Protein AF-A0A3M6TNF4-F1 (afdb_monomer)

Foldseek 3Di:
DDDDDPPDDDPLLVQLLVQLVVLLVQWFDDPVLLVVLVVVQVVLQVLLCVPQVQKDKAWFDCSQLLQDTSPDATEIEMERDDVVVVDDDPDPVSVVVSVVSQVVVVVFWDWDWDGPDPFTWIWIAGPPPGHTYTYTYPCLLRLLLSLVSNLQSLLDVLLNSLLNVQLVLCVLLVQDDLVVLHAHSSQSSLLLLLCQLALDVVRQTHLCCPPPVVSRPPDDSVVSRCSSVDDHDPVSNPHGGPDDDRSSRSNLSSLVDLLPDPQQWERESNVSDTHHQPPPDPQSPQASGFYASNRPRGGSSSSNNDPVSSVSSSVSSNVSNVCCVVDSDPDDPPSNPPPPDPPPPVQLVVLLVQLVVVLVQWFDDPVLLVVLVVVLVVLQVLLCVVAVPKHKFFFDCSLLRQDTSPDATEIEIEGPPPPDDQQRSLVVSVVSQVVCVVFWDWDWDDPDPFTWIWIAGPVSRHIYTYTYPPVLRLLLSLVSSLVSLQDVLLNSLLNLQLVLCVVLVQDDLVVLHAHSSRSSLLLLLCLLEVDPPRNDHLCCVVPVVVSPDDPVRSRVSSVDHHDPVRNVHDGPDPDRNSRSNLSSLVCLLPDDQCWAGASNVSHTHHCVVDDPLQVQASHHYASNRPRDGSSSSNNDPVSVVSVSVLSVQSNVQCVVHSHSVSSD

Structure (mmCIF, N/CA/C/O backbone):
data_AF-A0A3M6TNF4-F1
#
_entry.id   AF-A0A3M6TNF4-F1
#
loop_
_atom_site.group_PDB
_atom_site.id
_atom_site.type_symbol
_atom_site.label_atom_id
_atom_site.label_alt_id
_atom_site.label_comp_id
_atom_site.label_asym_id
_atom_site.label_entity_id
_atom_site.label_seq_id
_atom_site.pdbx_PDB_ins_code
_atom_site.Cartn_x
_atom_site.Cartn_y
_atom_site.Cartn_z
_atom_site.occupancy
_atom_site.B_iso_or_equiv
_atom_site.auth_seq_id
_atom_site.auth_comp_id
_atom_site.auth_asym_id
_atom_site.auth_atom_id
_atom_site.pdbx_PDB_model_num
ATOM 1 N N . MET A 1 1 ? -1.131 10.254 71.690 1.00 36.72 1 MET A N 1
ATOM 2 C CA . MET A 1 1 ? -0.046 10.020 70.708 1.00 36.72 1 MET A CA 1
ATOM 3 C C . MET A 1 1 ? 0.086 8.517 70.561 1.00 36.72 1 MET A C 1
ATOM 5 O O . MET A 1 1 ? 0.190 7.876 71.589 1.00 36.72 1 MET A O 1
ATOM 9 N N . ALA A 1 2 ? 0.004 7.852 69.419 1.00 33.81 2 ALA A N 1
ATOM 10 C CA . ALA A 1 2 ? -0.033 8.173 67.994 1.00 33.81 2 ALA A CA 1
ATOM 11 C C . ALA A 1 2 ? -0.902 7.060 67.349 1.00 33.81 2 ALA A C 1
ATOM 13 O O . ALA A 1 2 ? -1.102 6.024 67.968 1.00 33.81 2 ALA A O 1
ATOM 14 N N . GLY A 1 3 ? -1.496 7.138 66.169 1.00 30.84 3 GLY A N 1
ATOM 15 C CA . GLY A 1 3 ? -1.295 7.959 64.988 1.00 30.84 3 GLY A CA 1
ATOM 16 C C . GLY A 1 3 ? -1.834 7.103 63.837 1.00 30.84 3 GLY A C 1
ATOM 17 O O . GLY A 1 3 ? -1.454 5.943 63.696 1.00 30.84 3 GLY A O 1
ATOM 18 N N . ALA A 1 4 ? -2.793 7.641 63.093 1.00 40.44 4 ALA A N 1
ATOM 19 C CA . ALA A 1 4 ? -3.490 6.971 62.006 1.00 40.44 4 ALA A CA 1
ATOM 20 C C . ALA A 1 4 ? -2.536 6.455 60.909 1.00 40.44 4 ALA A C 1
ATOM 22 O O . ALA A 1 4 ? -1.593 7.142 60.525 1.00 40.44 4 ALA A O 1
ATOM 23 N N . SER A 1 5 ? -2.836 5.284 60.339 1.00 32.88 5 SER A N 1
ATOM 24 C CA . SER A 1 5 ? -2.295 4.859 59.038 1.00 32.88 5 SER A CA 1
ATOM 25 C C . SER A 1 5 ? -3.335 4.096 58.206 1.00 32.88 5 SER A C 1
ATOM 27 O O . SER A 1 5 ? -3.110 2.998 57.714 1.00 32.88 5 SER A O 1
ATOM 29 N N . GLY A 1 6 ? -4.498 4.717 57.998 1.00 33.09 6 GLY A N 1
ATOM 30 C CA . GLY A 1 6 ? -5.361 4.373 56.871 1.00 33.09 6 GLY A CA 1
ATOM 31 C C . GLY A 1 6 ? -4.805 5.004 55.594 1.00 33.09 6 GLY A C 1
ATOM 32 O O . GLY A 1 6 ? -5.131 6.146 55.290 1.00 33.09 6 GLY A O 1
ATOM 33 N N . LYS A 1 7 ? -3.946 4.294 54.853 1.00 35.81 7 LYS A N 1
ATOM 34 C CA . LYS A 1 7 ? -3.642 4.643 53.455 1.00 35.81 7 LYS A CA 1
ATOM 35 C C . LYS A 1 7 ? -4.682 3.970 52.559 1.00 35.81 7 LYS A C 1
ATOM 37 O O . LYS A 1 7 ? -4.576 2.789 52.248 1.00 35.81 7 LYS A O 1
ATOM 42 N N . THR A 1 8 ? -5.704 4.726 52.179 1.00 38.09 8 THR A N 1
ATOM 43 C CA . THR A 1 8 ? -6.726 4.359 51.196 1.00 38.09 8 THR A CA 1
ATOM 44 C C . THR A 1 8 ? -6.113 4.331 49.790 1.00 38.09 8 THR A C 1
ATOM 46 O O . THR A 1 8 ? -5.806 5.369 49.209 1.00 38.09 8 THR A O 1
ATOM 49 N N . GLY A 1 9 ? -5.899 3.139 49.228 1.00 40.69 9 GLY A N 1
ATOM 50 C CA . GLY A 1 9 ? -5.579 2.992 47.806 1.00 40.69 9 GLY A CA 1
ATOM 51 C C . GLY A 1 9 ? -6.810 3.314 46.952 1.00 40.69 9 GLY A C 1
ATOM 52 O O . GLY A 1 9 ? -7.886 2.780 47.212 1.00 40.69 9 GLY A O 1
ATOM 53 N N . LEU A 1 10 ? -6.670 4.195 45.957 1.00 51.81 10 LEU A N 1
ATOM 54 C CA . LEU A 1 10 ? -7.716 4.478 44.964 1.00 51.81 10 LEU A CA 1
ATOM 55 C C . LEU A 1 10 ? -8.183 3.175 44.292 1.00 51.81 10 LEU A C 1
ATOM 57 O O . LEU A 1 10 ? -7.362 2.321 43.953 1.00 51.81 10 LEU A O 1
ATOM 61 N N . SER A 1 11 ? -9.495 3.019 44.084 1.00 64.31 11 SER A N 1
ATOM 62 C CA . SER A 1 11 ? -10.032 1.849 43.380 1.00 64.31 11 SER A CA 1
ATOM 63 C C . SER A 1 11 ? -9.461 1.772 41.956 1.00 64.31 11 SER A C 1
ATOM 65 O O . SER A 1 11 ? -9.207 2.793 41.313 1.00 64.31 11 SER A O 1
ATOM 67 N N . HIS A 1 12 ? -9.266 0.556 41.439 1.00 71.44 12 HIS A N 1
ATOM 68 C CA . HIS A 1 12 ? -8.706 0.297 40.105 1.00 71.44 12 HIS A CA 1
ATOM 69 C C . HIS A 1 12 ? -9.358 1.160 39.001 1.00 71.44 12 HIS A C 1
ATOM 71 O O . HIS A 1 12 ? -8.664 1.697 38.132 1.00 71.44 12 HIS A O 1
ATOM 77 N N . HIS A 1 13 ? -10.682 1.307 39.029 1.00 78.50 13 HIS A N 1
ATOM 78 C CA . HIS A 1 13 ? -11.421 2.087 38.039 1.00 78.50 13 HIS A CA 1
ATOM 79 C C . HIS A 1 13 ? -11.211 3.600 38.184 1.00 78.50 13 HIS A C 1
ATOM 81 O O . HIS A 1 13 ? -11.240 4.315 37.181 1.00 78.50 13 HIS A O 1
ATOM 87 N N . ALA A 1 14 ? -10.940 4.089 39.398 1.00 76.75 14 ALA A N 1
ATOM 88 C CA . ALA A 1 14 ? -10.635 5.494 39.648 1.00 76.75 14 ALA A CA 1
ATOM 89 C C . ALA A 1 14 ? -9.278 5.896 39.047 1.00 76.75 14 ALA A C 1
ATOM 91 O O . ALA A 1 14 ? -9.188 6.940 38.404 1.00 76.75 14 ALA A O 1
ATOM 92 N N . LEU A 1 15 ? -8.254 5.038 39.162 1.00 78.75 15 LEU A N 1
ATOM 93 C CA . LEU A 1 15 ? -6.955 5.272 38.514 1.00 78.75 15 LEU A CA 1
ATOM 94 C C . LEU A 1 15 ? -7.102 5.366 36.990 1.00 78.75 15 LEU A C 1
ATOM 96 O O . LEU A 1 15 ? -6.618 6.311 36.373 1.00 78.75 15 LEU A O 1
ATOM 100 N N . LEU A 1 16 ? -7.814 4.407 36.391 1.00 82.44 16 LEU A N 1
ATOM 101 C CA . LEU A 1 16 ? -8.034 4.392 34.947 1.00 82.44 16 LEU A CA 1
ATOM 102 C C . LEU A 1 16 ? -8.828 5.624 34.485 1.00 82.44 16 LEU A C 1
ATOM 104 O O . LEU A 1 16 ? -8.517 6.191 33.444 1.00 82.44 16 LEU A O 1
ATOM 108 N N . SER A 1 17 ? -9.812 6.068 35.274 1.00 86.69 17 SER A N 1
ATOM 109 C CA . SER A 1 17 ? -10.577 7.290 34.992 1.00 86.69 17 SER A CA 1
ATOM 110 C C . SER A 1 17 ? -9.683 8.532 34.987 1.00 86.69 17 SER A C 1
ATOM 112 O O . SER A 1 17 ? -9.708 9.286 34.018 1.00 86.69 17 SER A O 1
ATOM 114 N N . SER A 1 18 ? -8.822 8.690 35.997 1.00 83.94 18 SER A N 1
ATOM 115 C CA . SER A 1 18 ? -7.876 9.812 36.077 1.00 83.94 18 SER A CA 1
ATOM 116 C C . SER A 1 18 ? -6.912 9.847 34.885 1.00 83.94 18 SER A C 1
ATOM 118 O O . SER A 1 18 ? -6.681 10.899 34.294 1.00 83.94 18 SER A O 1
ATOM 120 N N . GLN A 1 19 ? -6.409 8.689 34.455 1.00 84.69 19 GLN A N 1
ATOM 121 C CA . GLN A 1 19 ? -5.525 8.610 33.291 1.00 84.69 19 GLN A CA 1
ATOM 122 C C . GLN A 1 19 ? -6.245 8.909 31.964 1.00 84.69 19 GLN A C 1
ATOM 124 O O . GLN A 1 19 ? -5.638 9.451 31.037 1.00 84.69 19 GLN A O 1
ATOM 129 N N . ILE A 1 20 ? -7.531 8.551 31.847 1.00 88.19 20 ILE A N 1
ATOM 130 C CA . ILE A 1 20 ? -8.354 8.919 30.685 1.00 88.19 20 ILE A CA 1
ATOM 131 C C . ILE A 1 20 ? -8.492 10.441 30.616 1.00 88.19 20 ILE A C 1
ATOM 133 O O . ILE A 1 20 ? -8.299 11.019 29.548 1.00 88.19 20 ILE A O 1
ATOM 137 N N . GLU A 1 21 ? -8.777 11.089 31.745 1.00 89.50 21 GLU A N 1
ATOM 138 C CA . GLU A 1 21 ? -8.907 12.547 31.841 1.00 89.50 21 GLU A CA 1
ATOM 139 C C . GLU A 1 21 ? -7.594 13.272 31.524 1.00 89.50 21 GLU A C 1
ATOM 141 O O . GLU A 1 21 ? -7.601 14.258 30.785 1.00 89.50 21 GLU A O 1
ATOM 146 N N . GLU A 1 22 ? -6.455 12.760 31.996 1.00 85.00 22 GLU A N 1
ATOM 147 C CA . GLU A 1 22 ? -5.130 13.301 31.671 1.00 85.00 22 GLU A CA 1
ATOM 148 C C . GLU A 1 22 ? -4.842 13.212 30.161 1.00 85.00 22 GLU A C 1
ATOM 150 O O . GLU A 1 22 ? -4.436 14.188 29.516 1.00 85.00 22 GLU A O 1
ATOM 155 N N . LYS A 1 23 ? -5.096 12.043 29.555 1.00 86.44 23 LYS A N 1
ATOM 156 C CA . LYS A 1 23 ? -4.903 11.841 28.112 1.00 86.44 23 LYS A CA 1
ATOM 157 C C . LYS A 1 23 ? -5.847 12.691 27.279 1.00 86.44 23 LYS A C 1
ATOM 159 O O . LYS A 1 23 ? -5.416 13.246 26.270 1.00 86.44 23 LYS A O 1
ATOM 164 N N . PHE A 1 24 ? -7.098 12.822 27.698 1.00 89.06 24 PHE A N 1
ATOM 165 C CA . PHE A 1 24 ? -8.055 13.720 27.069 1.00 89.06 24 PHE A CA 1
ATOM 166 C C . PHE A 1 24 ? -7.574 15.172 27.138 1.00 89.06 24 PHE A C 1
ATOM 168 O O . PHE A 1 24 ? -7.453 15.815 26.099 1.00 89.06 24 PHE A O 1
ATOM 175 N N . SER A 1 25 ? -7.191 15.650 28.322 1.00 87.81 25 SER A N 1
ATOM 176 C CA . SER A 1 25 ? -6.764 17.038 28.539 1.00 87.81 25 SER A CA 1
ATOM 177 C C . SER A 1 25 ? -5.558 17.433 27.687 1.00 87.81 25 SER A C 1
ATOM 179 O O . SER A 1 25 ? -5.494 18.553 27.191 1.00 87.81 25 SER A O 1
ATOM 181 N N . THR A 1 26 ? -4.623 16.502 27.480 1.00 87.19 26 THR A N 1
ATOM 182 C CA . THR A 1 26 ? -3.397 16.728 26.696 1.00 87.19 26 THR A CA 1
ATOM 183 C C . THR A 1 26 ? -3.576 16.580 25.184 1.00 87.19 26 THR A C 1
ATOM 185 O O . THR A 1 26 ? -2.730 17.063 24.436 1.00 87.19 26 THR A O 1
ATOM 188 N N . ASN A 1 27 ? -4.636 15.911 24.713 1.00 87.94 27 ASN A N 1
ATOM 189 C CA . ASN A 1 27 ? -4.811 15.586 23.289 1.00 87.94 27 ASN A CA 1
ATOM 190 C C . ASN A 1 27 ? -6.055 16.206 22.651 1.00 87.94 27 ASN A C 1
ATOM 192 O O . ASN A 1 27 ? -6.140 16.202 21.423 1.00 87.94 27 ASN A O 1
ATOM 196 N N . GLN A 1 28 ? -7.016 16.706 23.429 1.00 89.25 28 GLN A N 1
ATOM 197 C CA . GLN A 1 28 ? -8.205 17.364 22.890 1.00 89.25 28 GLN A CA 1
ATOM 198 C C . GLN A 1 28 ? -7.841 18.618 22.091 1.00 89.25 28 GLN A C 1
ATOM 200 O O . GLN A 1 28 ? -6.881 19.325 22.404 1.00 89.25 28 GLN A O 1
ATOM 205 N N . GLN A 1 29 ? -8.636 18.915 21.067 1.00 88.88 29 GLN A N 1
ATOM 206 C CA . GLN A 1 29 ? -8.562 20.193 20.375 1.00 88.88 29 GLN A CA 1
ATOM 207 C C . GLN A 1 29 ? -8.859 21.329 21.362 1.00 88.88 29 GLN A C 1
ATOM 209 O O . GLN A 1 29 ? -9.900 21.345 22.015 1.00 88.88 29 GLN A O 1
ATOM 214 N N . THR A 1 30 ? -7.935 22.281 21.466 1.00 88.94 30 THR A N 1
ATOM 215 C CA . THR A 1 30 ? -8.117 23.486 22.284 1.00 88.94 30 THR A CA 1
ATOM 216 C C . THR A 1 30 ? -8.794 24.585 21.471 1.00 88.94 30 THR A C 1
ATOM 218 O O . THR A 1 30 ? -8.724 24.570 20.240 1.00 88.94 30 THR A O 1
ATOM 221 N N . GLN A 1 31 ? -9.384 25.576 22.148 1.00 89.00 31 GLN A N 1
ATOM 222 C CA . GLN A 1 31 ? -9.976 26.738 21.476 1.00 89.00 31 GLN A CA 1
ATOM 223 C C . GLN A 1 31 ? -8.965 27.433 20.556 1.00 89.00 31 GLN A C 1
ATOM 225 O O . GLN A 1 31 ? -9.258 27.678 19.397 1.00 89.00 31 GLN A O 1
ATOM 230 N N . LYS A 1 32 ? -7.720 27.607 21.017 1.00 88.19 32 LYS A N 1
ATOM 231 C CA . LYS A 1 32 ? -6.638 28.185 20.209 1.00 88.19 32 LYS A CA 1
ATOM 232 C C . LYS A 1 32 ? -6.403 27.428 18.895 1.00 88.19 32 LYS A C 1
ATOM 234 O O . LYS A 1 32 ? -6.177 28.054 17.866 1.00 88.19 32 LYS A O 1
ATOM 239 N N . ILE A 1 33 ? -6.420 26.093 18.927 1.00 87.75 33 ILE A N 1
ATOM 240 C CA . ILE A 1 33 ? -6.243 25.274 17.716 1.00 87.75 33 ILE A CA 1
ATOM 241 C C . ILE A 1 33 ? -7.464 25.413 16.806 1.00 87.75 33 ILE A C 1
ATOM 243 O O . ILE A 1 33 ? -7.306 25.513 15.594 1.00 87.75 33 ILE A O 1
ATOM 247 N N . TYR A 1 34 ? -8.671 25.443 17.372 1.00 89.25 34 TYR A N 1
ATOM 248 C CA . TYR A 1 34 ? -9.884 25.691 16.598 1.00 89.25 34 TYR A CA 1
ATOM 249 C C . TYR A 1 34 ? -9.844 27.061 15.905 1.00 89.25 34 TYR A C 1
ATOM 251 O O . TYR A 1 34 ? -10.067 27.126 14.702 1.00 89.25 34 TYR A O 1
ATOM 259 N N . ASP A 1 35 ? -9.462 28.125 16.613 1.00 89.88 35 ASP A N 1
ATOM 260 C CA . ASP A 1 35 ? -9.370 29.483 16.057 1.00 89.88 35 ASP A CA 1
ATOM 261 C C . ASP A 1 35 ? -8.336 29.564 14.920 1.00 89.88 35 ASP A C 1
ATOM 263 O O . ASP A 1 35 ? -8.551 30.239 13.912 1.00 89.88 35 ASP A O 1
ATOM 267 N N . GLN A 1 36 ? -7.223 28.830 15.038 1.00 89.25 36 GLN A N 1
ATOM 268 C CA . GLN A 1 36 ? -6.234 28.696 13.963 1.00 89.25 36 GLN A CA 1
ATOM 269 C C . GLN A 1 36 ? -6.822 28.003 12.727 1.00 89.25 36 GLN A C 1
ATOM 271 O O . GLN A 1 36 ? -6.620 28.472 11.606 1.00 89.25 36 GLN A O 1
ATOM 276 N N . LYS A 1 37 ? -7.573 26.911 12.923 1.00 89.56 37 LYS A N 1
ATOM 277 C CA . LYS A 1 37 ? -8.264 26.200 11.838 1.00 89.56 37 LYS A CA 1
ATOM 278 C C . LYS A 1 37 ? -9.342 27.065 11.187 1.00 89.56 37 LYS A C 1
ATOM 280 O O . LYS A 1 37 ? -9.473 27.036 9.967 1.00 89.56 37 LYS A O 1
ATOM 285 N N . ASP A 1 38 ? -10.078 27.852 11.970 1.00 89.94 38 ASP A N 1
ATOM 286 C CA . ASP A 1 38 ? -11.094 28.762 11.440 1.00 89.94 38 ASP A CA 1
ATOM 287 C C . ASP A 1 38 ? -10.468 29.925 10.663 1.00 89.94 38 ASP A C 1
ATOM 289 O O . ASP A 1 38 ? -10.937 30.258 9.580 1.00 89.94 38 ASP A O 1
ATOM 293 N N . THR A 1 39 ? -9.350 30.481 11.138 1.00 91.12 39 THR A N 1
ATOM 294 C CA . THR A 1 39 ? -8.588 31.499 10.391 1.00 91.12 39 THR A CA 1
ATOM 295 C C . THR A 1 39 ? -8.134 30.954 9.035 1.00 91.12 39 THR A C 1
ATOM 297 O O . THR A 1 39 ? -8.291 31.608 8.005 1.00 91.12 39 THR A O 1
ATOM 300 N N . TRP A 1 40 ? -7.622 29.721 9.020 1.00 89.94 40 TRP A N 1
ATOM 301 C CA . TRP A 1 40 ? -7.254 29.027 7.788 1.00 89.94 40 TRP A CA 1
ATOM 302 C C . TRP A 1 40 ? -8.462 28.805 6.863 1.00 89.94 40 TRP A C 1
ATOM 304 O O . TRP A 1 40 ? -8.392 29.110 5.673 1.00 89.94 40 TRP A O 1
ATOM 314 N N . ARG A 1 41 ? -9.600 28.348 7.402 1.00 92.69 41 ARG A N 1
ATOM 315 C CA . ARG A 1 41 ? -10.865 28.211 6.659 1.00 92.69 41 ARG A CA 1
ATOM 316 C C . ARG A 1 41 ? -11.283 29.536 6.015 1.00 92.69 41 ARG A C 1
ATOM 318 O O . ARG A 1 41 ? -11.607 29.537 4.831 1.00 92.69 41 ARG A O 1
ATOM 325 N N . GLN A 1 42 ? -11.262 30.638 6.765 1.00 92.62 42 GLN A N 1
ATOM 326 C CA . GLN A 1 42 ? -11.610 31.977 6.273 1.00 92.62 42 GLN A CA 1
ATOM 327 C C . GLN A 1 42 ? -10.697 32.410 5.120 1.00 92.62 42 GLN A C 1
ATOM 329 O O . GLN A 1 42 ? -11.174 32.919 4.109 1.00 92.62 42 GLN A O 1
ATOM 334 N N . GLU A 1 43 ? -9.390 32.162 5.226 1.00 92.12 43 GLU A N 1
ATOM 335 C CA . GLU A 1 43 ? -8.453 32.472 4.145 1.00 92.12 43 GLU A CA 1
ATOM 336 C C . GLU A 1 43 ? -8.764 31.668 2.871 1.00 92.12 43 GLU A C 1
ATOM 338 O O . GLU A 1 43 ? -8.779 32.221 1.769 1.00 92.12 43 GLU A O 1
ATOM 343 N N . MET A 1 44 ? -9.045 30.368 3.008 1.00 92.75 44 MET A N 1
ATOM 344 C CA . MET A 1 44 ? -9.390 29.518 1.864 1.00 92.75 44 MET A CA 1
ATOM 345 C C . MET A 1 44 ? -10.719 29.929 1.230 1.00 92.75 44 MET A C 1
ATOM 347 O O . MET A 1 44 ? -10.835 29.941 0.006 1.00 92.75 44 MET A O 1
ATOM 351 N N . GLU A 1 45 ? -11.701 30.306 2.048 1.00 93.44 45 GLU A N 1
ATOM 352 C CA . GLU A 1 45 ? -12.983 30.848 1.600 1.00 93.44 45 GLU A CA 1
ATOM 353 C C . GLU A 1 45 ? -12.789 32.110 0.749 1.00 93.44 45 GLU A C 1
ATOM 355 O O . GLU A 1 45 ? -13.299 32.160 -0.369 1.00 93.44 45 GLU A O 1
ATOM 360 N N . LEU A 1 46 ? -11.974 33.068 1.208 1.00 93.56 46 LEU A N 1
ATOM 361 C CA . LEU A 1 46 ? -11.672 34.300 0.465 1.00 93.56 46 LEU A CA 1
ATOM 362 C C . LEU A 1 46 ? -11.037 34.026 -0.904 1.00 93.56 46 LEU A C 1
ATOM 364 O O . LEU A 1 46 ? -11.384 34.677 -1.888 1.00 93.56 46 LEU A O 1
ATOM 368 N N . ILE A 1 47 ? -10.131 33.046 -0.994 1.00 92.38 47 ILE A N 1
ATOM 369 C CA . ILE A 1 47 ? -9.526 32.657 -2.276 1.00 92.38 47 ILE A CA 1
ATOM 370 C C . ILE A 1 47 ? -10.594 32.078 -3.212 1.00 92.38 47 ILE A C 1
ATOM 372 O O . ILE A 1 47 ? -10.646 32.434 -4.386 1.00 92.38 47 ILE A O 1
ATOM 376 N N . ILE A 1 48 ? -11.462 31.195 -2.713 1.00 91.81 48 ILE A N 1
ATOM 377 C CA . ILE A 1 48 ? -12.498 30.544 -3.530 1.00 91.81 48 ILE A CA 1
ATOM 378 C C . ILE A 1 48 ? -13.567 31.549 -3.989 1.00 91.81 48 ILE A C 1
ATOM 380 O O . ILE A 1 48 ? -14.090 31.423 -5.103 1.00 91.81 48 ILE A O 1
ATOM 384 N N . GLN A 1 49 ? -13.836 32.581 -3.185 1.00 92.06 49 GLN A N 1
ATOM 385 C CA . GLN A 1 49 ? -14.754 33.671 -3.520 1.00 92.06 49 GLN A CA 1
ATOM 386 C C . GLN A 1 49 ? -14.316 34.492 -4.746 1.00 92.06 49 GLN A C 1
ATOM 388 O O . GLN A 1 49 ? -15.172 35.114 -5.373 1.00 92.06 49 GLN A O 1
ATOM 393 N N . GLU A 1 50 ? -13.046 34.417 -5.177 1.00 90.19 50 GLU A N 1
ATOM 394 C CA . GLU A 1 50 ? -12.606 34.973 -6.471 1.00 90.19 50 GLU A CA 1
ATOM 395 C C . GLU A 1 50 ? -13.364 34.356 -7.665 1.00 90.19 50 GLU A C 1
ATOM 397 O O . GLU A 1 50 ? -13.569 35.018 -8.683 1.00 90.19 50 GLU A O 1
ATOM 402 N N . LEU A 1 51 ? -13.772 33.082 -7.562 1.00 87.94 51 LEU A N 1
ATOM 403 C CA . LEU A 1 51 ? -14.567 32.393 -8.588 1.00 87.94 51 LEU A CA 1
ATOM 404 C C . LEU A 1 51 ? -16.047 32.290 -8.235 1.00 87.94 51 LEU A C 1
ATOM 406 O O . LEU A 1 51 ? -16.879 32.297 -9.142 1.00 87.94 51 LEU A O 1
ATOM 410 N N . TYR A 1 52 ? -16.368 32.145 -6.950 1.00 88.38 52 TYR A N 1
ATOM 411 C CA . TYR A 1 52 ? -17.731 31.925 -6.471 1.00 88.38 52 TYR A CA 1
ATOM 412 C C . TYR A 1 52 ? -18.052 32.892 -5.322 1.00 88.38 52 TYR A C 1
ATOM 414 O O . TYR A 1 52 ? -17.974 32.497 -4.161 1.00 88.38 52 TYR A O 1
ATOM 422 N N . PRO A 1 53 ? -18.441 34.146 -5.613 1.00 87.00 53 PRO A N 1
ATOM 423 C CA . PRO A 1 53 ? -18.619 35.182 -4.590 1.00 87.00 53 PRO A CA 1
ATOM 424 C C . PRO A 1 53 ? -19.640 34.827 -3.501 1.00 87.00 53 PRO A C 1
ATOM 426 O O . PRO A 1 53 ? -19.498 35.242 -2.357 1.00 87.00 53 PRO A O 1
ATOM 429 N N . SER A 1 54 ? -20.660 34.031 -3.841 1.00 86.00 54 SER A N 1
ATOM 430 C CA . SER A 1 54 ? -21.694 33.576 -2.905 1.00 86.00 54 SER A CA 1
ATOM 431 C C . SER A 1 54 ? -21.344 32.288 -2.152 1.00 86.00 54 SER A C 1
ATOM 433 O O . SER A 1 54 ? -22.238 31.682 -1.555 1.00 86.00 54 SER A O 1
ATOM 435 N N . CYS A 1 55 ? -20.105 31.791 -2.245 1.00 88.12 55 CYS A N 1
ATOM 436 C CA . CYS A 1 55 ? -19.748 30.528 -1.614 1.00 88.12 55 CYS A CA 1
ATOM 437 C C . CYS A 1 55 ? -19.507 30.664 -0.107 1.00 88.12 55 CYS A C 1
ATOM 439 O O . CYS A 1 55 ? -19.050 31.703 0.370 1.00 88.12 55 CYS A O 1
ATOM 441 N N . CYS A 1 56 ? -19.754 29.571 0.611 1.00 88.50 56 CYS A N 1
ATOM 442 C CA . CYS A 1 56 ? -19.436 29.409 2.020 1.00 88.50 56 CYS A CA 1
ATOM 443 C C . CYS A 1 56 ? -18.663 28.104 2.237 1.00 88.50 56 CYS A C 1
ATOM 445 O O . CYS A 1 56 ? -19.058 27.045 1.747 1.00 88.50 56 CYS A O 1
ATOM 447 N N . LEU A 1 57 ? -17.556 28.170 2.963 1.00 90.56 57 LEU A N 1
ATOM 448 C CA . LEU A 1 57 ? -16.712 27.047 3.329 1.00 90.56 57 LEU A CA 1
ATOM 449 C C . LEU A 1 57 ? -16.939 26.726 4.804 1.00 90.56 57 LEU A C 1
ATOM 451 O O . LEU A 1 57 ? -16.656 27.545 5.674 1.00 90.56 57 LEU A O 1
ATOM 455 N N . VAL A 1 58 ? -17.441 25.527 5.088 1.00 89.75 58 VAL A N 1
ATOM 456 C CA . VAL A 1 58 ? -17.894 25.130 6.427 1.00 89.75 58 VAL A CA 1
ATOM 457 C C . VAL A 1 58 ? -16.990 24.033 6.979 1.00 89.75 58 VAL A C 1
ATOM 459 O O . VAL A 1 58 ? -16.715 23.055 6.281 1.00 89.75 58 VAL A O 1
ATOM 462 N N . MET A 1 59 ? -16.542 24.176 8.230 1.00 89.81 59 MET A N 1
ATOM 463 C CA . MET A 1 59 ? -15.819 23.110 8.933 1.00 89.81 59 MET A CA 1
ATOM 464 C C . MET A 1 59 ? -16.744 21.937 9.250 1.00 89.81 59 MET A C 1
ATOM 466 O O . MET A 1 59 ? -17.847 22.115 9.763 1.00 89.81 59 MET A O 1
ATOM 470 N N . CYS A 1 60 ? -16.268 20.725 8.991 1.00 88.75 60 CYS A N 1
ATOM 471 C CA . CYS A 1 60 ? -16.949 19.490 9.342 1.00 88.75 60 CYS A CA 1
ATOM 472 C C . CYS A 1 60 ? -15.977 18.496 10.001 1.00 88.75 60 CYS A C 1
ATOM 474 O O . CYS A 1 60 ? -14.916 18.870 10.513 1.00 88.75 60 CYS A O 1
ATOM 476 N N . GLY A 1 61 ? -16.388 17.229 10.088 1.00 87.38 61 GLY A N 1
ATOM 477 C CA . GLY A 1 61 ? -15.555 16.165 10.641 1.00 87.38 61 GLY A CA 1
ATOM 478 C C . GLY A 1 61 ? -15.119 16.411 12.088 1.00 87.38 61 GLY A C 1
ATOM 479 O O . GLY A 1 61 ? -15.861 16.977 12.894 1.00 87.38 61 GLY A O 1
ATOM 480 N N . SER A 1 62 ? -13.910 15.953 12.435 1.00 87.56 62 SER A N 1
ATOM 481 C CA . SER A 1 62 ? -13.423 15.994 13.829 1.00 87.56 62 SER A CA 1
ATOM 482 C C . SER A 1 62 ? -13.227 17.422 14.352 1.00 87.56 62 SER A C 1
ATOM 484 O O . SER A 1 62 ? -13.286 17.638 15.559 1.00 87.56 62 SER A O 1
ATOM 486 N N . SER A 1 63 ? -13.020 18.395 13.462 1.00 87.81 63 SER A N 1
ATOM 487 C CA . SER A 1 63 ? -12.794 19.792 13.847 1.00 87.81 63 SER A CA 1
ATOM 488 C C . SER A 1 63 ? -14.068 20.482 14.354 1.00 87.81 63 SER A C 1
ATOM 490 O O . SER A 1 63 ? -13.962 21.348 15.219 1.00 87.81 63 SER A O 1
ATOM 492 N N . ALA A 1 64 ? -15.250 20.060 13.882 1.00 86.69 64 ALA A N 1
ATOM 493 C CA . ALA A 1 64 ? -16.545 20.668 14.221 1.00 86.69 64 ALA A CA 1
ATOM 494 C C . ALA A 1 64 ? -17.433 19.819 15.155 1.00 86.69 64 ALA A C 1
ATOM 496 O O . ALA A 1 64 ? -18.389 20.328 15.734 1.00 86.69 64 ALA A O 1
ATOM 497 N N . ASN A 1 65 ? -17.145 18.523 15.314 1.00 88.25 65 ASN A N 1
ATOM 498 C CA . ASN A 1 65 ? -18.053 17.584 15.984 1.00 88.25 65 ASN A CA 1
ATOM 499 C C . ASN A 1 65 ? -17.762 17.310 17.473 1.00 88.25 65 ASN A C 1
ATOM 501 O O . ASN A 1 65 ? -18.348 16.396 18.050 1.00 88.25 65 ASN A O 1
ATOM 505 N N . GLY A 1 66 ? -16.821 18.038 18.080 1.00 85.81 66 GLY A N 1
ATOM 506 C CA . GLY A 1 66 ? -16.444 17.870 19.491 1.00 85.81 66 GLY A CA 1
ATOM 507 C C . GLY A 1 66 ? -15.484 16.707 19.792 1.00 85.81 66 GLY A C 1
ATOM 508 O O . GLY A 1 66 ? -15.072 16.546 20.940 1.00 85.81 66 GLY A O 1
ATOM 509 N N . PHE A 1 67 ? -15.071 15.921 18.788 1.00 91.25 67 PHE A N 1
ATOM 510 C CA . PHE A 1 67 ? -14.129 14.795 18.930 1.00 91.25 67 PHE A CA 1
ATOM 511 C C . PHE A 1 67 ? -12.763 15.045 18.268 1.00 91.25 67 PHE A C 1
ATOM 513 O O . PHE A 1 67 ? -12.042 14.096 17.917 1.00 91.25 67 PHE A O 1
ATOM 520 N N . GLY A 1 68 ? -12.419 16.317 18.072 1.00 85.75 68 GLY A N 1
ATOM 521 C CA . GLY A 1 68 ? -11.141 16.777 17.543 1.00 85.75 68 GLY A CA 1
ATOM 522 C C . GLY A 1 68 ? -9.996 16.569 18.525 1.00 85.75 68 GLY A C 1
ATOM 523 O O . GLY A 1 68 ? -10.123 16.828 19.721 1.00 85.75 68 GLY A O 1
ATOM 524 N N . SER A 1 69 ? -8.865 16.115 18.000 1.00 84.88 69 SER A N 1
ATOM 525 C CA . SER A 1 69 ? -7.572 16.123 18.682 1.00 84.88 69 SER A CA 1
ATOM 526 C C . SER A 1 69 ? -6.677 17.239 18.141 1.00 84.88 69 SER A C 1
ATOM 528 O O . SER A 1 69 ? -6.946 17.798 17.076 1.00 84.88 69 SER A O 1
ATOM 530 N N . ILE A 1 70 ? -5.592 17.540 18.855 1.00 82.44 70 ILE A N 1
ATOM 531 C CA . ILE A 1 70 ? -4.593 18.546 18.450 1.00 82.44 70 ILE A CA 1
ATOM 532 C C . ILE A 1 70 ? -3.983 18.297 17.060 1.00 82.44 70 ILE A C 1
ATOM 534 O O . ILE A 1 70 ? -3.547 19.234 16.405 1.00 82.44 70 ILE A O 1
ATOM 538 N N . ASP A 1 71 ? -3.969 17.042 16.616 1.00 78.88 71 ASP A N 1
ATOM 539 C CA . ASP A 1 71 ? -3.409 16.562 15.351 1.00 78.88 71 ASP A CA 1
ATOM 540 C C . ASP A 1 71 ? -4.491 16.129 14.347 1.00 78.88 71 ASP A C 1
ATOM 542 O O . ASP A 1 71 ? -4.192 15.418 13.392 1.00 78.88 71 ASP A O 1
ATOM 546 N N . SER A 1 72 ? -5.761 16.471 14.596 1.00 81.56 72 SER A N 1
ATOM 547 C CA . SER A 1 72 ? -6.850 16.136 13.675 1.00 81.56 72 SER A CA 1
ATOM 548 C C . SER A 1 72 ? -6.801 17.004 12.423 1.00 81.56 72 SER A C 1
ATOM 550 O O . SER A 1 72 ? -6.715 18.231 12.536 1.00 81.56 72 SER A O 1
ATOM 552 N N . ASP A 1 73 ? -6.975 16.354 11.274 1.00 82.56 73 ASP A N 1
ATOM 553 C CA . ASP A 1 73 ? -7.113 16.981 9.961 1.00 82.56 73 ASP A CA 1
ATOM 554 C C . ASP A 1 73 ? -8.284 17.985 9.924 1.00 82.56 73 ASP A C 1
ATOM 556 O O . ASP A 1 73 ? -9.194 17.975 10.772 1.00 82.56 73 ASP A O 1
ATOM 560 N N . ILE A 1 74 ? -8.240 18.890 8.946 1.00 87.19 74 ILE A N 1
ATOM 561 C CA . ILE A 1 74 ? -9.293 19.879 8.715 1.00 87.19 74 ILE A CA 1
ATOM 562 C C . ILE A 1 74 ? -10.173 19.375 7.571 1.00 87.19 74 ILE A C 1
ATOM 564 O O . ILE A 1 74 ? -9.776 19.398 6.409 1.00 87.19 74 ILE A O 1
ATOM 568 N N . ASP A 1 75 ? -11.381 18.933 7.905 1.00 89.75 75 ASP A N 1
ATOM 569 C CA . ASP A 1 75 ? -12.397 18.566 6.923 1.00 89.75 75 ASP A CA 1
ATOM 570 C C . ASP A 1 75 ? -13.257 19.798 6.615 1.00 89.75 75 ASP A C 1
ATOM 572 O O . ASP A 1 75 ? -13.848 20.384 7.528 1.00 89.75 75 ASP A O 1
ATOM 576 N N . LEU A 1 76 ? -13.345 20.195 5.343 1.00 91.38 76 LEU A N 1
ATOM 577 C CA . LEU A 1 76 ? -14.164 21.322 4.896 1.00 91.38 76 LEU A CA 1
ATOM 578 C C . LEU A 1 76 ? -15.195 20.887 3.851 1.00 91.38 76 LEU A C 1
ATOM 580 O O . LEU A 1 76 ? -14.972 20.016 3.006 1.00 91.38 76 LEU A O 1
ATOM 584 N N . THR A 1 77 ? -16.355 21.531 3.882 1.00 89.88 77 THR A N 1
ATOM 585 C CA . THR A 1 77 ? -17.395 21.391 2.859 1.00 89.88 77 THR A CA 1
ATOM 586 C C . THR A 1 77 ? -17.687 22.751 2.248 1.00 89.88 77 THR A C 1
ATOM 588 O O . THR A 1 77 ? -18.080 23.679 2.951 1.00 89.88 77 THR A O 1
ATOM 591 N N . LEU A 1 78 ? -17.492 22.871 0.936 1.00 89.44 78 LEU A N 1
ATOM 592 C CA . LEU A 1 78 ? -17.778 24.082 0.177 1.00 89.44 78 LEU A CA 1
ATOM 593 C C . LEU A 1 78 ? -19.219 24.065 -0.345 1.00 89.44 78 LEU A C 1
ATOM 595 O O . LEU A 1 78 ? -19.653 23.134 -1.029 1.00 89.44 78 LEU A O 1
ATOM 599 N N . MET A 1 79 ? -19.933 25.144 -0.058 1.00 86.19 79 MET A N 1
ATOM 600 C CA . MET A 1 79 ? -21.309 25.428 -0.442 1.00 86.19 79 MET A CA 1
ATOM 601 C C . MET A 1 79 ? -21.305 26.573 -1.455 1.00 86.19 79 MET A C 1
ATOM 603 O O . MET A 1 79 ? -20.845 27.657 -1.130 1.00 86.19 79 MET A O 1
ATOM 607 N N . LEU A 1 80 ? -21.796 26.371 -2.681 1.00 79.19 80 LEU A N 1
ATOM 608 C CA . LEU A 1 80 ? -21.580 27.332 -3.781 1.00 79.19 80 LEU A CA 1
ATOM 609 C C . LEU A 1 80 ? -22.620 28.475 -3.874 1.00 79.19 80 LEU A C 1
ATOM 611 O O . LEU A 1 80 ? -22.430 29.410 -4.649 1.00 79.19 80 LEU A O 1
ATOM 615 N N . GLY A 1 81 ? -23.701 28.446 -3.086 1.00 70.50 81 GLY A N 1
ATOM 616 C CA . GLY A 1 81 ? -24.760 29.474 -3.113 1.00 70.50 81 GLY A CA 1
ATOM 617 C C . GLY A 1 81 ? -25.740 29.349 -4.297 1.00 70.50 81 GLY A C 1
ATOM 618 O O . GLY A 1 81 ? -25.726 28.356 -5.019 1.00 70.50 81 GLY A O 1
ATOM 619 N N . ILE A 1 82 ? -26.655 30.319 -4.463 1.00 59.03 82 ILE A N 1
ATOM 620 C CA . ILE A 1 82 ? -27.773 30.267 -5.439 1.00 59.03 82 ILE A CA 1
ATOM 621 C C . ILE A 1 82 ? -27.293 30.477 -6.886 1.00 59.03 82 ILE A C 1
ATOM 623 O O . ILE A 1 82 ? -27.744 29.758 -7.777 1.00 59.03 82 ILE A O 1
ATOM 627 N N . GLU A 1 83 ? -26.349 31.390 -7.129 1.00 51.62 83 GLU A N 1
ATOM 628 C CA . GLU A 1 83 ? -25.809 31.654 -8.476 1.00 51.62 83 GLU A CA 1
ATOM 629 C C . GLU A 1 83 ? -25.046 30.443 -9.034 1.00 51.62 83 GLU A C 1
ATOM 631 O O . GLU A 1 83 ? -25.186 30.100 -10.210 1.00 51.62 83 GLU A O 1
ATOM 636 N N . GLY A 1 84 ? -24.345 29.710 -8.161 1.00 51.41 84 GLY A N 1
ATOM 637 C CA . GLY A 1 84 ? -23.663 28.462 -8.501 1.00 51.41 84 GLY A CA 1
ATOM 638 C C . GLY A 1 84 ? -24.602 27.317 -8.895 1.00 51.41 84 GLY A C 1
ATOM 639 O O . GLY A 1 84 ? -24.171 26.400 -9.579 1.00 51.41 84 GLY A O 1
ATOM 640 N N . ARG A 1 85 ? -25.897 27.345 -8.542 1.00 51.78 85 ARG A N 1
ATOM 641 C CA . ARG A 1 85 ? -26.830 26.237 -8.852 1.00 51.78 85 ARG A CA 1
ATOM 642 C C . ARG A 1 85 ? -27.260 26.175 -10.314 1.00 51.78 85 ARG A C 1
ATOM 644 O O . ARG A 1 85 ? -27.729 25.129 -10.754 1.00 51.78 85 ARG A O 1
ATOM 651 N N . THR A 1 86 ? -27.105 27.264 -11.066 1.00 46.88 86 THR A N 1
ATOM 652 C CA . THR A 1 86 ? -27.527 27.325 -12.477 1.00 46.88 86 THR A CA 1
ATOM 653 C C . THR A 1 86 ? -26.608 26.535 -13.417 1.00 46.88 86 THR A C 1
ATOM 655 O O . THR A 1 86 ? -26.995 26.250 -14.548 1.00 46.88 86 THR A O 1
ATOM 658 N N . ALA A 1 87 ? -25.430 26.111 -12.943 1.00 48.91 87 ALA A N 1
ATOM 659 C CA . ALA A 1 87 ? -24.426 25.417 -13.743 1.00 48.91 87 ALA A CA 1
ATOM 660 C C . ALA A 1 87 ? -23.671 24.333 -12.948 1.00 48.91 87 ALA A C 1
ATOM 662 O O . ALA A 1 87 ? -22.446 24.359 -12.895 1.00 48.91 87 ALA A O 1
ATOM 663 N N . VAL A 1 88 ? -24.354 23.389 -12.287 1.00 45.84 88 VAL A N 1
ATOM 664 C CA . VAL A 1 88 ? -23.656 22.309 -11.553 1.00 45.84 88 VAL A CA 1
ATOM 665 C C . VAL A 1 88 ? -24.314 20.952 -11.798 1.00 45.84 88 VAL A C 1
ATOM 667 O O . VAL A 1 88 ? -25.165 20.480 -11.046 1.00 45.84 88 VAL A O 1
ATOM 670 N N . THR A 1 89 ? -23.846 20.267 -12.839 1.00 47.78 89 THR A N 1
ATOM 671 C CA . THR A 1 89 ? -23.564 18.833 -12.725 1.00 47.78 89 THR A CA 1
ATOM 672 C C . THR A 1 89 ? -22.462 18.662 -11.671 1.00 47.78 89 THR A C 1
ATOM 674 O O . THR A 1 89 ? -21.595 19.525 -11.534 1.00 47.78 89 THR A O 1
ATOM 677 N N . ARG A 1 90 ? -22.531 17.603 -10.855 1.00 53.84 90 ARG A N 1
ATOM 678 C CA . ARG A 1 90 ? -21.616 17.284 -9.734 1.00 53.84 90 ARG A CA 1
ATOM 679 C C . ARG A 1 90 ? -20.195 16.946 -10.219 1.00 53.84 90 ARG A C 1
ATOM 681 O O . ARG A 1 90 ? -19.677 15.863 -9.952 1.00 53.84 90 ARG A O 1
ATOM 688 N N . ASP A 1 91 ? -19.578 17.844 -10.969 1.00 66.12 91 ASP A N 1
ATOM 689 C CA . ASP A 1 91 ? -18.471 17.497 -11.837 1.00 66.12 91 ASP A CA 1
ATOM 690 C C . ASP A 1 91 ? -17.132 17.866 -11.223 1.00 66.12 91 ASP A C 1
ATOM 692 O O . ASP A 1 91 ? -16.903 18.947 -10.675 1.00 66.12 91 ASP A O 1
ATOM 696 N N . THR A 1 92 ? -16.186 16.965 -11.462 1.00 69.25 92 THR A N 1
ATOM 697 C CA . THR A 1 92 ? -14.744 17.176 -11.347 1.00 69.25 92 THR A CA 1
ATOM 698 C C . THR A 1 92 ? -14.283 18.499 -11.976 1.00 69.25 92 THR A C 1
ATOM 700 O O . THR A 1 92 ? -13.249 19.027 -11.584 1.00 69.25 92 THR A O 1
ATOM 703 N N . TYR A 1 93 ? -15.042 19.056 -12.926 1.00 80.06 93 TYR A N 1
ATOM 704 C CA . TYR A 1 93 ? -14.796 20.371 -13.512 1.00 80.06 93 TYR A CA 1
ATOM 705 C C . TYR A 1 93 ? -14.786 21.497 -12.469 1.00 80.06 93 TYR A C 1
ATOM 707 O O . TYR A 1 93 ? -13.824 22.261 -12.417 1.00 80.06 93 TYR A O 1
ATOM 715 N N . THR A 1 94 ? -15.799 21.572 -11.600 1.00 82.50 94 THR A N 1
ATOM 716 C CA . THR A 1 94 ? -15.878 22.594 -10.544 1.00 82.50 94 THR A CA 1
ATOM 717 C C . THR A 1 94 ? -14.706 22.461 -9.579 1.00 82.50 94 THR A C 1
ATOM 719 O O . THR A 1 94 ? -14.055 23.459 -9.272 1.00 82.50 94 THR A O 1
ATOM 722 N N . LEU A 1 95 ? -14.366 21.224 -9.188 1.00 85.19 95 LEU A N 1
ATOM 723 C CA . LEU A 1 95 ? -13.197 20.954 -8.349 1.00 85.19 95 LEU A CA 1
ATOM 724 C C . LEU A 1 95 ? -11.892 21.399 -9.013 1.00 85.19 95 LEU A C 1
ATOM 726 O O . LEU A 1 95 ? -11.098 22.078 -8.381 1.00 85.19 95 LEU A O 1
ATOM 730 N N . ARG A 1 96 ? -11.678 21.071 -10.293 1.00 86.44 96 ARG A N 1
ATOM 731 C CA . ARG A 1 96 ? -10.479 21.495 -11.039 1.00 86.44 96 ARG A CA 1
ATOM 732 C C . ARG A 1 96 ? -10.402 23.011 -11.202 1.00 86.44 96 ARG A C 1
ATOM 734 O O . ARG A 1 96 ? -9.318 23.585 -11.209 1.00 86.44 96 ARG A O 1
ATOM 741 N N . ARG A 1 97 ? -11.546 23.684 -11.325 1.00 87.81 97 ARG A N 1
ATOM 742 C CA . ARG A 1 97 ? -11.594 25.146 -11.412 1.00 87.81 97 ARG A CA 1
ATOM 743 C C . ARG A 1 97 ? -11.176 25.786 -10.088 1.00 87.81 97 ARG A C 1
ATOM 745 O O . ARG A 1 97 ? -10.370 26.710 -10.105 1.00 87.81 97 ARG A O 1
ATOM 752 N N . ILE A 1 98 ? -11.652 25.245 -8.966 1.00 88.75 98 ILE A N 1
ATOM 753 C CA . ILE A 1 98 ? -11.230 25.650 -7.618 1.00 88.75 98 ILE A CA 1
ATOM 754 C C . ILE A 1 98 ? -9.747 25.332 -7.398 1.00 88.75 98 ILE A C 1
ATOM 756 O O . ILE A 1 98 ? -8.990 26.215 -7.013 1.00 88.75 98 ILE A O 1
ATOM 760 N N . GLU A 1 99 ? -9.306 24.113 -7.718 1.00 91.31 99 GLU A N 1
ATOM 761 C CA . GLU A 1 99 ? -7.900 23.693 -7.661 1.00 91.31 99 GLU A CA 1
ATOM 762 C C . GLU A 1 99 ? -6.993 24.688 -8.402 1.00 91.31 99 GLU A C 1
ATOM 764 O O . GLU A 1 99 ? -5.969 25.108 -7.866 1.00 91.31 99 GLU A O 1
ATOM 769 N N . SER A 1 100 ? -7.411 25.152 -9.586 1.00 90.19 100 SER A N 1
ATOM 770 C CA . SER A 1 100 ? -6.627 26.090 -10.392 1.00 90.19 100 SER A CA 1
ATOM 771 C C . SER A 1 100 ? -6.319 27.420 -9.690 1.00 90.19 100 SER A C 1
ATOM 773 O O . SER A 1 100 ? -5.304 28.037 -10.013 1.00 90.19 100 SER A O 1
ATOM 775 N N . LEU A 1 101 ? -7.135 27.864 -8.723 1.00 90.81 101 LEU A N 1
ATOM 776 C CA . LEU A 1 101 ? -6.838 29.053 -7.913 1.00 90.81 101 LEU A CA 1
ATOM 777 C C . LEU A 1 101 ? -5.606 28.842 -7.034 1.00 90.81 101 LEU A C 1
ATOM 779 O O . LEU A 1 101 ? -4.755 29.725 -6.920 1.00 90.81 101 LEU A O 1
ATOM 783 N N . PHE A 1 102 ? -5.482 27.649 -6.461 1.00 91.50 102 PHE A N 1
ATOM 784 C CA . PHE A 1 102 ? -4.375 27.274 -5.590 1.00 91.50 102 PHE A CA 1
ATOM 785 C C . PHE A 1 102 ? -3.135 26.878 -6.397 1.00 91.50 102 PHE A C 1
ATOM 787 O O . PHE A 1 102 ? -2.026 27.286 -6.052 1.00 91.50 102 PHE A O 1
ATOM 794 N N . SER A 1 103 ? -3.301 26.187 -7.533 1.00 87.50 103 SER A N 1
ATOM 795 C CA . SER A 1 103 ? -2.184 25.800 -8.410 1.00 87.50 103 SER A CA 1
ATOM 796 C C . SER A 1 103 ? -1.443 26.999 -9.021 1.00 87.50 103 SER A C 1
ATOM 798 O O . SER A 1 103 ? -0.278 26.871 -9.391 1.00 87.50 103 SER A O 1
ATOM 800 N N . ARG A 1 104 ? -2.072 28.184 -9.088 1.00 87.31 104 ARG A N 1
ATOM 801 C CA . ARG A 1 104 ? -1.416 29.456 -9.468 1.00 87.31 104 ARG A CA 1
ATOM 802 C C . ARG A 1 104 ? -0.400 29.948 -8.433 1.00 87.31 104 ARG A C 1
ATOM 804 O O . ARG A 1 104 ? 0.431 30.794 -8.756 1.00 87.31 104 ARG A O 1
ATOM 811 N N . LYS A 1 105 ? -0.436 29.417 -7.207 1.00 87.56 105 LYS A N 1
ATOM 812 C CA . LYS A 1 105 ? 0.467 29.754 -6.096 1.00 87.56 105 LYS A CA 1
ATOM 813 C C . LYS A 1 105 ? 1.300 28.519 -5.674 1.00 87.56 105 LYS A C 1
ATOM 815 O O . LYS A 1 105 ? 1.301 28.157 -4.497 1.00 87.56 105 LYS A O 1
ATOM 820 N N . PRO A 1 106 ? 2.075 27.883 -6.584 1.00 84.62 106 PRO A N 1
ATOM 821 C CA . PRO A 1 106 ? 2.710 26.574 -6.348 1.00 84.62 106 PRO A CA 1
ATOM 822 C C . PRO A 1 106 ? 3.840 26.592 -5.302 1.00 84.62 106 PRO A C 1
ATOM 824 O O . PRO A 1 106 ? 4.270 25.541 -4.815 1.00 84.62 106 PRO A O 1
ATOM 827 N N . ARG A 1 107 ? 4.350 27.786 -4.963 1.00 86.06 107 ARG A N 1
ATOM 828 C CA . ARG A 1 107 ? 5.327 27.974 -3.880 1.00 86.06 107 ARG A CA 1
ATOM 829 C C . ARG A 1 107 ? 4.710 27.741 -2.501 1.00 86.06 107 ARG A C 1
ATOM 831 O O . ARG A 1 107 ? 5.406 27.221 -1.640 1.00 86.06 107 ARG A O 1
ATOM 838 N N . ARG A 1 108 ? 3.424 28.062 -2.335 1.00 88.31 108 ARG A N 1
ATOM 839 C CA . ARG A 1 108 ? 2.703 27.940 -1.066 1.00 88.31 108 ARG A CA 1
ATOM 840 C C . ARG A 1 108 ? 1.820 26.697 -1.020 1.00 88.31 108 ARG A C 1
ATOM 842 O O . ARG A 1 108 ? 1.890 25.949 -0.055 1.00 88.31 108 ARG A O 1
ATOM 849 N N . PHE A 1 109 ? 1.051 26.429 -2.074 1.00 91.25 109 PHE A N 1
ATOM 850 C CA . PHE A 1 109 ? 0.073 25.340 -2.072 1.00 91.25 109 PHE A CA 1
ATOM 851 C C . PHE A 1 109 ? 0.506 24.136 -2.913 1.00 91.25 109 PHE A C 1
ATOM 853 O O . PHE A 1 109 ? 1.105 24.270 -3.984 1.00 91.25 109 PHE A O 1
ATOM 860 N N . GLU A 1 110 ? 0.175 22.947 -2.422 1.00 90.69 110 GLU A N 1
ATOM 861 C CA . GLU A 1 110 ? 0.142 21.693 -3.172 1.00 90.69 110 GLU A CA 1
ATOM 862 C C . GLU A 1 110 ? -1.302 21.176 -3.188 1.00 90.69 110 GLU A C 1
ATOM 864 O O . GLU A 1 110 ? -1.968 21.180 -2.153 1.00 90.69 110 GLU A O 1
ATOM 869 N N . THR A 1 111 ? -1.803 20.773 -4.358 1.00 91.38 111 THR A N 1
ATOM 870 C CA . THR A 1 111 ? -3.191 20.325 -4.524 1.00 91.38 111 THR A CA 1
ATOM 871 C C . THR A 1 111 ? -3.278 18.979 -5.217 1.00 91.38 111 THR A C 1
ATOM 873 O O . THR A 1 111 ? -2.515 18.688 -6.138 1.00 91.38 111 THR A O 1
ATOM 876 N N . GLU A 1 112 ? -4.257 18.178 -4.805 1.00 89.12 112 GLU A N 1
ATOM 877 C CA . GLU A 1 112 ? -4.643 16.941 -5.477 1.00 89.12 112 GLU A CA 1
ATOM 878 C C . GLU A 1 112 ? -6.172 16.829 -5.558 1.00 89.12 112 GLU A C 1
ATOM 880 O O . GLU A 1 112 ? -6.869 16.872 -4.548 1.00 89.12 112 GLU A O 1
ATOM 885 N N . VAL A 1 113 ? -6.708 16.647 -6.770 1.00 87.44 113 VAL A N 1
ATOM 886 C CA . VAL A 1 113 ? -8.138 16.372 -6.981 1.00 87.44 113 VAL A CA 1
ATOM 887 C C . VAL A 1 113 ? -8.373 14.865 -7.040 1.00 87.44 113 VAL A C 1
ATOM 889 O O . VAL A 1 113 ? -7.964 14.193 -7.989 1.00 87.44 113 VAL A O 1
ATOM 892 N N . VAL A 1 114 ? -9.117 14.337 -6.070 1.00 84.75 114 VAL A N 1
ATOM 893 C CA . VAL A 1 114 ? -9.521 12.929 -6.008 1.00 84.75 114 VAL A CA 1
ATOM 894 C C . VAL A 1 114 ? -10.954 12.789 -6.525 1.00 84.75 114 VAL A C 1
ATOM 896 O O . VAL A 1 114 ? -11.925 12.865 -5.776 1.00 84.75 114 VAL A O 1
ATOM 899 N N . SER A 1 115 ? -11.101 12.565 -7.832 1.00 79.25 115 SER A N 1
ATOM 900 C CA . SER A 1 115 ? -12.412 12.486 -8.502 1.00 79.25 115 SER A CA 1
ATOM 901 C C . SER A 1 115 ? -13.108 11.125 -8.403 1.00 79.25 115 SER A C 1
ATOM 903 O O . SER A 1 115 ? -14.313 11.043 -8.608 1.00 79.25 115 SER A O 1
ATOM 905 N N . ASN A 1 116 ? -12.364 10.052 -8.118 1.00 69.75 116 ASN A N 1
ATOM 906 C CA . ASN A 1 116 ? -12.881 8.675 -8.133 1.00 69.75 116 ASN A CA 1
ATOM 907 C C . ASN A 1 116 ? -13.434 8.212 -6.771 1.00 69.75 116 ASN A C 1
ATOM 909 O O . ASN A 1 116 ? -13.831 7.054 -6.624 1.00 69.75 116 ASN A O 1
ATOM 913 N N . ALA A 1 117 ? -13.415 9.085 -5.761 1.00 68.19 117 ALA A N 1
ATOM 914 C CA . ALA A 1 117 ? -14.031 8.826 -4.466 1.00 68.19 117 ALA A CA 1
ATOM 915 C C . ALA A 1 117 ? -15.566 8.911 -4.561 1.00 68.19 117 ALA A C 1
ATOM 917 O O . ALA A 1 117 ? -16.108 9.484 -5.503 1.00 68.19 117 ALA A O 1
ATOM 918 N N . LYS A 1 118 ? -16.274 8.334 -3.577 1.00 69.69 118 LYS A N 1
ATOM 919 C CA . LYS A 1 118 ? -17.746 8.430 -3.479 1.00 69.69 118 LYS A CA 1
ATOM 920 C C . LYS A 1 118 ? -18.194 9.896 -3.495 1.00 69.69 118 LYS A C 1
ATOM 922 O O . LYS A 1 118 ? -19.122 10.236 -4.218 1.00 69.69 118 LYS A O 1
ATOM 927 N N . ASP A 1 119 ? -17.491 10.710 -2.718 1.00 75.25 119 ASP A N 1
ATOM 928 C CA . ASP A 1 119 ? -17.630 12.155 -2.660 1.00 75.25 119 ASP A CA 1
ATOM 929 C C . ASP A 1 119 ? -16.289 12.728 -3.150 1.00 75.25 119 ASP A C 1
ATOM 931 O O . ASP A 1 119 ? -15.268 12.483 -2.505 1.00 75.25 119 ASP A O 1
ATOM 935 N N . PRO A 1 120 ? -16.239 13.372 -4.329 1.00 80.31 120 PRO A N 1
ATOM 936 C CA . PRO A 1 120 ? -15.015 13.964 -4.860 1.00 80.31 120 PRO A CA 1
ATOM 937 C C . PRO A 1 120 ? -14.419 15.026 -3.921 1.00 80.31 120 PRO A C 1
ATOM 939 O O . PRO A 1 120 ? -15.149 15.867 -3.392 1.00 80.31 120 PRO A O 1
ATOM 942 N N . ILE A 1 121 ? -13.097 14.990 -3.731 1.00 87.69 121 ILE A N 1
ATOM 943 C CA . ILE A 1 121 ? -12.371 15.811 -2.743 1.00 87.69 121 ILE A CA 1
ATOM 944 C C . ILE A 1 121 ? -11.210 16.554 -3.419 1.00 87.69 121 ILE A C 1
ATOM 946 O O . ILE A 1 121 ? -10.556 16.002 -4.307 1.00 87.69 121 ILE A O 1
ATOM 950 N N . ILE A 1 122 ? -10.937 17.787 -2.987 1.00 90.31 122 ILE A N 1
ATOM 951 C CA . ILE A 1 122 ? -9.646 18.463 -3.184 1.00 90.31 122 ILE A CA 1
ATOM 952 C C . ILE A 1 122 ? -8.848 18.325 -1.893 1.00 90.31 122 ILE A C 1
ATOM 954 O O . ILE A 1 122 ? -9.278 18.825 -0.858 1.00 90.31 122 ILE A O 1
ATOM 958 N N . ILE A 1 123 ? -7.689 17.684 -1.971 1.00 89.94 123 ILE A N 1
ATOM 959 C CA . ILE A 1 123 ? -6.692 17.700 -0.903 1.00 89.94 123 ILE A CA 1
ATOM 960 C C . ILE A 1 123 ? -5.824 18.933 -1.137 1.00 89.94 123 ILE A C 1
ATOM 962 O O . ILE A 1 123 ? -5.219 19.076 -2.203 1.00 89.94 123 ILE A O 1
ATOM 966 N N . LEU A 1 124 ? -5.794 19.836 -0.163 1.00 91.12 124 LEU A N 1
ATOM 967 C CA . LEU A 1 124 ? -5.022 21.070 -0.191 1.00 91.12 124 LEU A CA 1
ATOM 968 C C . LEU A 1 124 ? -4.001 21.057 0.940 1.00 91.12 124 LEU A C 1
ATOM 970 O O . LEU A 1 124 ? -4.355 20.886 2.105 1.00 91.12 124 LEU A O 1
ATOM 974 N N . LYS A 1 125 ? -2.738 21.292 0.594 1.00 89.69 125 LYS A N 1
ATOM 975 C CA . LYS A 1 125 ? -1.631 21.339 1.544 1.00 89.69 125 LYS A CA 1
ATOM 976 C C . LYS A 1 125 ? -0.903 22.675 1.471 1.00 89.69 125 LYS A C 1
ATOM 978 O O . LYS A 1 125 ? -0.426 23.067 0.405 1.00 89.69 125 LYS A O 1
ATOM 983 N N . ASP A 1 126 ? -0.793 23.350 2.611 1.00 86.62 126 ASP A N 1
ATOM 984 C CA . ASP A 1 126 ? 0.001 24.567 2.780 1.00 86.62 126 ASP A CA 1
ATOM 985 C C . ASP A 1 126 ? 1.431 24.209 3.207 1.00 86.62 126 ASP A C 1
ATOM 987 O O . ASP A 1 126 ? 1.664 23.651 4.281 1.00 86.62 126 ASP A O 1
ATOM 991 N N . LYS A 1 127 ? 2.404 24.541 2.355 1.00 83.62 127 LYS A N 1
ATOM 992 C CA . LYS A 1 127 ? 3.833 24.306 2.597 1.00 83.62 127 LYS A CA 1
ATOM 993 C C . LYS A 1 127 ? 4.417 25.253 3.644 1.00 83.62 127 LYS A C 1
ATOM 995 O O . LYS A 1 127 ? 5.444 24.921 4.227 1.00 83.62 127 LYS A O 1
ATOM 1000 N N . GLU A 1 128 ? 3.799 26.410 3.867 1.00 81.50 128 GLU A N 1
ATOM 1001 C CA . GLU A 1 128 ? 4.292 27.427 4.800 1.00 81.50 128 GLU A CA 1
ATOM 1002 C C . GLU A 1 128 ? 3.766 27.171 6.214 1.00 81.50 128 GLU A C 1
ATOM 1004 O O . GLU A 1 128 ? 4.540 27.145 7.169 1.00 81.50 128 GLU A O 1
ATOM 1009 N N . ASN A 1 129 ? 2.463 26.907 6.341 1.00 73.25 129 ASN A N 1
ATOM 1010 C CA . ASN A 1 129 ? 1.799 26.758 7.641 1.00 73.25 129 ASN A CA 1
ATOM 1011 C C . ASN A 1 129 ? 1.559 25.300 8.061 1.00 73.25 129 ASN A C 1
ATOM 1013 O O . ASN A 1 129 ? 1.039 25.052 9.145 1.00 73.25 129 ASN A O 1
ATOM 1017 N N . SER A 1 130 ? 1.956 24.327 7.230 1.00 77.06 130 SER A N 1
ATOM 1018 C CA . SER A 1 130 ? 1.800 22.884 7.488 1.00 77.06 130 SER A CA 1
ATOM 1019 C C . SER A 1 130 ? 0.353 22.430 7.742 1.00 77.06 130 SER A C 1
ATOM 1021 O O . SER A 1 130 ? 0.135 21.410 8.396 1.00 77.06 130 SER A O 1
ATOM 1023 N N . PHE A 1 131 ? -0.637 23.159 7.217 1.00 80.94 131 PHE A N 1
ATOM 1024 C CA . PHE A 1 131 ? -2.032 22.722 7.215 1.00 80.94 131 PHE A CA 1
ATOM 1025 C C . PHE A 1 131 ? -2.305 21.797 6.027 1.00 80.94 131 PHE A C 1
ATOM 1027 O O . PHE A 1 131 ? -1.877 22.065 4.904 1.00 80.94 131 PHE A O 1
ATOM 1034 N N . GLU A 1 132 ? -3.047 20.721 6.276 1.00 85.56 132 GLU A N 1
ATOM 1035 C CA . GLU A 1 132 ? -3.606 19.836 5.252 1.00 85.56 132 GLU A CA 1
ATOM 1036 C C . GLU A 1 132 ? -5.127 19.821 5.424 1.00 85.56 132 GLU A C 1
ATOM 1038 O O . GLU A 1 132 ? -5.645 19.826 6.546 1.00 85.56 132 GLU A O 1
ATOM 1043 N N . THR A 1 133 ? -5.856 19.931 4.319 1.00 88.69 133 THR A N 1
ATOM 1044 C CA . THR A 1 133 ? -7.304 20.128 4.332 1.00 88.69 133 THR A CA 1
ATOM 1045 C C . THR A 1 133 ? -7.968 19.387 3.190 1.00 88.69 133 THR A C 1
ATOM 1047 O O . THR A 1 133 ? -7.580 19.545 2.032 1.00 88.69 133 THR A O 1
ATOM 1050 N N . ASP A 1 134 ? -9.027 18.661 3.526 1.00 89.94 134 ASP A N 1
ATOM 1051 C CA . ASP A 1 134 ? -9.863 17.946 2.571 1.00 89.94 134 ASP A CA 1
ATOM 1052 C C . ASP A 1 134 ? -11.128 18.771 2.302 1.00 89.94 134 ASP A C 1
ATOM 1054 O O . ASP A 1 134 ? -11.971 18.946 3.181 1.00 89.94 134 ASP A O 1
ATOM 1058 N N . ILE A 1 135 ? -11.270 19.298 1.083 1.00 90.50 135 ILE A N 1
ATOM 1059 C CA . ILE A 1 135 ? -12.424 20.106 0.665 1.00 90.50 135 ILE A CA 1
ATOM 1060 C C . ILE A 1 135 ? -13.365 19.255 -0.190 1.00 90.50 135 ILE A C 1
ATOM 1062 O O . ILE A 1 135 ? -13.025 18.843 -1.301 1.00 90.50 135 ILE A O 1
ATOM 1066 N N . THR A 1 136 ? -14.580 19.032 0.308 1.00 89.44 136 THR A N 1
ATOM 1067 C CA . THR A 1 136 ? -15.684 18.392 -0.431 1.00 89.44 136 THR A CA 1
ATOM 1068 C C . THR A 1 136 ? -16.665 19.430 -0.976 1.00 89.44 136 THR A C 1
ATOM 1070 O O . THR A 1 136 ? -16.774 20.530 -0.439 1.00 89.44 136 THR A O 1
ATOM 1073 N N . LEU A 1 137 ? -17.412 19.095 -2.034 1.00 86.25 137 LEU A N 1
ATOM 1074 C CA . LEU A 1 137 ? -18.458 19.965 -2.588 1.00 86.25 137 LEU A CA 1
ATOM 1075 C C . LEU A 1 137 ? -19.848 19.537 -2.127 1.00 86.25 137 LEU A C 1
ATOM 1077 O O . LEU A 1 137 ? -20.248 18.396 -2.342 1.00 86.25 137 LEU A O 1
ATOM 1081 N N . GLU A 1 138 ? -20.601 20.481 -1.562 1.00 81.25 138 GLU A N 1
ATOM 1082 C CA . GLU A 1 138 ? -22.025 20.350 -1.234 1.00 81.25 138 GLU A CA 1
ATOM 1083 C C . GLU A 1 138 ? -22.419 19.078 -0.450 1.00 81.25 138 GLU A C 1
ATOM 1085 O O . GLU A 1 138 ? -23.552 18.590 -0.567 1.00 81.25 138 GLU A O 1
ATOM 1090 N N . ASN A 1 139 ? -21.503 18.548 0.363 1.00 82.88 139 ASN A N 1
ATOM 1091 C CA . ASN A 1 139 ? -21.686 17.315 1.122 1.00 82.88 139 ASN A CA 1
ATOM 1092 C C . ASN A 1 139 ? -22.557 17.539 2.370 1.00 82.88 139 ASN A C 1
ATOM 1094 O O . ASN A 1 139 ? -22.066 17.639 3.495 1.00 82.88 139 ASN A O 1
ATOM 1098 N N . SER A 1 140 ? -23.875 17.601 2.169 1.00 79.88 140 SER A N 1
ATOM 1099 C CA . SER A 1 140 ? -24.841 17.792 3.257 1.00 79.88 140 SER A CA 1
ATOM 1100 C C . SER A 1 140 ? -24.802 16.666 4.288 1.00 79.88 140 SER A C 1
ATOM 1102 O O . SER A 1 140 ? -24.941 16.933 5.474 1.00 79.88 140 SER A O 1
ATOM 1104 N N . SER A 1 141 ? -24.547 15.423 3.866 1.00 83.31 141 SER A N 1
ATOM 1105 C CA . SER A 1 141 ? -24.464 14.281 4.781 1.00 83.31 141 SER A CA 1
ATOM 1106 C C . SER A 1 141 ? -23.315 14.419 5.782 1.00 83.31 141 SER A C 1
ATOM 1108 O O . SER A 1 141 ? -23.486 14.093 6.954 1.00 83.31 141 SER A O 1
ATOM 1110 N N . SER A 1 142 ? -22.162 14.948 5.354 1.00 86.06 142 SER A N 1
ATOM 1111 C CA . SER A 1 142 ? -21.034 15.223 6.256 1.00 86.06 142 SER A CA 1
ATOM 1112 C C . SER A 1 142 ? -21.377 16.287 7.304 1.00 86.06 142 SER A C 1
ATOM 1114 O O . SER A 1 142 ? -21.043 16.125 8.478 1.00 86.06 142 SER A O 1
ATOM 1116 N N . LEU A 1 143 ? -22.101 17.340 6.904 1.00 86.69 143 LEU A N 1
ATOM 1117 C CA . LEU A 1 143 ? -22.550 18.402 7.810 1.00 86.69 143 LEU A CA 1
ATOM 1118 C C . LEU A 1 143 ? -23.549 17.875 8.849 1.00 86.69 143 LEU A C 1
ATOM 1120 O O . LEU A 1 143 ? -23.350 18.074 10.047 1.00 86.69 143 LEU A O 1
ATOM 1124 N N . THR A 1 144 ? -24.569 17.128 8.417 1.00 87.62 144 THR A N 1
ATOM 1125 C CA . THR A 1 144 ? -25.556 16.524 9.327 1.00 87.62 144 THR A CA 1
ATOM 1126 C C . THR A 1 144 ? -24.896 15.536 10.290 1.00 87.62 144 THR A C 1
ATOM 1128 O O . THR A 1 144 ? -25.168 15.565 11.489 1.00 87.62 144 THR A O 1
ATOM 1131 N N . ASN A 1 145 ? -23.957 14.713 9.805 1.00 90.81 145 ASN A N 1
ATOM 1132 C CA . ASN A 1 145 ? -23.175 13.816 10.657 1.00 90.81 145 ASN A CA 1
ATOM 1133 C C . ASN A 1 145 ? -22.324 14.588 11.677 1.00 90.81 145 ASN A C 1
ATOM 1135 O O . ASN A 1 145 ? -22.248 14.181 12.836 1.00 90.81 145 ASN A O 1
ATOM 1139 N N . ALA A 1 146 ? -21.694 15.698 11.281 1.00 91.25 146 ALA A N 1
ATOM 1140 C CA . ALA A 1 146 ? -20.926 16.534 12.201 1.00 91.25 146 ALA A CA 1
ATOM 1141 C C . ALA A 1 146 ? -21.817 17.128 13.304 1.00 91.25 146 ALA A C 1
ATOM 1143 O O . ALA A 1 146 ? -21.425 17.090 14.470 1.00 91.25 146 ALA A O 1
ATOM 1144 N N . PHE A 1 147 ? -23.025 17.590 12.963 1.00 90.81 147 PHE A N 1
ATOM 1145 C CA . PHE A 1 147 ? -23.979 18.129 13.935 1.00 90.81 147 PHE A CA 1
ATOM 1146 C C . PHE A 1 147 ? -24.490 17.050 14.891 1.00 90.81 147 PHE A C 1
ATOM 1148 O O . PHE A 1 147 ? -24.439 17.221 16.107 1.00 90.81 147 PHE A O 1
ATOM 1155 N N . LEU A 1 148 ? -24.886 15.893 14.357 1.00 92.00 148 LEU A N 1
ATOM 1156 C CA . LEU A 1 148 ? -25.306 14.745 15.156 1.00 92.00 148 LEU A CA 1
ATOM 1157 C C . LEU A 1 148 ? -24.226 14.347 16.175 1.00 92.00 148 LEU A C 1
ATOM 1159 O O . LEU A 1 148 ? -24.514 14.114 17.350 1.00 92.00 148 LEU A O 1
ATOM 1163 N N . LEU A 1 149 ? -22.971 14.270 15.729 1.00 94.50 149 LEU A N 1
ATOM 1164 C CA . LEU A 1 149 ? -21.840 13.962 16.595 1.00 94.50 149 LEU A CA 1
ATOM 1165 C C . LEU A 1 149 ? -21.566 15.076 17.619 1.00 94.50 149 LEU A C 1
ATOM 1167 O O . LEU A 1 149 ? -21.292 14.748 18.774 1.00 94.50 149 LEU A O 1
ATOM 1171 N N . LYS A 1 150 ? -21.714 16.356 17.239 1.00 92.75 150 LYS A N 1
ATOM 1172 C CA . LYS A 1 150 ? -21.649 17.503 18.162 1.00 92.75 150 LYS A CA 1
ATOM 1173 C C . LYS A 1 150 ? -22.671 17.327 19.287 1.00 92.75 150 LYS A C 1
ATOM 1175 O O . LYS A 1 150 ? -22.279 17.367 20.449 1.00 92.75 150 LYS A O 1
ATOM 1180 N N . CYS A 1 151 ? -23.930 17.010 18.973 1.00 93.50 151 CYS A N 1
ATOM 1181 C CA . CYS A 1 151 ? -24.962 16.731 19.977 1.00 93.50 151 CYS A CA 1
ATOM 1182 C C . CYS A 1 151 ? -24.572 15.581 20.916 1.00 93.50 151 CYS A C 1
ATOM 1184 O O . CYS A 1 151 ? -24.620 15.749 22.132 1.00 93.50 151 CYS A O 1
ATOM 1186 N N . TYR A 1 152 ? -24.121 14.438 20.384 1.00 96.12 152 TYR A N 1
ATOM 1187 C CA . TYR A 1 152 ? -23.672 13.322 21.227 1.00 96.12 152 TYR A CA 1
ATOM 1188 C C . TYR A 1 152 ? -22.504 13.691 22.143 1.00 96.12 152 TYR A C 1
ATOM 1190 O O . TYR A 1 152 ? -22.443 13.209 23.274 1.00 96.12 152 TYR A O 1
ATOM 1198 N N . SER A 1 153 ? -21.583 14.533 21.668 1.00 94.94 153 SER A N 1
ATOM 1199 C CA . SER A 1 153 ? -20.426 14.972 22.449 1.00 94.94 153 SER A CA 1
ATOM 1200 C C . SER A 1 153 ? -20.814 15.796 23.683 1.00 94.94 153 SER A C 1
ATOM 1202 O O . SER A 1 153 ? -20.045 15.838 24.641 1.00 94.94 153 SER A O 1
ATOM 1204 N N . GLU A 1 154 ? -22.005 16.402 23.673 1.00 94.19 154 GLU A N 1
ATOM 1205 C CA . GLU A 1 154 ? -22.512 17.274 24.739 1.00 94.19 154 GLU A CA 1
ATOM 1206 C C . GLU A 1 154 ? -23.591 16.614 25.606 1.00 94.19 154 GLU A C 1
ATOM 1208 O O . GLU A 1 154 ? -23.975 17.174 26.627 1.00 94.19 154 GLU A O 1
ATOM 1213 N N . CYS A 1 155 ? -24.069 15.414 25.253 1.00 94.50 155 CYS A N 1
ATOM 1214 C CA . CYS A 1 155 ? -25.049 14.692 26.069 1.00 94.50 155 CYS A CA 1
ATOM 1215 C C . CYS A 1 155 ? -24.500 14.292 27.450 1.00 94.50 155 CYS A C 1
ATOM 1217 O O . CYS A 1 155 ? -25.243 14.255 28.426 1.00 94.50 155 CYS A O 1
ATOM 1219 N N . ASP A 1 156 ? -23.225 13.905 27.540 1.00 95.88 156 ASP A N 1
ATOM 1220 C CA . ASP A 1 156 ? -22.622 13.444 28.792 1.00 95.88 156 ASP A CA 1
ATOM 1221 C C . ASP A 1 156 ? -21.116 13.734 28.810 1.00 95.88 156 ASP A C 1
ATOM 1223 O O . ASP A 1 156 ? -20.395 13.450 27.849 1.00 95.88 156 ASP A O 1
ATOM 1227 N N . LEU A 1 157 ? -20.626 14.266 29.935 1.00 94.69 157 LEU A N 1
ATOM 1228 C CA . LEU A 1 157 ? -19.231 14.684 30.126 1.00 94.69 157 LEU A CA 1
ATOM 1229 C C . LEU A 1 157 ? -18.217 13.556 29.871 1.00 94.69 157 LEU A C 1
ATOM 1231 O O . LEU A 1 157 ? -17.068 13.822 29.524 1.00 94.69 157 LEU A O 1
ATOM 1235 N N . ARG A 1 158 ? -18.624 12.289 30.013 1.00 96.31 158 ARG A N 1
ATOM 1236 C CA . ARG A 1 158 ? -17.755 11.120 29.816 1.00 96.31 158 ARG A CA 1
ATOM 1237 C C . ARG A 1 158 ? -17.521 10.788 28.340 1.00 96.31 158 ARG A C 1
ATOM 1239 O O . ARG A 1 158 ? -16.589 10.049 28.024 1.00 96.31 158 ARG A O 1
ATOM 1246 N N . VAL A 1 159 ? -18.332 11.317 27.423 1.00 96.75 159 VAL A N 1
ATOM 1247 C CA . VAL A 1 159 ? -18.328 10.920 26.005 1.00 96.75 159 VAL A CA 1
ATOM 1248 C C . VAL A 1 159 ? -17.066 11.405 25.295 1.00 96.75 159 VAL A C 1
ATOM 1250 O O . VAL A 1 159 ? -16.409 10.613 24.611 1.00 96.75 159 VAL A O 1
ATOM 1253 N N . LYS A 1 160 ? -16.685 12.677 25.476 1.00 95.25 160 LYS A N 1
ATOM 1254 C CA . LYS A 1 160 ? -15.485 13.259 24.845 1.00 95.25 160 LYS A CA 1
ATOM 1255 C C . LYS A 1 160 ? -14.190 12.571 25.310 1.00 95.25 160 LYS A C 1
ATOM 1257 O O . LYS A 1 160 ? -13.462 12.084 24.436 1.00 95.25 160 LYS A O 1
ATOM 1262 N N . PRO A 1 161 ? -13.914 12.424 26.627 1.00 94.88 161 PRO A N 1
ATOM 1263 C CA . PRO A 1 161 ? -12.699 11.755 27.092 1.00 94.88 161 PRO A CA 1
ATOM 1264 C C . PRO A 1 161 ? -12.601 10.306 26.617 1.00 94.88 161 PRO A C 1
ATOM 1266 O O . PRO A 1 161 ? -11.559 9.886 26.108 1.00 94.88 161 PRO A O 1
ATOM 1269 N N . LEU A 1 162 ? -13.703 9.554 26.714 1.00 96.12 162 LEU A N 1
ATOM 1270 C CA . LEU A 1 162 ? -13.740 8.153 26.306 1.00 96.12 162 LEU A CA 1
ATOM 1271 C C . LEU A 1 162 ? -13.466 8.000 24.803 1.00 96.12 162 LEU A C 1
ATOM 1273 O O . LEU A 1 162 ? -12.641 7.179 24.398 1.00 96.12 162 LEU A O 1
ATOM 1277 N N . THR A 1 163 ? -14.109 8.826 23.976 1.00 96.19 163 THR A N 1
ATOM 1278 C CA . THR A 1 163 ? -13.959 8.778 22.517 1.00 96.19 163 THR A CA 1
ATOM 1279 C C . THR A 1 163 ? -12.538 9.126 22.083 1.00 96.19 163 THR A C 1
ATOM 1281 O O . THR A 1 163 ? -11.967 8.421 21.249 1.00 96.19 163 THR A O 1
ATOM 1284 N N . ILE A 1 164 ? -11.929 10.168 22.659 1.00 91.62 164 ILE A N 1
ATOM 1285 C CA . ILE A 1 164 ? -10.559 10.572 22.310 1.00 91.62 164 ILE A CA 1
ATOM 1286 C C . ILE A 1 164 ? -9.546 9.503 22.712 1.00 91.62 164 ILE A C 1
ATOM 1288 O O . ILE A 1 164 ? -8.709 9.132 21.890 1.00 91.62 164 ILE A O 1
ATOM 1292 N N . VAL A 1 165 ? -9.642 8.932 23.916 1.00 92.38 165 VAL A N 1
ATOM 1293 C CA . VAL A 1 165 ? -8.725 7.861 24.337 1.00 92.38 165 VAL A CA 1
ATOM 1294 C C . VAL A 1 165 ? -8.861 6.621 23.453 1.00 92.38 165 VAL A C 1
ATOM 1296 O O . VAL A 1 165 ? -7.850 6.031 23.067 1.00 92.38 165 VAL A O 1
ATOM 1299 N N . ILE A 1 166 ? -10.081 6.251 23.055 1.00 94.94 166 ILE A N 1
ATOM 1300 C CA . ILE A 1 166 ? -10.303 5.128 22.135 1.00 94.94 166 ILE A CA 1
ATOM 1301 C C . ILE A 1 166 ? -9.778 5.451 20.727 1.00 94.94 166 ILE A C 1
ATOM 1303 O O . ILE A 1 166 ? -9.163 4.584 20.107 1.00 94.94 166 ILE A O 1
ATOM 1307 N N . LYS A 1 167 ? -9.932 6.686 20.226 1.00 92.06 167 LYS A N 1
ATOM 1308 C CA . LYS A 1 167 ? -9.318 7.124 18.956 1.00 92.06 167 LYS A CA 1
ATOM 1309 C C . LYS A 1 167 ? -7.790 7.040 19.014 1.00 92.06 167 LYS A C 1
ATOM 1311 O O . LYS A 1 167 ? -7.183 6.499 18.090 1.00 92.06 167 LYS A O 1
ATOM 1316 N N . LEU A 1 168 ? -7.170 7.512 20.098 1.00 88.38 168 LEU A N 1
ATOM 1317 C CA . LEU A 1 168 ? -5.720 7.427 20.312 1.00 88.38 168 LEU A CA 1
ATOM 1318 C C . LEU A 1 168 ? -5.246 5.973 20.368 1.00 88.38 168 LEU A C 1
ATOM 1320 O O . LEU A 1 168 ? -4.265 5.616 19.712 1.00 88.38 168 LEU A O 1
ATOM 1324 N N . TRP A 1 169 ? -5.969 5.115 21.094 1.00 91.44 169 TRP A N 1
ATOM 1325 C CA . TRP A 1 169 ? -5.710 3.678 21.110 1.00 91.44 169 TRP A CA 1
ATOM 1326 C C . TRP A 1 169 ? -5.811 3.081 19.707 1.00 91.44 169 TRP A C 1
ATOM 1328 O O . TRP A 1 169 ? -4.896 2.387 19.283 1.00 91.44 169 TRP A O 1
ATOM 1338 N N . ALA A 1 170 ? -6.872 3.377 18.959 1.00 91.00 170 ALA A N 1
ATOM 1339 C CA . ALA A 1 170 ? -7.101 2.821 17.631 1.00 91.00 170 ALA A CA 1
ATOM 1340 C C . ALA A 1 170 ? -6.048 3.295 16.605 1.00 91.00 170 ALA A C 1
ATOM 1342 O O . ALA A 1 170 ? -5.624 2.513 15.747 1.00 91.00 170 ALA A O 1
ATOM 1343 N N . LYS A 1 171 ? -5.567 4.543 16.728 1.00 85.75 171 LYS A N 1
ATOM 1344 C CA . LYS A 1 171 ? -4.423 5.069 15.964 1.00 85.75 171 LYS A CA 1
ATOM 1345 C C . LYS A 1 171 ? -3.143 4.305 16.315 1.00 85.75 171 LYS A C 1
ATOM 1347 O O . LYS A 1 171 ? -2.475 3.798 15.418 1.00 85.75 171 LYS A O 1
ATOM 1352 N N . LYS A 1 172 ? -2.845 4.134 17.609 1.00 82.06 172 LYS A N 1
ATOM 1353 C CA . LYS A 1 172 ? -1.659 3.402 18.094 1.00 82.06 172 LYS A CA 1
ATOM 1354 C C . LYS A 1 172 ? -1.695 1.905 17.766 1.00 82.06 172 LYS A C 1
ATOM 1356 O O . LYS A 1 172 ? -0.669 1.329 17.429 1.00 82.06 172 LYS A O 1
ATOM 1361 N N . ALA A 1 173 ? -2.872 1.288 17.812 1.00 80.62 173 ALA A N 1
ATOM 1362 C CA . ALA A 1 173 ? -3.115 -0.100 17.425 1.00 80.62 173 ALA A CA 1
ATOM 1363 C C . ALA A 1 173 ? -3.116 -0.303 15.901 1.00 80.62 173 ALA A C 1
ATOM 1365 O O . ALA A 1 173 ? -3.286 -1.429 15.436 1.00 80.62 173 ALA A O 1
ATOM 1366 N N . GLN A 1 174 ? -2.948 0.774 15.122 1.00 84.94 174 GLN A N 1
ATOM 1367 C CA . GLN A 1 174 ? -2.920 0.743 13.665 1.00 84.94 174 GLN A CA 1
ATOM 1368 C C . GLN A 1 174 ? -4.151 0.062 13.042 1.00 84.94 174 GLN A C 1
ATOM 1370 O O . GLN A 1 174 ? -4.060 -0.725 12.091 1.00 84.94 174 GLN A O 1
ATOM 1375 N N . ILE A 1 175 ? -5.327 0.378 13.584 1.00 88.94 175 ILE A N 1
ATOM 1376 C CA . ILE A 1 175 ? -6.621 -0.080 13.059 1.00 88.94 175 ILE A CA 1
ATOM 1377 C C . ILE A 1 175 ? -7.423 1.049 12.402 1.00 88.94 175 ILE A C 1
ATOM 1379 O O . ILE A 1 175 ? -8.540 0.804 11.946 1.00 88.94 175 ILE A O 1
ATOM 1383 N N . ILE A 1 176 ? -6.848 2.258 12.314 1.00 88.56 176 ILE A N 1
ATOM 1384 C CA . ILE A 1 176 ? -7.395 3.403 11.574 1.00 88.56 176 ILE A CA 1
ATOM 1385 C C . ILE A 1 176 ? -6.618 3.619 10.263 1.00 88.56 176 ILE A C 1
ATOM 1387 O O . ILE A 1 176 ? -5.397 3.467 10.231 1.00 88.56 176 ILE A O 1
ATOM 1391 N N . GLY A 1 177 ? -7.324 3.978 9.186 1.00 82.75 177 GLY A N 1
ATOM 1392 C CA . GLY A 1 177 ? -6.745 4.436 7.917 1.00 82.75 177 GLY A CA 1
ATOM 1393 C C . GLY A 1 177 ? -7.352 3.753 6.692 1.00 82.75 177 GLY A C 1
ATOM 1394 O O . GLY A 1 177 ? -6.932 2.661 6.306 1.00 82.75 177 GLY A O 1
ATOM 1395 N N . ALA A 1 178 ? -8.304 4.416 6.029 1.00 75.38 178 ALA A N 1
ATOM 1396 C CA . ALA A 1 178 ? -9.014 3.852 4.876 1.00 75.38 178 ALA A CA 1
ATOM 1397 C C . ALA A 1 178 ? -8.075 3.486 3.706 1.00 75.38 178 ALA A C 1
ATOM 1399 O O . ALA A 1 178 ? -8.269 2.446 3.076 1.00 75.38 178 ALA A O 1
ATOM 1400 N N . LYS A 1 179 ? -7.003 4.268 3.481 1.00 72.62 179 LYS A N 1
ATOM 1401 C CA . LYS A 1 179 ? -5.940 3.983 2.489 1.00 72.62 179 LYS A CA 1
ATOM 1402 C C . LYS A 1 179 ? -5.277 2.610 2.707 1.00 72.62 179 LYS A C 1
ATOM 1404 O O . LYS A 1 179 ? -4.840 1.975 1.754 1.00 72.62 179 LYS A O 1
ATOM 1409 N N . PHE A 1 180 ? -5.267 2.122 3.947 1.00 75.38 180 PHE A N 1
ATOM 1410 C CA . PHE A 1 180 ? -4.701 0.831 4.344 1.00 75.38 180 PHE A CA 1
ATOM 1411 C C . PHE A 1 180 ? -5.764 -0.261 4.533 1.00 75.38 180 PHE A C 1
ATOM 1413 O O . PHE A 1 180 ? -5.473 -1.286 5.139 1.00 75.38 180 PHE A O 1
ATOM 1420 N N . LYS A 1 181 ? -6.994 -0.055 4.030 1.00 83.06 181 LYS A N 1
ATOM 1421 C CA . LYS A 1 181 ? -8.142 -0.971 4.196 1.00 83.06 181 LYS A CA 1
ATOM 1422 C C . LYS A 1 181 ? -8.567 -1.185 5.662 1.00 83.06 181 LYS A C 1
ATOM 1424 O O . LYS A 1 181 ? -9.143 -2.215 6.011 1.00 83.06 181 LYS A O 1
ATOM 1429 N N . ARG A 1 182 ? -8.289 -0.198 6.521 1.00 88.88 182 ARG A N 1
ATOM 1430 C CA . ARG A 1 182 ? -8.616 -0.174 7.958 1.00 88.88 182 ARG A CA 1
ATOM 1431 C C . ARG A 1 182 ? -9.855 0.695 8.228 1.00 88.88 182 ARG A C 1
ATOM 1433 O O . ARG A 1 182 ? -10.433 1.259 7.296 1.00 88.88 182 ARG A O 1
ATOM 1440 N N . LEU A 1 183 ? -10.284 0.812 9.489 1.00 91.88 183 LEU A N 1
ATOM 1441 C CA . LEU A 1 183 ? -11.450 1.629 9.853 1.00 91.88 183 LEU A CA 1
ATOM 1442 C C . LEU A 1 183 ? -11.169 3.127 9.610 1.00 91.88 183 LEU A C 1
ATOM 1444 O O . LEU A 1 183 ? -10.069 3.596 9.895 1.00 91.88 183 LEU A O 1
ATOM 1448 N N . PRO A 1 184 ? -12.123 3.924 9.106 1.00 90.88 184 PRO A N 1
ATOM 1449 C CA . PRO A 1 184 ? -12.003 5.378 9.179 1.00 90.88 184 PRO A CA 1
ATOM 1450 C C . PRO A 1 184 ? -12.157 5.855 10.632 1.00 90.88 184 PRO A C 1
ATOM 1452 O O . PRO A 1 184 ? -12.822 5.202 11.436 1.00 90.88 184 PRO A O 1
ATOM 1455 N N . GLY A 1 185 ? -11.591 7.016 10.976 1.00 90.12 185 GLY A N 1
ATOM 1456 C CA . GLY A 1 185 ? -11.724 7.582 12.327 1.00 90.12 185 GLY A CA 1
ATOM 1457 C C . GLY A 1 185 ? -13.188 7.777 12.745 1.00 90.12 185 GLY A C 1
ATOM 1458 O O . GLY A 1 185 ? -13.553 7.467 13.876 1.00 90.12 185 GLY A O 1
ATOM 1459 N N . PHE A 1 186 ? -14.041 8.178 11.798 1.00 92.44 186 PHE A N 1
ATOM 1460 C CA . PHE A 1 186 ? -15.492 8.293 11.977 1.00 92.44 186 PHE A CA 1
ATOM 1461 C C . PHE A 1 186 ? -16.149 6.982 12.443 1.00 92.44 186 PHE A C 1
ATOM 1463 O O . PHE A 1 186 ? -16.986 6.999 13.340 1.00 92.44 186 PHE A O 1
ATOM 1470 N N . ALA A 1 187 ? -15.710 5.826 11.929 1.00 94.94 187 ALA A N 1
ATOM 1471 C CA . ALA A 1 187 ? -16.242 4.527 12.346 1.00 94.94 187 ALA A CA 1
ATOM 1472 C C . ALA A 1 187 ? -15.957 4.220 13.825 1.00 94.94 187 ALA A C 1
ATOM 1474 O O . ALA A 1 187 ? -16.814 3.661 14.501 1.00 94.94 187 ALA A O 1
ATOM 1475 N N . ILE A 1 188 ? -14.787 4.612 14.344 1.00 95.75 188 ILE A N 1
ATOM 1476 C CA . ILE A 1 188 ? -14.453 4.434 15.766 1.00 95.75 188 ILE A CA 1
ATOM 1477 C C . ILE A 1 188 ? -15.395 5.257 16.649 1.00 95.75 188 ILE A C 1
ATOM 1479 O O . ILE A 1 188 ? -15.880 4.746 17.654 1.00 95.75 188 ILE A O 1
ATOM 1483 N N . VAL A 1 189 ? -15.710 6.494 16.252 1.00 96.56 189 VAL A N 1
ATOM 1484 C CA . VAL A 1 189 ? -16.658 7.352 16.983 1.00 96.56 189 VAL A CA 1
ATOM 1485 C C . VAL A 1 189 ? -18.050 6.714 17.022 1.00 96.56 189 VAL A C 1
ATOM 1487 O O . VAL A 1 189 ? -18.638 6.594 18.096 1.00 96.56 189 VAL A O 1
ATOM 1490 N N . LEU A 1 190 ? -18.543 6.212 15.884 1.00 97.50 190 LEU A N 1
ATOM 1491 C CA . LEU A 1 190 ? -19.834 5.515 15.825 1.00 97.50 190 LEU A CA 1
ATOM 1492 C C . LEU A 1 190 ? -19.857 4.249 16.692 1.00 97.50 190 LEU A C 1
ATOM 1494 O O . LEU A 1 190 ? -20.856 3.976 17.350 1.00 97.50 190 LEU A O 1
ATOM 1498 N N . MET A 1 191 ? -18.753 3.499 16.751 1.00 97.88 191 MET A N 1
ATOM 1499 C CA . MET A 1 191 ? -18.642 2.338 17.640 1.00 97.88 191 MET A CA 1
ATOM 1500 C C . MET A 1 191 ? -18.724 2.724 19.121 1.00 97.88 191 MET A C 1
ATOM 1502 O O . MET A 1 191 ? -19.339 1.992 19.900 1.00 97.88 191 MET A O 1
ATOM 1506 N N . VAL A 1 192 ? -18.116 3.844 19.527 1.00 98.31 192 VAL A N 1
ATOM 1507 C CA . VAL A 1 192 ? -18.213 4.346 20.908 1.00 98.31 192 VAL A CA 1
ATOM 1508 C C . VAL A 1 192 ? -19.647 4.757 21.225 1.00 98.31 192 VAL A C 1
ATOM 1510 O O . VAL A 1 192 ? -20.181 4.320 22.241 1.00 98.31 192 VAL A O 1
ATOM 1513 N N . ILE A 1 193 ? -20.297 5.512 20.338 1.00 98.31 193 ILE A N 1
ATOM 1514 C CA . ILE A 1 193 ? -21.692 5.942 20.521 1.00 98.31 193 ILE A CA 1
ATOM 1515 C C . ILE A 1 193 ? -22.624 4.735 20.627 1.00 98.31 193 ILE A C 1
ATOM 1517 O O . ILE A 1 193 ? -23.378 4.635 21.591 1.00 98.31 193 ILE A O 1
ATOM 1521 N N . HIS A 1 194 ? -22.513 3.775 19.706 1.00 98.12 194 HIS A N 1
ATOM 1522 C CA . HIS A 1 194 ? -23.299 2.539 19.748 1.00 98.12 194 HIS A CA 1
ATOM 1523 C C . HIS A 1 194 ? -23.095 1.774 21.058 1.00 98.12 194 HIS A C 1
ATOM 1525 O O . HIS A 1 194 ? -24.053 1.314 21.672 1.00 98.12 194 HIS A O 1
ATOM 1531 N N . PHE A 1 195 ? -21.852 1.660 21.531 1.00 98.25 195 PHE A N 1
ATOM 1532 C CA . PHE A 1 195 ? -21.573 1.025 22.817 1.00 98.25 195 PHE A CA 1
ATOM 1533 C C . PHE A 1 195 ? -22.244 1.770 23.983 1.00 98.25 195 PHE A C 1
ATOM 1535 O O . PHE A 1 195 ? -22.808 1.138 24.871 1.00 98.25 195 PHE A O 1
ATOM 1542 N N . LEU A 1 196 ? -22.235 3.102 23.974 1.00 98.19 196 LEU A N 1
ATOM 1543 C CA . LEU A 1 196 ? -22.876 3.908 25.013 1.00 98.19 196 LEU A CA 1
ATOM 1544 C C . LEU A 1 196 ? -24.414 3.878 24.949 1.00 98.19 196 LEU A C 1
ATOM 1546 O O . LEU A 1 196 ? -25.051 4.132 25.973 1.00 98.19 196 LEU A O 1
ATOM 1550 N N . GLN A 1 197 ? -24.996 3.537 23.796 1.00 97.38 197 GLN A N 1
ATOM 1551 C CA . GLN A 1 197 ? -26.437 3.337 23.597 1.00 97.38 197 GLN A CA 1
ATOM 1552 C C . GLN A 1 197 ? -26.901 1.915 23.946 1.00 97.38 197 GLN A C 1
ATOM 1554 O O . GLN A 1 197 ? -27.928 1.746 24.593 1.00 97.38 197 GLN A O 1
ATOM 1559 N N . ALA A 1 198 ? -26.157 0.890 23.519 1.00 94.81 198 ALA A N 1
ATOM 1560 C CA . ALA A 1 198 ? -26.608 -0.508 23.534 1.00 94.81 198 ALA A CA 1
ATOM 1561 C C . ALA A 1 198 ? -25.719 -1.447 24.366 1.00 94.81 198 ALA A C 1
ATOM 1563 O O . ALA A 1 198 ? -26.161 -2.500 24.821 1.00 94.81 198 ALA A O 1
ATOM 1564 N N . GLY A 1 199 ? -24.445 -1.098 24.550 1.00 92.25 199 GLY A N 1
ATOM 1565 C CA . GLY A 1 199 ? -23.461 -1.898 25.288 1.00 92.25 199 GLY A CA 1
ATOM 1566 C C . GLY A 1 199 ? -23.423 -1.620 26.794 1.00 92.25 199 GLY A C 1
ATOM 1567 O O . GLY A 1 199 ? -22.720 -2.315 27.532 1.00 92.25 199 GLY A O 1
ATOM 1568 N N . CYS A 1 200 ? -24.186 -0.629 27.259 1.00 92.44 200 CYS A N 1
ATOM 1569 C CA . CYS A 1 200 ? -24.302 -0.233 28.656 1.00 92.44 200 CYS A CA 1
ATOM 1570 C C . CYS A 1 200 ? -25.748 -0.362 29.143 1.00 92.44 200 CYS A C 1
ATOM 1572 O O . CYS A 1 200 ? -26.678 0.075 28.475 1.00 92.44 200 CYS A O 1
ATOM 1574 N N . ALA A 1 201 ? -25.923 -0.898 30.351 1.00 90.62 201 ALA A N 1
ATOM 1575 C CA . ALA A 1 201 ? -27.192 -0.892 31.069 1.00 90.62 201 ALA A CA 1
ATOM 1576 C C . ALA A 1 201 ? -26.988 -0.231 32.447 1.00 90.62 201 ALA A C 1
ATOM 1578 O O . ALA A 1 201 ? -26.147 -0.720 33.210 1.00 90.62 201 ALA A O 1
ATOM 1579 N N . PRO A 1 202 ? -27.703 0.866 32.770 1.00 95.75 202 PRO A N 1
ATOM 1580 C CA . PRO A 1 202 ? -28.502 1.710 31.863 1.00 95.75 202 PRO A CA 1
ATOM 1581 C C . PRO A 1 202 ? -27.660 2.313 30.714 1.00 95.75 202 PRO A C 1
ATOM 1583 O O . PRO A 1 202 ? -26.435 2.372 30.852 1.00 95.75 202 PRO A O 1
ATOM 1586 N N . PRO A 1 203 ? -28.258 2.762 29.596 1.00 96.88 203 PRO A N 1
ATOM 1587 C CA . PRO A 1 203 ? -27.517 3.457 28.543 1.00 96.88 203 PRO A CA 1
ATOM 1588 C C . PRO A 1 203 ? -26.971 4.802 29.043 1.00 96.88 203 PRO A C 1
ATOM 1590 O O . PRO A 1 203 ? -27.580 5.459 29.889 1.00 96.88 203 PRO A O 1
ATOM 1593 N N . VAL A 1 204 ? -25.801 5.194 28.532 1.00 97.56 204 VAL A N 1
ATOM 1594 C CA . VAL A 1 204 ? -25.198 6.514 28.794 1.00 97.56 204 VAL A CA 1
ATOM 1595 C C . VAL A 1 204 ? -25.768 7.540 27.818 1.00 97.56 204 VAL A C 1
ATOM 1597 O O . VAL A 1 204 ? -26.165 8.631 28.223 1.00 97.56 204 VAL A O 1
ATOM 1600 N N . LEU A 1 205 ? -25.846 7.180 26.535 1.00 97.56 205 LEU A N 1
ATOM 1601 C CA . LEU A 1 205 ? -26.347 8.053 25.476 1.00 97.56 205 LEU A CA 1
ATOM 1602 C C . LEU A 1 205 ? -27.782 7.687 25.072 1.00 97.56 205 LEU A C 1
ATOM 1604 O O . LEU A 1 205 ? -28.112 6.498 25.046 1.00 97.56 205 LEU A O 1
ATOM 1608 N N . PRO A 1 206 ? -28.607 8.681 24.695 1.00 96.56 206 PRO A N 1
ATOM 1609 C CA . PRO A 1 206 ? -29.897 8.430 24.071 1.00 96.56 206 PRO A CA 1
ATOM 1610 C C . PRO A 1 206 ? -29.701 7.958 22.624 1.00 96.56 206 PRO A C 1
ATOM 1612 O O . PRO A 1 206 ? -28.613 8.053 22.045 1.00 96.56 206 PRO A O 1
ATOM 1615 N N . VAL A 1 207 ? -30.773 7.497 21.993 1.00 96.19 207 VAL A N 1
ATOM 1616 C CA . VAL A 1 207 ? -30.820 7.300 20.544 1.00 96.19 207 VAL A CA 1
ATOM 1617 C C . VAL A 1 207 ? -31.446 8.552 19.943 1.00 96.19 207 VAL A C 1
ATOM 1619 O O . VAL A 1 207 ? -32.665 8.634 19.846 1.00 96.19 207 VAL A O 1
ATOM 1622 N N . LEU A 1 208 ? -30.634 9.540 19.538 1.00 94.12 208 LEU A N 1
ATOM 1623 C CA . LEU A 1 208 ? -31.136 10.875 19.149 1.00 94.12 208 LEU A CA 1
ATOM 1624 C C . LEU A 1 208 ? -32.228 10.827 18.069 1.00 94.12 208 LEU A C 1
ATOM 1626 O O . LEU A 1 208 ? -33.213 11.544 18.164 1.00 94.12 208 LEU A O 1
ATOM 1630 N N . HIS A 1 209 ? -32.116 9.917 17.100 1.00 91.44 209 HIS A N 1
ATOM 1631 C CA . HIS A 1 209 ? -33.119 9.746 16.039 1.00 91.44 209 HIS A CA 1
ATOM 1632 C C . HIS A 1 209 ? -34.484 9.250 16.541 1.00 91.44 209 HIS A C 1
ATOM 1634 O O . HIS A 1 209 ? -35.480 9.390 15.837 1.00 91.44 209 HIS A O 1
ATOM 1640 N N . LYS A 1 210 ? -34.529 8.624 17.721 1.00 91.56 210 LYS A N 1
ATOM 1641 C CA . LYS A 1 210 ? -35.742 8.081 18.339 1.00 91.56 210 LYS A CA 1
ATOM 1642 C C . LYS A 1 210 ? -36.251 8.978 19.462 1.00 91.56 210 LYS A C 1
ATOM 1644 O O . LYS A 1 210 ? -37.450 9.213 19.547 1.00 91.56 210 LYS A O 1
ATOM 1649 N N . ASP A 1 211 ? -35.342 9.433 20.316 1.00 92.00 211 ASP A N 1
ATOM 1650 C CA . ASP A 1 211 ? -35.672 10.148 21.547 1.00 92.00 211 ASP A CA 1
ATOM 1651 C C . ASP A 1 211 ? -35.849 11.656 21.304 1.00 92.00 211 ASP A C 1
ATOM 1653 O O . ASP A 1 211 ? -36.624 12.291 22.013 1.00 92.00 211 ASP A O 1
ATOM 1657 N N . PHE A 1 212 ? -35.181 12.208 20.280 1.00 90.81 212 PHE A N 1
ATOM 1658 C CA . PHE A 1 212 ? -35.245 13.623 19.882 1.00 90.81 212 PHE A CA 1
ATOM 1659 C C . PHE A 1 212 ? -35.308 13.779 18.348 1.00 90.81 212 PHE A C 1
ATOM 1661 O O . PHE A 1 212 ? -34.443 14.424 17.740 1.00 90.81 212 PHE A O 1
ATOM 1668 N N . PRO A 1 213 ? -36.293 13.153 17.673 1.00 87.31 213 PRO A N 1
ATOM 1669 C CA . PRO A 1 213 ? -36.368 13.123 16.212 1.00 87.31 213 PRO A CA 1
ATOM 1670 C C . PRO A 1 213 ? -36.453 14.520 15.587 1.00 87.31 213 PRO A C 1
ATOM 1672 O O . PRO A 1 213 ? -36.050 14.699 14.443 1.00 87.31 213 PRO A O 1
ATOM 1675 N N . GLU A 1 214 ? -36.953 15.518 16.315 1.00 84.00 214 GLU A N 1
ATOM 1676 C CA . GLU A 1 214 ? -37.015 16.915 15.890 1.00 84.00 214 GLU A CA 1
ATOM 1677 C C . GLU A 1 214 ? -35.647 17.551 15.635 1.00 84.00 214 GLU A C 1
ATOM 1679 O O . GLU A 1 214 ? -35.569 18.454 14.808 1.00 84.00 214 GLU A O 1
ATOM 1684 N N . LEU A 1 215 ? -34.584 17.061 16.284 1.00 79.75 215 LEU A N 1
ATOM 1685 C CA . LEU A 1 215 ? -33.220 17.553 16.076 1.00 79.75 215 LEU A CA 1
ATOM 1686 C C . LEU A 1 215 ? -32.604 17.035 14.771 1.00 79.75 215 LEU A C 1
ATOM 1688 O O . LEU A 1 215 ? -31.690 17.659 14.244 1.00 79.75 215 LEU A O 1
ATOM 1692 N N . ILE A 1 216 ? -33.083 15.890 14.270 1.00 77.75 216 ILE A N 1
ATOM 1693 C CA . ILE A 1 216 ? -32.472 15.141 13.159 1.00 77.75 216 ILE A CA 1
ATOM 1694 C C . ILE A 1 216 ? -33.407 15.063 11.934 1.00 77.75 216 ILE A C 1
ATOM 1696 O O . ILE A 1 216 ? -33.239 14.213 11.062 1.00 77.75 216 ILE A O 1
ATOM 1700 N N . LYS A 1 217 ? -34.432 15.923 11.850 1.00 68.44 217 LYS A N 1
ATOM 1701 C CA . LYS A 1 217 ? -35.286 16.008 10.650 1.00 68.44 217 LYS A CA 1
ATOM 1702 C C . LYS A 1 217 ? -34.462 16.436 9.432 1.00 68.44 217 LYS A C 1
ATOM 1704 O O . LYS A 1 217 ? -33.435 17.083 9.595 1.00 68.44 217 LYS A O 1
ATOM 1709 N N . ASP A 1 218 ? -34.946 16.109 8.228 1.00 61.28 218 ASP A N 1
ATOM 1710 C CA . ASP A 1 218 ? -34.413 16.628 6.958 1.00 61.28 218 ASP A CA 1
ATOM 1711 C C . ASP A 1 218 ? -34.545 18.161 6.931 1.00 61.28 218 ASP A C 1
ATOM 1713 O O . ASP A 1 218 ? -35.524 18.729 6.441 1.00 61.28 218 ASP A O 1
ATOM 1717 N N . THR A 1 219 ? -33.571 18.835 7.529 1.00 60.56 219 THR A N 1
ATOM 1718 C CA . THR A 1 219 ? -33.440 20.283 7.557 1.00 60.56 219 THR A CA 1
ATOM 1719 C C . THR A 1 219 ? -32.735 20.760 6.298 1.00 60.56 219 THR A C 1
ATOM 1721 O O . THR A 1 219 ? -31.951 20.052 5.655 1.00 60.56 219 THR A O 1
ATOM 1724 N N . SER A 1 220 ? -33.046 21.987 5.886 1.00 63.41 220 SER A N 1
ATOM 1725 C CA . SER A 1 220 ? -32.405 22.568 4.707 1.00 63.41 220 SER A CA 1
ATOM 1726 C C . SER A 1 220 ? -30.888 22.692 4.925 1.00 63.41 220 SER A C 1
ATOM 1728 O O . SER A 1 220 ? -30.428 22.862 6.053 1.00 63.41 220 SER A O 1
ATOM 1730 N N . LYS A 1 221 ? -30.080 22.663 3.851 1.00 63.81 221 LYS A N 1
ATOM 1731 C CA . LYS A 1 221 ? -28.607 22.759 3.974 1.00 63.81 221 LYS A CA 1
ATOM 1732 C C . LYS A 1 221 ? -28.149 23.988 4.783 1.00 63.81 221 LYS A C 1
ATOM 1734 O O . LYS A 1 221 ? -27.143 23.908 5.472 1.00 63.81 221 LYS A O 1
ATOM 1739 N N . ASN A 1 222 ? -28.883 25.100 4.707 1.00 62.53 222 ASN A N 1
ATOM 1740 C CA . ASN A 1 222 ? -28.562 26.330 5.438 1.00 62.53 222 ASN A CA 1
ATOM 1741 C C . ASN A 1 222 ? -28.829 26.191 6.942 1.00 62.53 222 ASN A C 1
ATOM 1743 O O . ASN A 1 222 ? -28.075 26.704 7.757 1.00 62.53 222 ASN A O 1
ATOM 1747 N N . GLU A 1 223 ? -29.870 25.456 7.310 1.00 66.38 223 GLU A N 1
ATOM 1748 C CA . GLU A 1 223 ? -30.260 25.234 8.700 1.00 66.38 223 GLU A CA 1
ATOM 1749 C C . GLU A 1 223 ? -29.268 24.323 9.434 1.00 66.38 223 GLU A C 1
ATOM 1751 O O . GLU A 1 223 ? -28.917 24.606 10.573 1.00 66.38 223 GLU A O 1
ATOM 1756 N N . VAL A 1 224 ? -28.713 23.307 8.760 1.00 68.44 224 VAL A N 1
ATOM 1757 C CA . VAL A 1 224 ? -27.648 22.456 9.332 1.00 68.44 224 VAL A CA 1
ATOM 1758 C C . VAL A 1 224 ? -26.356 23.246 9.583 1.00 68.44 224 VAL A C 1
ATOM 1760 O O . VAL A 1 224 ? -25.648 22.989 10.555 1.00 68.44 224 VAL A O 1
ATOM 1763 N N . ILE A 1 225 ? -26.042 24.226 8.730 1.00 69.44 225 ILE A N 1
ATOM 1764 C CA . ILE A 1 225 ? -24.872 25.097 8.921 1.00 69.44 225 ILE A CA 1
ATOM 1765 C C . ILE A 1 225 ? -25.062 25.962 10.169 1.00 69.44 225 ILE A C 1
ATOM 1767 O O . ILE A 1 225 ? -24.169 25.990 11.011 1.00 69.44 225 ILE A O 1
ATOM 1771 N N . HIS A 1 226 ? -26.237 26.581 10.325 1.00 69.75 226 HIS A N 1
ATOM 1772 C CA . HIS A 1 226 ? -26.586 27.319 11.542 1.00 69.75 226 HIS A CA 1
ATOM 1773 C C . HIS A 1 226 ? -26.509 26.423 12.783 1.00 69.75 226 HIS A C 1
ATOM 1775 O O . HIS A 1 226 ? -25.812 26.740 13.736 1.00 69.75 226 HIS A O 1
ATOM 1781 N N . GLN A 1 227 ? -27.090 25.225 12.737 1.00 73.31 227 GLN A N 1
ATOM 1782 C CA . GLN A 1 227 ? -27.027 24.254 13.836 1.00 73.31 227 GLN A CA 1
ATOM 1783 C C . GLN A 1 227 ? -25.588 23.867 14.245 1.00 73.31 227 GLN A C 1
ATOM 1785 O O . GLN A 1 227 ? -25.306 23.610 15.421 1.00 73.31 227 GLN A O 1
ATOM 1790 N N . LEU A 1 228 ? -24.651 23.829 13.294 1.00 74.81 228 LEU A N 1
ATOM 1791 C CA . LEU A 1 228 ? -23.238 23.573 13.574 1.00 74.81 228 LEU A CA 1
ATOM 1792 C C . LEU A 1 228 ? -22.528 24.756 14.237 1.00 74.81 228 LEU A C 1
ATOM 1794 O O . LEU A 1 228 ? -21.644 24.521 15.063 1.00 74.81 228 LEU A O 1
ATOM 1798 N N . THR A 1 229 ? -22.897 25.992 13.912 1.00 71.00 229 THR A N 1
ATOM 1799 C CA . THR A 1 229 ? -22.269 27.205 14.463 1.00 71.00 229 THR A CA 1
ATOM 1800 C C . THR A 1 229 ? -22.933 27.708 15.739 1.00 71.00 229 THR A C 1
ATOM 1802 O O . THR A 1 229 ? -22.266 28.327 16.563 1.00 71.00 229 THR A O 1
ATOM 1805 N N . ASP A 1 230 ? -24.214 27.408 15.922 1.00 75.50 230 ASP A N 1
ATOM 1806 C CA . ASP A 1 230 ? -25.033 27.928 17.009 1.00 75.50 230 ASP A CA 1
ATOM 1807 C C . ASP A 1 230 ? -24.849 27.126 18.312 1.00 75.50 230 ASP A C 1
ATOM 1809 O O . ASP A 1 230 ? -24.139 26.105 18.384 1.00 75.50 230 ASP A O 1
ATOM 1813 N N . GLU A 1 231 ? -25.490 27.622 19.372 1.00 78.44 231 GLU A N 1
ATOM 1814 C CA . GLU A 1 231 ? -25.527 26.979 20.680 1.00 78.44 231 GLU A CA 1
ATOM 1815 C C . GLU A 1 231 ? -26.145 25.574 20.616 1.00 78.44 231 GLU A C 1
ATOM 1817 O O . GLU A 1 231 ? -26.982 25.245 19.774 1.00 78.44 231 GLU A O 1
ATOM 1822 N N . ILE A 1 232 ? -25.722 24.718 21.544 1.00 86.00 232 ILE A N 1
ATOM 1823 C CA . ILE A 1 232 ? -26.210 23.341 21.645 1.00 86.00 232 ILE A CA 1
ATOM 1824 C C . ILE A 1 232 ? -27.717 23.339 21.940 1.00 86.00 232 ILE A C 1
ATOM 1826 O O . ILE A 1 232 ? -28.140 24.070 22.834 1.00 86.00 232 ILE A O 1
ATOM 1830 N N . PRO A 1 233 ? -28.536 22.497 21.281 1.00 88.69 233 PRO A N 1
ATOM 1831 C CA . PRO A 1 233 ? -29.973 22.455 21.544 1.00 88.69 233 PRO A CA 1
ATOM 1832 C C . PRO A 1 233 ? -30.304 22.187 23.018 1.00 88.69 233 PRO A C 1
ATOM 1834 O O . PRO A 1 233 ? -29.680 21.338 23.661 1.00 88.69 233 PRO A O 1
ATOM 1837 N N . LEU A 1 234 ? -31.330 22.860 23.548 1.00 87.56 234 LEU A N 1
ATOM 1838 C CA . LEU A 1 234 ? -31.728 22.768 24.960 1.00 87.56 234 LEU A CA 1
ATOM 1839 C C . LEU A 1 234 ? -32.042 21.326 25.397 1.00 87.56 234 LEU A C 1
ATOM 1841 O O . LEU A 1 234 ? -31.728 20.930 26.518 1.00 87.56 234 LEU A O 1
ATOM 1845 N N . GLN A 1 235 ? -32.614 20.513 24.507 1.00 89.44 235 GLN A N 1
ATOM 1846 C CA . GLN A 1 235 ? -32.883 19.090 24.742 1.00 89.44 235 GLN A CA 1
ATOM 1847 C C . GLN A 1 235 ? -31.608 18.306 25.071 1.00 89.44 235 GLN A C 1
ATOM 1849 O O . GLN A 1 235 ? -31.620 17.425 25.926 1.00 89.44 235 GLN A O 1
ATOM 1854 N N . ILE A 1 236 ? -30.496 18.651 24.417 1.00 92.50 236 ILE A N 1
ATOM 1855 C CA . ILE A 1 236 ? -29.191 18.037 24.665 1.00 92.50 236 ILE A CA 1
ATOM 1856 C C . ILE A 1 236 ? -28.601 18.573 25.967 1.00 92.50 236 ILE A C 1
ATOM 1858 O O . ILE A 1 236 ? -28.158 17.781 26.791 1.00 92.50 236 ILE A O 1
ATOM 1862 N N . GLN A 1 237 ? -28.665 19.890 26.195 1.00 88.56 237 GLN A N 1
ATOM 1863 C CA . GLN A 1 237 ? -28.157 20.509 27.429 1.00 88.56 237 GLN A CA 1
ATOM 1864 C C . GLN A 1 237 ? -28.853 19.980 28.695 1.00 88.56 237 GLN A C 1
ATOM 1866 O O . GLN A 1 237 ? -28.258 19.916 29.769 1.00 88.56 237 GLN A O 1
ATOM 1871 N N . THR A 1 238 ? -30.134 19.622 28.583 1.00 90.62 238 THR A N 1
ATOM 1872 C CA . THR A 1 238 ? -30.954 19.136 29.702 1.00 90.62 238 THR A CA 1
ATOM 1873 C C . THR A 1 238 ? -30.922 17.618 29.870 1.00 90.62 238 THR A C 1
ATOM 1875 O O . THR A 1 238 ? -31.379 17.114 30.902 1.00 90.62 238 THR A O 1
ATOM 1878 N N . TYR A 1 239 ? -30.368 16.880 28.903 1.00 94.12 239 TYR A N 1
ATOM 1879 C CA . TYR A 1 239 ? -30.242 15.431 28.992 1.00 94.12 239 TYR A CA 1
ATOM 1880 C C . TYR A 1 239 ? -29.309 15.035 30.145 1.00 94.12 239 TYR A C 1
ATOM 1882 O O . TYR A 1 239 ? -28.240 15.607 30.345 1.00 94.12 239 TYR A O 1
ATOM 1890 N N . LYS A 1 240 ? -29.715 14.018 30.913 1.00 91.94 240 LYS A N 1
ATOM 1891 C CA . LYS A 1 240 ? -28.912 13.448 31.998 1.00 91.94 240 LYS A CA 1
ATOM 1892 C C . LYS A 1 240 ? -28.926 11.931 31.918 1.00 91.94 240 LYS A C 1
ATOM 1894 O O . LYS A 1 240 ? -29.976 11.299 32.044 1.00 91.94 240 LYS A O 1
ATOM 1899 N N . SER A 1 241 ? -27.743 11.350 31.755 1.00 93.88 241 SER A N 1
ATOM 1900 C CA . SER A 1 241 ? -27.552 9.904 31.820 1.00 93.88 241 SER A CA 1
ATOM 1901 C C . SER A 1 241 ? -27.970 9.355 33.189 1.00 93.88 241 SER A C 1
ATOM 1903 O O . SER A 1 241 ? -27.547 9.862 34.225 1.00 93.88 241 SER A O 1
ATOM 1905 N N . LYS A 1 242 ? -28.711 8.241 33.190 1.00 95.38 242 LYS A N 1
ATOM 1906 C CA . LYS A 1 242 ? -28.994 7.442 34.401 1.00 95.38 242 LYS A CA 1
ATOM 1907 C C . LYS A 1 242 ? -27.876 6.451 34.744 1.00 95.38 242 LYS A C 1
ATOM 1909 O O . LYS A 1 242 ? -27.928 5.793 35.775 1.00 95.38 242 LYS A O 1
ATOM 1914 N N . ASN A 1 243 ? -26.904 6.274 33.852 1.00 97.06 243 ASN A N 1
ATOM 1915 C CA . ASN A 1 243 ? -25.759 5.402 34.068 1.00 97.06 243 ASN A CA 1
ATOM 1916 C C . ASN A 1 243 ? -24.691 6.099 34.924 1.00 97.06 243 ASN A C 1
ATOM 1918 O O . ASN A 1 243 ? -24.204 7.161 34.536 1.00 97.06 243 ASN A O 1
ATOM 1922 N N . GLU A 1 244 ? -24.267 5.448 36.006 1.00 95.31 244 GLU A N 1
ATOM 1923 C CA . GLU A 1 244 ? -23.315 5.979 36.996 1.00 95.31 244 GLU A CA 1
ATOM 1924 C C . GLU A 1 244 ? -21.881 5.429 36.855 1.00 95.31 244 GLU A C 1
ATOM 1926 O O . GLU A 1 244 ? -21.014 5.750 37.663 1.00 95.31 244 GLU A O 1
ATOM 1931 N N . LYS A 1 245 ? -21.593 4.609 35.833 1.00 94.94 245 LYS A N 1
ATOM 1932 C CA . LYS A 1 245 ? -20.255 4.028 35.633 1.00 94.94 245 LYS A CA 1
ATOM 1933 C C . LYS A 1 245 ? -19.205 5.114 35.399 1.00 94.94 245 LYS A C 1
ATOM 1935 O O . LYS A 1 245 ? -19.389 6.023 34.590 1.00 94.94 245 LYS A O 1
ATOM 1940 N N . SER A 1 246 ? -18.057 4.974 36.039 1.00 94.75 246 SER A N 1
ATOM 1941 C CA . SER A 1 246 ? -16.885 5.820 35.810 1.00 94.75 246 SER A CA 1
ATOM 1942 C C . SER A 1 246 ? -16.308 5.654 34.394 1.00 94.75 246 SER A C 1
ATOM 1944 O O . SER A 1 246 ? -16.570 4.666 33.701 1.00 94.75 246 SER A O 1
ATOM 1946 N N . LEU A 1 247 ? -15.466 6.601 33.960 1.00 93.88 247 LEU A N 1
ATOM 1947 C CA . LEU A 1 247 ? -14.747 6.524 32.678 1.00 93.88 247 LEU A CA 1
ATOM 1948 C C . LEU A 1 247 ? -13.947 5.221 32.539 1.00 93.88 247 LEU A C 1
ATOM 1950 O O . LEU A 1 247 ? -13.968 4.587 31.484 1.00 93.88 247 LEU A O 1
ATOM 1954 N N . GLY A 1 248 ? -13.279 4.793 33.613 1.00 88.56 248 GLY A N 1
ATOM 1955 C CA . GLY A 1 248 ? -12.518 3.549 33.645 1.00 88.56 248 GLY A CA 1
ATOM 1956 C C . GLY A 1 248 ? -13.396 2.309 33.468 1.00 88.56 248 GLY A C 1
ATOM 1957 O O . GLY A 1 248 ? -13.055 1.418 32.690 1.00 88.56 248 GLY A O 1
ATOM 1958 N N . GLU A 1 249 ? -14.553 2.256 34.132 1.00 91.81 249 GLU A N 1
ATOM 1959 C CA . GLU A 1 249 ? -15.517 1.162 33.950 1.00 91.81 249 GLU A CA 1
ATOM 1960 C C . GLU A 1 249 ? -16.076 1.123 32.527 1.00 91.81 249 GLU A C 1
ATOM 1962 O O . GLU A 1 249 ? -16.186 0.043 31.939 1.00 91.81 249 GLU A O 1
ATOM 1967 N N . LEU A 1 250 ? -16.394 2.288 31.954 1.00 95.56 250 LEU A N 1
ATOM 1968 C CA . LEU A 1 250 ? -16.890 2.401 30.584 1.00 95.56 250 LEU A CA 1
ATOM 1969 C C . LEU A 1 250 ? -15.837 1.974 29.557 1.00 95.56 250 LEU A C 1
ATOM 1971 O O . LEU A 1 250 ? -16.169 1.230 28.637 1.00 95.56 250 LEU A O 1
ATOM 1975 N N . LEU A 1 251 ? -14.570 2.364 29.728 1.00 94.88 251 LEU A N 1
ATOM 1976 C CA . LEU A 1 251 ? -13.486 1.952 28.833 1.00 94.88 251 LEU A CA 1
ATOM 1977 C C . LEU A 1 251 ? -13.285 0.433 28.853 1.00 94.88 251 LEU A C 1
ATOM 1979 O O . LEU A 1 251 ? -13.196 -0.202 27.801 1.00 94.88 251 LEU A O 1
ATOM 1983 N N . MET A 1 252 ? -13.253 -0.175 30.041 1.00 88.75 252 MET A N 1
ATOM 1984 C CA . MET A 1 252 ? -13.130 -1.630 30.160 1.00 88.75 252 MET A CA 1
ATOM 1985 C C . MET A 1 252 ? -14.333 -2.347 29.546 1.00 88.75 252 MET A C 1
ATOM 1987 O O . MET A 1 252 ? -14.169 -3.331 28.822 1.00 88.75 252 MET A O 1
ATOM 1991 N N . ALA A 1 253 ? -15.543 -1.851 29.806 1.00 93.69 253 ALA A N 1
ATOM 1992 C CA . ALA A 1 253 ? -16.763 -2.408 29.240 1.00 93.69 253 ALA A CA 1
ATOM 1993 C C . ALA A 1 253 ? -16.807 -2.273 27.707 1.00 93.69 253 ALA A C 1
ATOM 1995 O O . ALA A 1 253 ? -17.210 -3.230 27.050 1.00 93.69 253 ALA A O 1
ATOM 1996 N N . PHE A 1 254 ? -16.313 -1.171 27.133 1.00 97.12 254 PHE A N 1
ATOM 1997 C CA . PHE A 1 254 ? -16.213 -0.973 25.683 1.00 97.12 254 PHE A CA 1
ATOM 1998 C C . PHE A 1 254 ? -15.370 -2.065 25.019 1.00 97.12 254 PHE A C 1
ATOM 2000 O O . PHE A 1 254 ? -15.806 -2.712 24.064 1.00 97.12 254 PHE A O 1
ATOM 2007 N N . PHE A 1 255 ? -14.171 -2.322 25.549 1.00 94.62 255 PHE A N 1
ATOM 2008 C CA . PHE A 1 255 ? -13.302 -3.353 24.987 1.00 94.62 255 PHE A CA 1
ATOM 2009 C C . PHE A 1 255 ? -13.855 -4.757 25.202 1.00 94.62 255 PHE A C 1
ATOM 2011 O O . PHE A 1 255 ? -13.790 -5.575 24.285 1.00 94.62 255 PHE A O 1
ATOM 2018 N N . ARG A 1 256 ? -14.454 -5.035 26.366 1.00 92.00 256 ARG A N 1
ATOM 2019 C CA . ARG A 1 256 ? -15.138 -6.314 26.609 1.00 92.00 256 ARG A CA 1
ATOM 2020 C C . ARG A 1 256 ? -16.275 -6.529 25.612 1.00 92.00 256 ARG A C 1
ATOM 2022 O O . ARG A 1 256 ? -16.330 -7.592 24.998 1.00 92.00 256 ARG A O 1
ATOM 2029 N N . TYR A 1 257 ? -17.105 -5.512 25.387 1.00 95.75 257 TYR A N 1
ATOM 2030 C CA . TYR A 1 257 ? -18.212 -5.549 24.435 1.00 95.75 257 TYR A CA 1
ATOM 2031 C C . TYR A 1 257 ? -17.722 -5.899 23.024 1.00 95.75 257 TYR A C 1
ATOM 2033 O O . TYR A 1 257 ? -18.133 -6.916 22.468 1.00 95.75 257 TYR A O 1
ATOM 2041 N N . TYR A 1 258 ? -16.755 -5.151 22.481 1.00 95.94 258 TYR A N 1
ATOM 2042 C CA . TYR A 1 258 ? -16.237 -5.408 21.131 1.00 95.94 258 TYR A CA 1
ATOM 2043 C C . TYR A 1 258 ? -15.332 -6.642 21.009 1.00 95.94 258 TYR A C 1
ATOM 2045 O O . TYR A 1 258 ? -15.190 -7.193 19.916 1.00 95.94 258 TYR A O 1
ATOM 2053 N N . SER A 1 259 ? -14.774 -7.151 22.111 1.00 91.06 259 SER A N 1
ATOM 2054 C CA . SER A 1 259 ? -14.029 -8.419 22.106 1.00 91.06 259 SER A CA 1
ATOM 2055 C C . SER A 1 259 ? -14.923 -9.636 21.837 1.00 91.06 259 SER A C 1
ATOM 2057 O O . SER A 1 259 ? -14.484 -10.588 21.184 1.00 91.06 259 SER A O 1
ATOM 2059 N N . ALA A 1 260 ? -16.174 -9.578 22.305 1.00 90.19 260 ALA A N 1
ATOM 2060 C CA . ALA A 1 260 ? -17.179 -10.634 22.195 1.00 90.19 260 ALA A CA 1
ATOM 2061 C C . ALA A 1 260 ? -18.266 -10.327 21.144 1.00 90.19 260 ALA A C 1
ATOM 2063 O O . ALA A 1 260 ? -19.230 -11.078 21.012 1.00 90.19 260 ALA A O 1
ATOM 2064 N N . PHE A 1 261 ? -18.119 -9.230 20.397 1.00 93.12 261 PHE A N 1
ATOM 2065 C CA . PHE A 1 261 ? -19.146 -8.725 19.491 1.00 93.12 261 PHE A CA 1
ATOM 2066 C C . PHE A 1 261 ? -19.384 -9.634 18.278 1.00 93.12 261 PHE A C 1
ATOM 2068 O O . PHE A 1 261 ? -18.447 -10.170 17.674 1.00 93.12 261 PHE A O 1
ATOM 2075 N N . GLN A 1 262 ? -20.651 -9.759 17.878 1.00 89.81 262 GLN A N 1
ATOM 2076 C CA . GLN A 1 262 ? -21.065 -10.509 16.694 1.00 89.81 262 GLN A CA 1
ATOM 2077 C C . GLN A 1 262 ? -20.860 -9.666 15.430 1.00 89.81 262 GLN A C 1
ATOM 2079 O O . GLN A 1 262 ? -21.776 -9.057 14.892 1.00 89.81 262 GLN A O 1
ATOM 2084 N N . TRP A 1 263 ? -19.632 -9.663 14.906 1.00 88.88 263 TRP A N 1
ATOM 2085 C CA . TRP A 1 263 ? -19.224 -8.864 13.736 1.00 88.88 263 TRP A CA 1
ATOM 2086 C C . TRP A 1 263 ? -19.963 -9.170 12.417 1.00 88.88 263 TRP A C 1
ATOM 2088 O O . TRP A 1 263 ? -19.655 -8.562 11.390 1.00 88.88 263 TRP A O 1
ATOM 2098 N N . ALA A 1 264 ? -20.872 -10.147 12.407 1.00 84.06 264 ALA A N 1
ATOM 2099 C CA . ALA A 1 264 ? -21.766 -10.400 11.283 1.00 84.06 264 ALA A CA 1
ATOM 2100 C C . ALA A 1 264 ? -22.918 -9.382 11.213 1.00 84.06 264 ALA A C 1
ATOM 2102 O O . ALA A 1 264 ? -23.448 -9.151 10.124 1.00 84.06 264 ALA A O 1
ATOM 2103 N N . GLU A 1 265 ? -23.282 -8.774 12.341 1.00 87.62 265 GLU A N 1
ATOM 2104 C CA . GLU A 1 265 ? -24.352 -7.786 12.441 1.00 87.62 265 GLU A CA 1
ATOM 2105 C C . GLU A 1 265 ? -23.865 -6.382 12.062 1.00 87.62 265 GLU A C 1
ATOM 2107 O O . GLU A 1 265 ? -22.668 -6.080 12.101 1.00 87.62 265 GLU A O 1
ATOM 2112 N N . THR A 1 266 ? -24.802 -5.521 11.668 1.00 91.00 266 THR A N 1
ATOM 2113 C CA . THR A 1 266 ? -24.524 -4.119 11.347 1.00 91.00 266 THR A CA 1
ATOM 2114 C C . THR A 1 266 ? -24.718 -3.257 12.588 1.00 91.00 266 THR A C 1
ATOM 2116 O O . THR A 1 266 ? -25.786 -3.277 13.192 1.00 91.00 266 THR A O 1
ATOM 2119 N N . ILE A 1 267 ? -23.704 -2.466 12.937 1.00 95.19 267 ILE A N 1
ATOM 2120 C CA . ILE A 1 267 ? -23.781 -1.460 14.005 1.00 95.19 267 ILE A CA 1
ATOM 2121 C C . ILE A 1 267 ? -24.598 -0.260 13.509 1.00 95.19 267 ILE A C 1
ATOM 2123 O O . ILE A 1 267 ? -24.252 0.311 12.471 1.00 95.19 267 ILE A O 1
ATOM 2127 N N . SER A 1 268 ? -25.641 0.135 14.247 1.00 94.88 268 SER A N 1
ATOM 2128 C CA . SER A 1 268 ? -26.513 1.266 13.909 1.00 94.88 268 SER A CA 1
ATOM 2129 C C . SER A 1 268 ? -26.736 2.186 15.112 1.00 94.88 268 SER A C 1
ATOM 2131 O O . SER A 1 268 ? -27.504 1.881 16.024 1.00 94.88 268 SER A O 1
ATOM 2133 N N . VAL A 1 269 ? -26.131 3.378 15.070 1.00 95.25 269 VAL A N 1
ATOM 2134 C CA . VAL A 1 269 ? -26.380 4.431 16.078 1.00 95.25 269 VAL A CA 1
ATOM 2135 C C . VAL A 1 269 ? -27.741 5.115 15.900 1.00 95.25 269 VAL A C 1
ATOM 2137 O O . VAL A 1 269 ? -28.213 5.821 16.791 1.00 95.25 269 VAL A O 1
ATOM 2140 N N . ARG A 1 270 ? -28.367 4.935 14.728 1.00 92.38 270 ARG A N 1
ATOM 2141 C CA . ARG A 1 270 ? -29.693 5.471 14.394 1.00 92.38 270 ARG A CA 1
ATOM 2142 C C . ARG A 1 270 ? -30.797 4.702 15.111 1.00 92.38 270 ARG A C 1
ATOM 2144 O O . ARG A 1 270 ? -31.774 5.299 15.545 1.00 92.38 270 ARG A O 1
ATOM 2151 N N . THR A 1 271 ? -30.638 3.387 15.248 1.00 91.81 271 THR A N 1
ATOM 2152 C CA . THR A 1 271 ? -31.589 2.529 15.976 1.00 91.81 271 THR A CA 1
ATOM 2153 C C . THR A 1 271 ? -31.145 2.205 17.400 1.00 91.81 271 THR A C 1
ATOM 2155 O O . THR A 1 271 ? -31.952 1.698 18.182 1.00 91.81 271 THR A O 1
ATOM 2158 N N . GLY A 1 272 ? -29.879 2.483 17.733 1.00 92.19 272 GLY A N 1
ATOM 2159 C CA . GLY A 1 272 ? -29.264 2.114 19.007 1.00 92.19 272 GLY A CA 1
ATOM 2160 C C . GLY A 1 272 ? -29.191 0.604 19.208 1.00 92.19 272 GLY A C 1
ATOM 2161 O O . GLY A 1 272 ? -29.279 0.139 20.337 1.00 92.19 272 GLY A O 1
ATOM 2162 N N . ASN A 1 273 ? -29.122 -0.167 18.122 1.00 91.44 273 ASN A N 1
ATOM 2163 C CA . ASN A 1 273 ? -29.128 -1.625 18.134 1.00 91.44 273 ASN A CA 1
ATOM 2164 C C . ASN A 1 273 ? -28.257 -2.177 17.003 1.00 91.44 273 ASN A C 1
ATOM 2166 O O . ASN A 1 273 ? -27.779 -1.449 16.128 1.00 91.44 273 ASN A O 1
ATOM 2170 N N . THR A 1 274 ? -28.025 -3.486 17.034 1.00 91.25 274 THR A N 1
ATOM 2171 C CA . THR A 1 274 ? -27.462 -4.202 15.895 1.00 91.25 274 THR A CA 1
ATOM 2172 C C . THR A 1 274 ? -28.583 -4.682 14.979 1.00 91.25 274 THR A C 1
ATOM 2174 O O . THR A 1 274 ? -29.603 -5.197 15.432 1.00 91.25 274 THR A O 1
ATOM 2177 N N . GLU A 1 275 ? -28.418 -4.487 13.670 1.00 83.69 275 GLU A N 1
ATOM 2178 C CA . GLU A 1 275 ? -29.379 -4.963 12.671 1.00 83.69 275 GLU A CA 1
ATOM 2179 C C . GLU A 1 275 ? -28.831 -6.191 11.919 1.00 83.69 275 GLU A C 1
ATOM 2181 O O . GLU A 1 275 ? -27.633 -6.247 11.597 1.00 83.69 275 GLU A O 1
ATOM 2186 N N . PRO A 1 276 ? -29.697 -7.156 11.547 1.00 77.81 276 PRO A N 1
ATOM 2187 C CA . PRO A 1 276 ? -29.347 -8.184 10.577 1.00 77.81 276 PRO A CA 1
ATOM 2188 C C . PRO A 1 276 ? -28.885 -7.548 9.262 1.00 77.81 276 PRO A C 1
ATOM 2190 O O . PRO A 1 276 ? -29.438 -6.549 8.795 1.00 77.81 276 PRO A O 1
ATOM 2193 N N . THR A 1 277 ? -27.867 -8.130 8.625 1.00 65.12 277 THR A N 1
ATOM 2194 C CA . THR A 1 277 ? -27.299 -7.547 7.401 1.00 65.12 277 THR A CA 1
ATOM 2195 C C . THR A 1 277 ? -28.345 -7.497 6.278 1.00 65.12 277 THR A C 1
ATOM 2197 O O . THR A 1 277 ? -28.803 -8.534 5.797 1.00 65.12 277 THR A O 1
ATOM 2200 N N . LYS A 1 278 ? -28.648 -6.295 5.772 1.00 63.25 278 LYS A N 1
ATOM 2201 C CA . LYS A 1 278 ? -29.456 -6.083 4.557 1.00 63.25 278 LYS A CA 1
ATOM 2202 C C . LYS A 1 278 ? -28.635 -6.465 3.311 1.00 63.25 278 LYS A C 1
ATOM 2204 O O . LYS A 1 278 ? -28.035 -5.620 2.650 1.00 63.25 278 LYS A O 1
ATOM 2209 N N . MET A 1 279 ? -28.592 -7.762 2.991 1.00 52.94 279 MET A N 1
ATOM 2210 C CA . MET A 1 279 ? -27.751 -8.376 1.937 1.00 52.94 279 MET A CA 1
ATOM 2211 C C . MET A 1 279 ? -28.066 -7.927 0.490 1.00 52.94 279 MET A C 1
ATOM 2213 O O . MET A 1 279 ? -27.342 -8.286 -0.441 1.00 52.94 279 MET A O 1
ATOM 2217 N N . HIS A 1 280 ? -29.125 -7.145 0.261 1.00 51.28 280 HIS A N 1
ATOM 2218 C CA . HIS A 1 280 ? -29.620 -6.848 -1.089 1.00 51.28 280 HIS A CA 1
ATOM 2219 C C . HIS A 1 280 ? -28.789 -5.785 -1.845 1.00 51.28 280 HIS A C 1
ATOM 2221 O O . HIS A 1 280 ? -28.693 -5.832 -3.075 1.00 51.28 280 HIS A O 1
ATOM 2227 N N . SER A 1 281 ? -28.091 -4.876 -1.149 1.00 57.84 281 SER A N 1
ATOM 2228 C CA . SER A 1 281 ? -27.317 -3.787 -1.778 1.00 57.84 281 SER A CA 1
ATOM 2229 C C . SER A 1 281 ? -25.824 -4.119 -1.954 1.00 57.84 281 SER A C 1
ATOM 2231 O O . SER A 1 281 ? -25.192 -4.736 -1.096 1.00 57.84 281 SER A O 1
ATOM 2233 N N . LYS A 1 282 ? -25.227 -3.693 -3.082 1.00 59.44 282 LYS A N 1
ATOM 2234 C CA . LYS A 1 282 ? -23.786 -3.866 -3.383 1.00 59.44 282 LYS A CA 1
ATOM 2235 C C . LYS A 1 282 ? -22.873 -3.210 -2.333 1.00 59.44 282 LYS A C 1
ATOM 2237 O O . LYS A 1 282 ? -21.775 -3.697 -2.118 1.00 59.44 282 LYS A O 1
ATOM 2242 N N . VAL A 1 283 ? -23.337 -2.158 -1.654 1.00 59.00 283 VAL A N 1
ATOM 2243 C CA . VAL A 1 283 ? -22.574 -1.395 -0.641 1.00 59.00 283 VAL A CA 1
ATOM 2244 C C . VAL A 1 283 ? -22.294 -2.209 0.631 1.00 59.00 283 VAL A C 1
ATOM 2246 O O . VAL A 1 283 ? -21.326 -1.955 1.348 1.00 59.00 283 VAL A O 1
ATOM 2249 N N . TRP A 1 284 ? -23.126 -3.216 0.893 1.00 66.50 284 TRP A N 1
ATOM 2250 C CA . TRP A 1 284 ? -23.046 -4.076 2.073 1.00 66.50 284 TRP A CA 1
ATOM 2251 C C . TRP A 1 284 ? -22.400 -5.438 1.778 1.00 66.50 284 TRP A C 1
ATOM 2253 O O . TRP A 1 284 ? -22.017 -6.158 2.704 1.00 66.50 284 TRP A O 1
ATOM 2263 N N . ARG A 1 285 ? -22.226 -5.770 0.489 1.00 58.09 285 ARG A N 1
ATOM 2264 C CA . ARG A 1 285 ? -21.539 -6.976 0.010 1.00 58.09 285 ARG A CA 1
ATOM 2265 C C . ARG A 1 285 ? -20.031 -6.727 -0.050 1.00 58.09 285 ARG A C 1
ATOM 2267 O O . ARG A 1 285 ? -19.569 -5.914 -0.839 1.00 58.09 285 ARG A O 1
ATOM 2274 N N . GLY A 1 286 ? -19.261 -7.442 0.771 1.00 63.78 286 GLY A N 1
ATOM 2275 C CA . GLY A 1 286 ? -17.791 -7.380 0.772 1.00 63.78 286 GLY A CA 1
ATOM 2276 C C . GLY A 1 286 ? -17.183 -6.986 2.120 1.00 63.78 286 GLY A C 1
ATOM 2277 O O . GLY A 1 286 ? -16.375 -7.762 2.634 1.00 63.78 286 GLY A O 1
ATOM 2278 N N . PRO A 1 287 ? -17.583 -5.852 2.732 1.00 67.06 287 PRO A N 1
ATOM 2279 C CA . PRO A 1 287 ? -17.049 -5.429 4.022 1.00 67.06 287 PRO A CA 1
ATOM 2280 C C . PRO A 1 287 ? -17.263 -6.479 5.117 1.00 67.06 287 PRO A C 1
ATOM 2282 O O . PRO A 1 287 ? -18.334 -7.089 5.232 1.00 67.06 287 PRO A O 1
ATOM 2285 N N . LYS A 1 288 ? -16.208 -6.706 5.902 1.00 78.25 288 LYS A N 1
ATOM 2286 C CA . LYS A 1 288 ? -16.118 -7.740 6.952 1.00 78.25 288 LYS A CA 1
ATOM 2287 C C . LYS A 1 288 ? -16.437 -7.218 8.354 1.00 78.25 288 LYS A C 1
ATOM 2289 O O . LYS A 1 288 ? -16.539 -8.005 9.299 1.00 78.25 288 LYS A O 1
ATOM 2294 N N . ILE A 1 289 ? -16.554 -5.901 8.452 1.00 88.62 289 ILE A N 1
ATOM 2295 C CA . ILE A 1 289 ? -17.098 -5.109 9.550 1.00 88.62 289 ILE A CA 1
ATOM 2296 C C . ILE A 1 289 ? -18.163 -4.218 8.896 1.00 88.62 289 ILE A C 1
ATOM 2298 O O . ILE A 1 289 ? -18.020 -3.867 7.721 1.00 88.62 289 ILE A O 1
ATOM 2302 N N . ARG A 1 290 ? -19.271 -3.948 9.592 1.00 90.00 290 ARG A N 1
ATOM 2303 C CA . ARG A 1 290 ? -20.423 -3.227 9.036 1.00 90.00 290 ARG A CA 1
ATOM 2304 C C . ARG A 1 290 ? -20.920 -2.202 10.036 1.00 90.00 290 ARG A C 1
ATOM 2306 O O . ARG A 1 290 ? -21.329 -2.558 11.137 1.00 90.00 290 ARG A O 1
ATOM 2313 N N . ILE A 1 291 ? -20.868 -0.939 9.636 1.00 93.38 291 ILE A N 1
ATOM 2314 C CA . ILE A 1 291 ? -21.309 0.191 10.449 1.00 93.38 291 ILE A CA 1
ATOM 2315 C C . ILE A 1 291 ? -22.120 1.101 9.535 1.00 93.38 291 ILE A C 1
ATOM 2317 O O . ILE A 1 291 ? -21.632 1.499 8.474 1.00 93.38 291 ILE A O 1
ATOM 2321 N N . GLU A 1 292 ? -23.364 1.356 9.925 1.00 92.69 292 GLU A N 1
ATOM 2322 C CA . GLU A 1 292 ? -24.290 2.239 9.224 1.00 92.69 292 GLU A CA 1
ATOM 2323 C C . GLU A 1 292 ? -23.896 3.705 9.428 1.00 92.69 292 GLU A C 1
ATOM 2325 O O . GLU A 1 292 ? -23.614 4.134 10.547 1.00 92.69 292 GLU A O 1
ATOM 2330 N N . ASP A 1 293 ? -23.878 4.464 8.337 1.00 91.75 293 ASP A N 1
ATOM 2331 C CA . ASP A 1 293 ? -23.869 5.920 8.365 1.00 91.75 293 ASP A CA 1
ATOM 2332 C C . ASP A 1 293 ? -25.256 6.408 8.815 1.00 91.75 293 ASP A C 1
ATOM 2334 O O . ASP A 1 293 ? -26.255 6.060 8.176 1.00 91.75 293 ASP A O 1
ATOM 2338 N N . PRO A 1 294 ? -25.355 7.181 9.907 1.00 91.19 294 PRO A N 1
ATOM 2339 C CA . PRO A 1 294 ? -26.649 7.551 10.462 1.00 91.19 294 PRO A CA 1
ATOM 2340 C C . PRO A 1 294 ? -27.468 8.482 9.564 1.00 91.19 294 PRO A C 1
ATOM 2342 O O . PRO A 1 294 ? -28.689 8.484 9.698 1.00 91.19 294 PRO A O 1
ATOM 2345 N N . THR A 1 295 ? -26.833 9.225 8.650 1.00 86.12 295 THR A N 1
ATOM 2346 C CA . THR A 1 295 ? -27.536 10.170 7.772 1.00 86.12 295 THR A CA 1
ATOM 2347 C C . THR A 1 295 ? -27.912 9.535 6.436 1.00 86.12 295 THR A C 1
ATOM 2349 O O . THR A 1 295 ? -29.049 9.672 5.994 1.00 86.12 295 THR A O 1
ATOM 2352 N N . ASP A 1 296 ? -26.983 8.838 5.768 1.00 83.50 296 ASP A N 1
ATOM 2353 C CA . ASP A 1 296 ? -27.229 8.319 4.409 1.00 83.50 296 ASP A CA 1
ATOM 2354 C C . ASP A 1 296 ? -27.558 6.815 4.339 1.00 83.50 296 ASP A C 1
ATOM 2356 O O . ASP A 1 296 ? -27.843 6.286 3.259 1.00 83.50 296 ASP A O 1
ATOM 2360 N N . GLY A 1 297 ? -27.520 6.108 5.476 1.00 84.94 297 GLY A N 1
ATOM 2361 C CA . GLY A 1 297 ? -27.800 4.670 5.566 1.00 84.94 297 GLY A CA 1
ATOM 2362 C C . GLY A 1 297 ? -26.786 3.788 4.826 1.00 84.94 297 GLY A C 1
ATOM 2363 O O . GLY A 1 297 ? -27.020 2.596 4.607 1.00 84.94 297 GLY A O 1
ATOM 2364 N N . GLY A 1 298 ? -25.667 4.353 4.378 1.00 86.44 298 GLY A N 1
ATOM 2365 C CA . GLY A 1 298 ? -24.572 3.650 3.735 1.00 86.44 298 GLY A CA 1
ATOM 2366 C C . GLY A 1 298 ? -23.692 2.911 4.738 1.00 86.44 298 GLY A C 1
ATOM 2367 O O . GLY A 1 298 ? -23.792 3.077 5.944 1.00 86.44 298 GLY A O 1
ATOM 2368 N N . ASN A 1 299 ? -22.774 2.083 4.238 1.00 87.88 299 ASN A N 1
ATOM 2369 C CA . ASN A 1 299 ? -21.729 1.511 5.086 1.00 87.88 299 ASN A CA 1
ATOM 2370 C C . ASN A 1 299 ? -20.537 2.477 5.150 1.00 87.88 299 ASN A C 1
ATOM 2372 O O . ASN A 1 299 ? -20.005 2.829 4.094 1.00 87.88 299 ASN A O 1
ATOM 2376 N N . VAL A 1 300 ? -20.080 2.860 6.345 1.00 89.06 300 VAL A N 1
ATOM 2377 C CA . VAL A 1 300 ? -18.878 3.706 6.517 1.00 89.06 300 VAL A CA 1
ATOM 2378 C C . VAL A 1 300 ? -17.575 2.900 6.436 1.00 89.06 300 VAL A C 1
ATOM 2380 O O . VAL A 1 300 ? -16.504 3.435 6.176 1.00 89.06 300 VAL A O 1
ATOM 2383 N N . THR A 1 301 ? -17.647 1.577 6.591 1.00 88.94 301 THR A N 1
ATOM 2384 C CA . THR A 1 301 ? -16.488 0.662 6.614 1.00 88.94 301 THR A CA 1
ATOM 2385 C C . THR A 1 301 ? -16.234 -0.050 5.280 1.00 88.94 301 THR A C 1
ATOM 2387 O O . THR A 1 301 ? -15.658 -1.135 5.247 1.00 88.94 301 THR A O 1
ATOM 2390 N N . ARG A 1 302 ? -16.614 0.563 4.147 1.00 83.94 302 ARG A N 1
ATOM 2391 C CA . ARG A 1 302 ? -16.445 -0.024 2.794 1.00 83.94 302 ARG A CA 1
ATOM 2392 C C . ARG A 1 302 ? -15.004 -0.438 2.484 1.00 83.94 302 ARG A C 1
ATOM 2394 O O . ARG A 1 302 ? -14.798 -1.403 1.758 1.00 83.94 302 ARG A O 1
ATOM 2401 N N . ALA A 1 303 ? -14.025 0.273 3.046 1.00 80.94 303 ALA A N 1
ATOM 2402 C CA . ALA A 1 303 ? -12.604 -0.011 2.867 1.00 80.94 303 ALA A CA 1
ATOM 2403 C C . ALA A 1 303 ? -12.153 -1.326 3.536 1.00 80.94 303 ALA A C 1
ATOM 2405 O O . ALA A 1 303 ? -11.155 -1.905 3.117 1.00 80.94 303 ALA A O 1
ATOM 2406 N N . VAL A 1 304 ? -12.895 -1.838 4.526 1.00 83.88 304 VAL A N 1
ATOM 2407 C CA . VAL A 1 304 ? -12.545 -3.048 5.293 1.00 83.88 304 VAL A CA 1
ATOM 2408 C C . VAL A 1 304 ? -13.114 -4.303 4.621 1.00 83.88 304 VAL A C 1
ATOM 2410 O O . VAL A 1 304 ? -13.903 -5.058 5.195 1.00 83.88 304 VAL A O 1
ATOM 2413 N N . PHE A 1 305 ? -12.752 -4.512 3.355 1.00 78.88 305 PHE A N 1
ATOM 2414 C CA . PHE A 1 305 ? -13.133 -5.702 2.581 1.00 78.88 305 PHE A CA 1
ATOM 2415 C C . PHE A 1 305 ? -12.089 -6.829 2.657 1.00 78.88 305 PHE A C 1
ATOM 2417 O O . PHE A 1 305 ? -12.376 -7.967 2.285 1.00 78.88 305 PHE A O 1
ATOM 2424 N N . ASP A 1 306 ? -10.885 -6.520 3.143 1.00 77.44 306 ASP A N 1
ATOM 2425 C CA . ASP A 1 306 ? -9.782 -7.465 3.296 1.00 77.44 306 ASP A CA 1
ATOM 2426 C C . ASP A 1 306 ? -9.946 -8.327 4.561 1.00 77.44 306 ASP A C 1
ATOM 2428 O O . ASP A 1 306 ? -10.156 -7.822 5.665 1.00 77.44 306 ASP A O 1
ATOM 2432 N N . GLU A 1 307 ? -9.868 -9.650 4.400 1.00 76.00 307 GLU A N 1
ATOM 2433 C CA . GLU A 1 307 ? -10.094 -10.610 5.488 1.00 76.00 307 GLU A CA 1
ATOM 2434 C C . GLU A 1 307 ? -8.981 -10.580 6.546 1.00 76.00 307 GLU A C 1
ATOM 2436 O O . GLU A 1 307 ? -9.239 -10.851 7.720 1.00 76.00 307 GLU A O 1
ATOM 2441 N N . TYR A 1 308 ? -7.745 -10.268 6.152 1.00 74.19 308 TYR A N 1
ATOM 2442 C CA . TYR A 1 308 ? -6.627 -10.174 7.084 1.00 74.19 308 TYR A CA 1
ATOM 2443 C C . TYR A 1 308 ? -6.764 -8.927 7.960 1.00 74.19 308 TYR A C 1
ATOM 2445 O O . TYR A 1 308 ? -6.721 -9.036 9.187 1.00 74.19 308 TYR A O 1
ATOM 2453 N N . GLU A 1 309 ? -7.025 -7.769 7.350 1.00 81.69 309 GLU A N 1
ATOM 2454 C CA . GLU A 1 309 ? -7.250 -6.517 8.084 1.00 81.69 309 GLU A CA 1
ATOM 2455 C C . GLU A 1 309 ? -8.435 -6.639 9.045 1.00 81.69 309 GLU A C 1
ATOM 2457 O O . GLU A 1 309 ? -8.332 -6.280 10.218 1.00 81.69 309 GLU A O 1
ATOM 2462 N N . ALA A 1 310 ? -9.538 -7.234 8.586 1.00 81.56 310 ALA A N 1
ATOM 2463 C CA . ALA A 1 310 ? -10.708 -7.465 9.421 1.00 81.56 310 ALA A CA 1
ATOM 2464 C C . ALA A 1 310 ? -10.403 -8.362 10.629 1.00 81.56 310 ALA A C 1
ATOM 2466 O O . ALA A 1 310 ? -10.851 -8.070 11.738 1.00 81.56 310 ALA A O 1
ATOM 2467 N N . ARG A 1 311 ? -9.629 -9.441 10.443 1.00 78.88 311 ARG A N 1
ATOM 2468 C CA . ARG A 1 311 ? -9.178 -10.294 11.552 1.00 78.88 311 ARG A CA 1
ATOM 2469 C C . ARG A 1 311 ? -8.278 -9.536 12.518 1.00 78.88 311 ARG A C 1
ATOM 2471 O O . ARG A 1 311 ? -8.478 -9.667 13.724 1.00 78.88 311 ARG A O 1
ATOM 2478 N N . ARG A 1 312 ? -7.347 -8.717 12.018 1.00 82.88 312 ARG A N 1
ATOM 2479 C CA . ARG A 1 312 ? -6.456 -7.923 12.872 1.00 82.88 312 ARG A CA 1
ATOM 2480 C C . ARG A 1 312 ? -7.239 -6.928 13.721 1.00 82.88 312 ARG A C 1
ATOM 2482 O O . ARG A 1 312 ? -7.046 -6.907 14.929 1.00 82.88 312 ARG A O 1
ATOM 2489 N N . ILE A 1 313 ? -8.184 -6.196 13.126 1.00 86.75 313 ILE A N 1
ATOM 2490 C CA . ILE A 1 313 ? -9.053 -5.258 13.853 1.00 86.75 313 ILE A CA 1
ATOM 2491 C C . ILE A 1 313 ? -9.796 -5.980 14.986 1.00 86.75 313 ILE A C 1
ATOM 2493 O O . ILE A 1 313 ? -9.731 -5.555 16.138 1.00 86.75 313 ILE A O 1
ATOM 2497 N N . LYS A 1 314 ? -10.450 -7.111 14.683 1.00 88.31 314 LYS A N 1
ATOM 2498 C CA . LYS A 1 314 ? -11.176 -7.923 15.679 1.00 88.31 314 LYS A CA 1
ATOM 2499 C C . LYS A 1 314 ? -10.251 -8.415 16.796 1.00 88.31 314 LYS A C 1
ATOM 2501 O O . LYS A 1 314 ? -10.629 -8.395 17.966 1.00 88.31 314 LYS A O 1
ATOM 2506 N N . GLN A 1 315 ? -9.038 -8.837 16.446 1.00 80.06 315 GLN A N 1
ATOM 2507 C CA . GLN A 1 315 ? -8.043 -9.287 17.412 1.00 80.06 315 GLN A CA 1
ATOM 2508 C C . GLN A 1 315 ? -7.548 -8.142 18.304 1.00 80.06 315 GLN A C 1
ATOM 2510 O O . GLN A 1 315 ? -7.415 -8.347 19.506 1.00 80.06 315 GLN A O 1
ATOM 2515 N N . SER A 1 316 ? -7.357 -6.930 17.773 1.00 85.31 316 SER A N 1
ATOM 2516 C CA . SER A 1 316 ? -6.945 -5.762 18.562 1.00 85.31 316 SER A CA 1
ATOM 2517 C C . SER A 1 316 ? -7.928 -5.451 19.694 1.00 85.31 316 SER A C 1
ATOM 2519 O O . 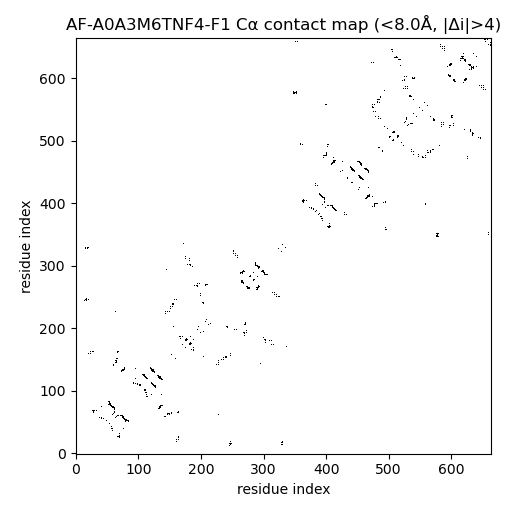SER A 1 316 ? -7.489 -5.190 20.813 1.00 85.31 316 SER A O 1
ATOM 2521 N N . PHE A 1 317 ? -9.243 -5.549 19.455 1.00 89.69 317 PHE A N 1
ATOM 2522 C CA . PHE A 1 317 ? -10.250 -5.391 20.516 1.00 89.69 317 PHE A CA 1
ATOM 2523 C C . PHE A 1 317 ? -10.153 -6.489 21.586 1.00 89.69 317 PHE A C 1
ATOM 2525 O O . PHE A 1 317 ? -10.231 -6.192 22.779 1.00 89.69 317 PHE A O 1
ATOM 2532 N N . LYS A 1 318 ? -9.923 -7.749 21.186 1.00 84.50 318 LYS A N 1
ATOM 2533 C CA . LYS A 1 318 ? -9.708 -8.864 22.128 1.00 84.50 318 LYS A CA 1
ATOM 2534 C C . LYS A 1 318 ? -8.460 -8.660 22.980 1.00 84.50 318 LYS A C 1
ATOM 2536 O O . LYS A 1 318 ? -8.524 -8.798 24.199 1.00 84.50 318 LYS A O 1
ATOM 2541 N N . THR A 1 319 ? -7.348 -8.287 22.355 1.00 79.00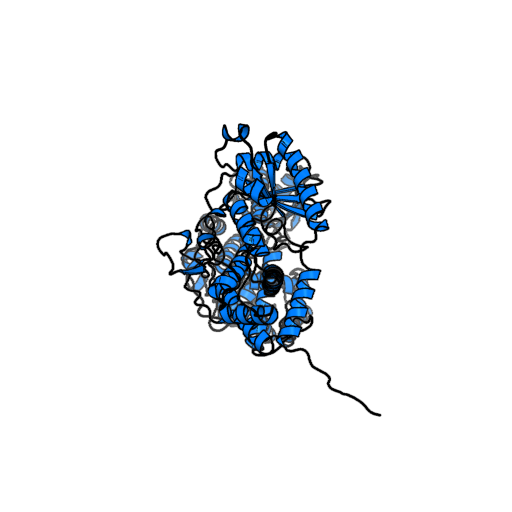 319 THR A N 1
ATOM 2542 C CA . THR A 1 319 ? -6.087 -8.003 23.047 1.00 79.00 319 THR A CA 1
ATOM 2543 C C . THR A 1 319 ? -6.249 -6.840 24.024 1.00 79.00 319 THR A C 1
ATOM 2545 O O . THR A 1 319 ? -5.858 -6.965 25.180 1.00 79.00 319 THR A O 1
ATOM 2548 N N . ALA A 1 320 ? -6.890 -5.743 23.612 1.00 82.19 320 ALA A N 1
ATOM 2549 C CA . ALA A 1 320 ? -7.140 -4.598 24.486 1.00 82.19 320 ALA A CA 1
ATOM 2550 C C . ALA A 1 320 ? -8.020 -4.962 25.697 1.00 82.19 320 ALA A C 1
ATOM 2552 O O . ALA A 1 320 ? -7.688 -4.591 26.822 1.00 82.19 320 ALA A O 1
ATOM 2553 N N . SER A 1 321 ? -9.080 -5.753 25.489 1.00 86.00 321 SER A N 1
ATOM 2554 C CA . SER A 1 321 ? -9.930 -6.269 26.573 1.00 86.00 321 SER A CA 1
ATOM 2555 C C . SER A 1 321 ? -9.137 -7.123 27.566 1.00 86.00 321 SER A C 1
ATOM 2557 O O . SER A 1 321 ? -9.190 -6.896 28.775 1.00 86.00 321 SER A O 1
ATOM 2559 N N . ASN A 1 322 ? -8.348 -8.075 27.062 1.00 76.81 322 ASN A N 1
ATOM 2560 C CA . ASN A 1 322 ? -7.524 -8.947 27.900 1.00 76.81 322 ASN A CA 1
ATOM 2561 C C . ASN A 1 322 ? -6.470 -8.158 28.683 1.00 76.81 322 ASN A C 1
ATOM 2563 O O . ASN A 1 322 ? -6.234 -8.447 29.854 1.00 76.81 322 ASN A O 1
ATOM 2567 N N . ASN A 1 323 ? -5.866 -7.148 28.057 1.00 73.00 323 ASN A N 1
ATOM 2568 C CA . ASN A 1 323 ? -4.843 -6.320 28.682 1.00 73.00 323 ASN A CA 1
ATOM 2569 C C . ASN A 1 323 ? -5.418 -5.456 29.796 1.00 73.00 323 ASN A C 1
ATOM 2571 O O . ASN A 1 323 ? -4.861 -5.461 30.887 1.00 73.00 323 ASN A O 1
ATOM 2575 N N . LEU A 1 324 ? -6.546 -4.783 29.564 1.00 74.62 324 LEU A N 1
ATOM 2576 C CA . LEU A 1 324 ? -7.202 -3.978 30.596 1.00 74.62 324 LEU A CA 1
ATOM 2577 C C . LEU A 1 324 ? -7.726 -4.826 31.760 1.00 74.62 324 LEU A C 1
ATOM 2579 O O . LEU A 1 324 ? -7.744 -4.358 32.891 1.00 74.62 324 LEU A O 1
ATOM 2583 N N . ASN A 1 325 ? -8.112 -6.082 31.508 1.00 71.12 325 ASN A N 1
ATOM 2584 C CA . ASN A 1 325 ? -8.478 -7.024 32.570 1.00 71.12 325 ASN A CA 1
ATOM 2585 C C . ASN A 1 325 ? -7.275 -7.480 33.415 1.00 71.12 325 ASN A C 1
ATOM 2587 O O . ASN A 1 325 ? -7.470 -7.886 34.556 1.00 71.12 325 ASN A O 1
ATOM 2591 N N . ARG A 1 326 ? -6.055 -7.464 32.856 1.00 64.38 326 ARG A N 1
ATOM 2592 C CA . ARG A 1 326 ? -4.822 -7.900 33.537 1.00 64.38 326 ARG A CA 1
ATOM 2593 C C . ARG A 1 326 ? -4.046 -6.747 34.175 1.00 64.38 326 ARG A C 1
ATOM 2595 O O . ARG A 1 326 ? -3.466 -6.940 35.234 1.00 64.38 326 ARG A O 1
ATOM 2602 N N . ASN A 1 327 ? -4.003 -5.587 33.519 1.00 61.50 327 ASN A N 1
ATOM 2603 C CA . ASN A 1 327 ? -3.207 -4.426 33.901 1.00 61.50 327 ASN A CA 1
ATOM 2604 C C . ASN A 1 327 ? -4.028 -3.136 33.795 1.00 61.50 327 ASN A C 1
ATOM 2606 O O . ASN A 1 327 ? -4.506 -2.732 32.736 1.00 61.50 327 ASN A O 1
ATOM 2610 N N . SER A 1 328 ? -4.109 -2.463 34.930 1.00 56.75 328 SER A N 1
ATOM 2611 C CA . SER A 1 328 ? -5.032 -1.388 35.261 1.00 56.75 328 SER A CA 1
ATOM 2612 C C . SER A 1 328 ? -4.523 0.030 34.969 1.00 56.75 328 SER A C 1
ATOM 2614 O O . SER A 1 328 ? -4.881 0.952 35.695 1.00 56.75 328 SER A O 1
ATOM 2616 N N . SER A 1 329 ? -3.635 0.216 33.987 1.00 55.16 329 SER A N 1
ATOM 2617 C CA . SER A 1 329 ? -2.924 1.491 33.791 1.00 55.16 329 SER A CA 1
ATOM 2618 C C . SER A 1 329 ? -2.652 1.805 32.324 1.00 55.16 329 SER A C 1
ATOM 2620 O O . SER A 1 329 ? -2.101 0.960 31.630 1.00 55.16 329 SER A O 1
ATOM 2622 N N . LEU A 1 330 ? -2.952 3.037 31.894 1.00 56.75 330 LEU A N 1
ATOM 2623 C CA . LEU A 1 330 ? -2.630 3.648 30.596 1.00 56.75 330 LEU A CA 1
ATOM 2624 C C . LEU A 1 330 ? -1.158 4.109 30.472 1.00 56.75 330 LEU A C 1
ATOM 2626 O O . LEU A 1 330 ? -0.796 4.706 29.453 1.00 56.75 330 LEU A O 1
ATOM 2630 N N . GLU A 1 331 ? -0.306 3.867 31.479 1.00 45.84 331 GLU A N 1
ATOM 2631 C CA . GLU A 1 331 ? 1.077 4.362 31.502 1.00 45.84 331 GLU A CA 1
ATOM 2632 C C . GLU A 1 331 ? 1.951 3.887 30.325 1.00 45.84 331 GLU A C 1
ATOM 2634 O O . GLU A 1 331 ? 1.880 2.770 29.792 1.00 45.84 331 GLU A O 1
ATOM 2639 N N . ILE A 1 332 ? 2.827 4.816 29.940 1.00 38.47 332 ILE A N 1
ATOM 2640 C CA . ILE A 1 332 ? 3.418 4.998 28.611 1.00 38.47 332 ILE A CA 1
ATOM 2641 C C . ILE A 1 332 ? 4.480 3.944 28.245 1.00 38.47 332 ILE A C 1
ATOM 2643 O O . ILE A 1 332 ? 4.769 3.779 27.063 1.00 38.47 332 ILE A O 1
ATOM 2647 N N . ASN A 1 333 ? 4.953 3.127 29.191 1.00 36.38 333 ASN A N 1
ATOM 2648 C CA . ASN A 1 333 ? 5.961 2.089 28.926 1.00 36.38 333 ASN A CA 1
ATOM 2649 C C . ASN A 1 333 ? 5.424 0.656 28.815 1.00 36.38 333 ASN A C 1
ATOM 2651 O O . ASN A 1 333 ? 6.219 -0.276 28.680 1.00 36.38 333 ASN A O 1
ATOM 2655 N N . ARG A 1 334 ? 4.100 0.443 28.845 1.00 40.59 334 ARG A N 1
ATOM 2656 C CA . ARG A 1 334 ? 3.510 -0.902 28.654 1.00 40.59 334 ARG A CA 1
ATOM 2657 C C . ARG A 1 334 ? 2.265 -0.936 27.770 1.00 40.59 334 ARG A C 1
ATOM 2659 O O . ARG A 1 334 ? 1.988 -1.977 27.184 1.00 40.59 334 ARG A O 1
ATOM 2666 N N . PHE A 1 335 ? 1.601 0.199 27.532 1.00 37.91 335 PHE A N 1
ATOM 2667 C CA . PHE A 1 335 ? 0.486 0.302 26.573 1.00 37.91 335 PHE A CA 1
ATOM 2668 C C . PHE A 1 335 ? 0.903 0.215 25.087 1.00 37.91 335 PHE A C 1
ATOM 2670 O O . PHE A 1 335 ? 0.075 0.367 24.191 1.00 37.91 335 PHE A O 1
ATOM 2677 N N . GLY A 1 336 ? 2.193 0.011 24.804 1.00 38.50 336 GLY A N 1
ATOM 2678 C CA . GLY A 1 336 ? 2.714 -0.361 23.482 1.00 38.50 336 GLY A CA 1
ATOM 2679 C C . GLY A 1 336 ? 3.774 -1.468 23.514 1.00 38.50 336 GLY A C 1
ATOM 2680 O O . GLY A 1 336 ? 4.381 -1.725 22.485 1.00 38.50 336 GLY A O 1
ATOM 2681 N N . SER A 1 337 ? 4.027 -2.096 24.668 1.00 32.78 337 SER A N 1
ATOM 2682 C CA . SER A 1 337 ? 5.262 -2.873 24.882 1.00 32.78 337 SER A CA 1
ATOM 2683 C C . SER A 1 337 ? 5.128 -4.093 25.798 1.00 32.78 337 SER A C 1
ATOM 2685 O O . SER A 1 337 ? 6.140 -4.697 26.124 1.00 32.78 337 SER A O 1
ATOM 2687 N N . ILE A 1 338 ? 3.922 -4.534 26.174 1.00 34.75 338 ILE A N 1
ATOM 2688 C CA . ILE A 1 338 ? 3.746 -5.885 26.745 1.00 34.75 338 ILE A CA 1
ATOM 2689 C C . ILE A 1 338 ? 2.659 -6.628 25.983 1.00 34.75 338 ILE A C 1
ATOM 2691 O O . ILE A 1 338 ? 1.533 -6.832 26.429 1.00 34.75 338 ILE A O 1
ATOM 2695 N N . ILE A 1 339 ? 3.065 -7.024 24.787 1.00 33.22 339 ILE A N 1
ATOM 2696 C CA . ILE A 1 339 ? 2.654 -8.255 24.140 1.00 33.22 339 ILE A CA 1
ATOM 2697 C C . ILE A 1 339 ? 3.664 -9.306 24.616 1.00 33.22 339 ILE A C 1
ATOM 2699 O O . ILE A 1 339 ? 4.699 -9.488 23.999 1.00 33.22 339 ILE A O 1
ATOM 2703 N N . MET A 1 340 ? 3.436 -9.923 25.773 1.00 34.16 340 MET A N 1
ATOM 2704 C CA . MET A 1 340 ? 4.237 -11.067 26.243 1.00 34.16 340 MET A CA 1
ATOM 2705 C C . MET A 1 340 ? 3.288 -12.077 26.886 1.00 34.16 340 MET A C 1
ATOM 2707 O O . MET A 1 340 ? 3.249 -12.260 28.098 1.00 34.16 340 MET A O 1
ATOM 2711 N N . ALA A 1 341 ? 2.412 -12.638 26.051 1.00 28.05 341 ALA A N 1
ATOM 2712 C CA . ALA A 1 341 ? 1.682 -13.878 26.323 1.00 28.05 341 ALA A CA 1
ATOM 2713 C C . ALA A 1 341 ? 1.180 -14.510 25.004 1.00 28.05 341 ALA A C 1
ATOM 2715 O O . ALA A 1 341 ? 0.011 -14.873 24.896 1.00 28.05 341 ALA A O 1
ATOM 2716 N N . ASN A 1 342 ? 2.044 -14.524 23.979 1.00 36.28 342 ASN A N 1
ATOM 2717 C CA . ASN A 1 342 ? 2.062 -15.440 22.823 1.00 36.28 342 ASN A CA 1
ATOM 2718 C C . ASN A 1 342 ? 3.268 -15.058 21.939 1.00 36.28 342 ASN A C 1
ATOM 2720 O O . ASN A 1 342 ? 3.130 -14.523 20.839 1.00 36.28 342 ASN A O 1
ATOM 2724 N N . GLU A 1 343 ? 4.469 -15.250 22.491 1.00 39.34 343 GLU A N 1
ATOM 2725 C CA . GLU A 1 343 ? 5.715 -14.587 22.068 1.00 39.34 343 GLU A CA 1
ATOM 2726 C C . GLU A 1 343 ? 6.187 -14.897 20.636 1.00 39.34 343 GLU A C 1
ATOM 2728 O O . GLU A 1 343 ? 6.871 -14.062 20.056 1.00 39.34 343 GLU A O 1
ATOM 2733 N N . ASN A 1 344 ? 5.789 -16.013 20.015 1.00 40.28 344 ASN A N 1
ATOM 2734 C CA . ASN A 1 344 ? 6.224 -16.320 18.642 1.00 40.28 344 ASN A CA 1
ATOM 2735 C C . ASN A 1 344 ? 5.269 -15.774 17.567 1.00 40.28 344 ASN A C 1
ATOM 2737 O O . ASN A 1 344 ? 5.706 -15.145 16.612 1.00 40.28 344 ASN A O 1
ATOM 2741 N N . THR A 1 345 ? 3.953 -15.923 17.736 1.00 43.78 345 THR A N 1
ATOM 2742 C CA . THR A 1 345 ? 2.977 -15.493 16.714 1.00 43.78 345 THR A CA 1
ATOM 2743 C C . THR A 1 345 ? 2.787 -13.977 16.617 1.00 43.78 345 THR A C 1
ATOM 2745 O O . THR A 1 345 ? 2.407 -13.484 15.558 1.00 43.78 345 THR A O 1
ATOM 2748 N N . ASP A 1 346 ? 3.021 -13.226 17.699 1.00 53.25 346 ASP A N 1
ATOM 2749 C CA . ASP A 1 346 ? 2.842 -11.763 17.702 1.00 53.25 346 ASP A CA 1
ATOM 2750 C C . ASP A 1 346 ? 4.110 -11.018 17.242 1.00 53.25 346 ASP A C 1
ATOM 2752 O O . ASP A 1 346 ? 4.052 -10.001 16.550 1.00 53.25 346 ASP A O 1
ATOM 2756 N N . ARG A 1 347 ? 5.278 -11.604 17.524 1.00 62.91 347 ARG A N 1
ATOM 2757 C CA . ARG A 1 347 ? 6.588 -11.128 17.073 1.00 62.91 347 ARG A CA 1
ATOM 2758 C C . ARG A 1 347 ? 6.686 -11.084 15.543 1.00 62.91 347 ARG A C 1
ATOM 2760 O O . ARG A 1 347 ? 7.045 -10.054 14.968 1.00 62.91 347 ARG A O 1
ATOM 2767 N N . ASP A 1 348 ? 6.278 -12.157 14.876 1.00 65.06 348 ASP A N 1
ATOM 2768 C CA . ASP A 1 348 ? 6.343 -12.239 13.413 1.00 65.06 348 ASP A CA 1
ATOM 2769 C C . ASP A 1 348 ? 5.249 -11.398 12.731 1.00 65.06 348 ASP A C 1
ATOM 2771 O O . ASP A 1 348 ? 5.422 -10.893 11.614 1.00 65.06 348 ASP A O 1
ATOM 2775 N N . ALA A 1 349 ? 4.125 -11.177 13.422 1.00 64.69 349 ALA A N 1
ATOM 2776 C CA . ALA A 1 349 ? 3.066 -10.276 12.975 1.00 64.69 349 ALA A CA 1
ATOM 2777 C C . ALA A 1 349 ? 3.503 -8.801 13.041 1.00 64.69 349 ALA A C 1
ATOM 2779 O O . ALA A 1 349 ? 3.230 -8.034 12.112 1.00 64.69 349 ALA A O 1
ATOM 2780 N N . GLN A 1 350 ? 4.234 -8.406 14.088 1.00 73.62 350 GLN A N 1
ATOM 2781 C CA . GLN A 1 350 ? 4.844 -7.079 14.177 1.00 73.62 350 GLN A CA 1
ATOM 2782 C C . GLN A 1 350 ? 5.886 -6.874 13.071 1.00 73.62 350 GLN A C 1
ATOM 2784 O O . GLN A 1 350 ? 5.849 -5.851 12.379 1.00 73.62 350 GLN A O 1
ATOM 2789 N N . LEU A 1 351 ? 6.761 -7.860 12.849 1.00 81.38 351 LEU A N 1
ATOM 2790 C CA . LEU A 1 351 ? 7.724 -7.829 11.748 1.00 81.38 351 LEU A CA 1
ATOM 2791 C C . LEU A 1 351 ? 7.014 -7.707 10.389 1.00 81.38 351 LEU A C 1
ATOM 2793 O O . LEU A 1 351 ? 7.409 -6.894 9.553 1.00 81.38 351 LEU A O 1
ATOM 2797 N N . SER A 1 352 ? 5.912 -8.437 10.186 1.00 81.44 352 SER A N 1
ATOM 2798 C CA . SER A 1 352 ? 5.077 -8.317 8.982 1.00 81.44 352 SER A CA 1
ATOM 2799 C C . SER A 1 352 ? 4.550 -6.896 8.768 1.00 81.44 352 SER A C 1
ATOM 2801 O O . SER A 1 352 ? 4.511 -6.421 7.633 1.00 81.44 352 SER A O 1
ATOM 2803 N N . CYS A 1 353 ? 4.165 -6.197 9.840 1.00 73.25 353 CYS A N 1
ATOM 2804 C CA . CYS A 1 353 ? 3.705 -4.812 9.759 1.00 73.25 353 CYS A CA 1
ATOM 2805 C C . CYS A 1 353 ? 4.830 -3.870 9.320 1.00 73.25 353 CYS A C 1
ATOM 2807 O O . CYS A 1 353 ? 4.654 -3.097 8.380 1.00 73.25 353 CYS A O 1
ATOM 2809 N N . GLN A 1 354 ? 6.010 -3.998 9.931 1.00 81.31 354 GLN A N 1
ATOM 2810 C CA . GLN A 1 354 ? 7.186 -3.203 9.569 1.00 81.31 354 GLN A CA 1
ATOM 2811 C C . GLN A 1 354 ? 7.604 -3.437 8.110 1.00 81.31 354 GLN A C 1
ATOM 2813 O O . GLN A 1 354 ? 7.939 -2.492 7.393 1.00 81.31 354 GLN A O 1
ATOM 2818 N N . ILE A 1 355 ? 7.540 -4.691 7.644 1.00 86.94 355 ILE A N 1
ATOM 2819 C CA . ILE A 1 355 ? 7.779 -5.050 6.241 1.00 86.94 355 ILE A CA 1
ATOM 2820 C C . ILE A 1 355 ? 6.775 -4.338 5.337 1.00 86.94 355 ILE A C 1
ATOM 2822 O O . ILE A 1 355 ? 7.174 -3.734 4.342 1.00 86.94 355 ILE A O 1
ATOM 2826 N N . GLN A 1 356 ? 5.487 -4.369 5.680 1.00 85.19 356 GLN A N 1
ATOM 2827 C CA . GLN A 1 356 ? 4.445 -3.743 4.871 1.00 85.19 356 GLN A CA 1
ATOM 2828 C C . GLN A 1 356 ? 4.583 -2.215 4.822 1.00 85.19 356 GLN A C 1
ATOM 2830 O O . GLN A 1 356 ? 4.391 -1.625 3.758 1.00 85.19 356 GLN A O 1
ATOM 2835 N N . GLU A 1 357 ? 4.935 -1.573 5.936 1.00 79.06 357 GLU A N 1
ATOM 2836 C CA . GLU A 1 357 ? 5.200 -0.132 6.012 1.00 79.06 357 GLU A CA 1
ATOM 2837 C C . GLU A 1 357 ? 6.387 0.255 5.126 1.00 79.06 357 GLU A C 1
ATOM 2839 O O . GLU A 1 357 ? 6.252 1.102 4.239 1.00 79.06 357 GLU A O 1
ATOM 2844 N N . LYS A 1 358 ? 7.531 -0.421 5.298 1.00 87.44 358 LYS A N 1
ATOM 2845 C CA . LYS A 1 358 ? 8.736 -0.140 4.512 1.00 87.44 358 LYS A CA 1
ATOM 2846 C C . LYS A 1 358 ? 8.531 -0.466 3.030 1.00 87.44 358 LYS A C 1
ATOM 2848 O O . LYS A 1 358 ? 8.970 0.309 2.186 1.00 87.44 358 LYS A O 1
ATOM 2853 N N . PHE A 1 359 ? 7.810 -1.535 2.691 1.00 89.88 359 PHE A N 1
ATOM 2854 C CA . PHE A 1 359 ? 7.410 -1.827 1.312 1.00 89.88 359 PHE A CA 1
ATOM 2855 C C . PHE A 1 359 ? 6.538 -0.711 0.728 1.00 89.88 359 PHE A C 1
ATOM 2857 O O . PHE A 1 359 ? 6.835 -0.210 -0.353 1.00 89.88 359 PHE A O 1
ATOM 2864 N N . SER A 1 360 ? 5.503 -0.276 1.449 1.00 86.00 360 SER A N 1
ATOM 2865 C CA . SER A 1 360 ? 4.576 0.757 0.966 1.00 86.00 360 SER A CA 1
ATOM 2866 C C . SER A 1 360 ? 5.272 2.101 0.745 1.00 86.00 360 SER A C 1
ATOM 2868 O O . SER A 1 360 ? 4.926 2.804 -0.200 1.00 86.00 360 SER A O 1
ATOM 2870 N N . ALA A 1 361 ? 6.268 2.425 1.574 1.00 85.31 361 ALA A N 1
ATOM 2871 C CA . ALA A 1 361 ? 7.079 3.632 1.442 1.00 85.31 361 ALA A CA 1
ATOM 2872 C C . ALA A 1 361 ? 8.084 3.587 0.275 1.00 85.31 361 ALA A C 1
ATOM 2874 O O . ALA A 1 361 ? 8.501 4.640 -0.190 1.00 85.31 361 ALA A O 1
ATOM 2875 N N . ASN A 1 362 ? 8.490 2.397 -0.187 1.00 87.94 362 ASN A N 1
ATOM 2876 C CA . ASN A 1 362 ? 9.563 2.242 -1.182 1.00 87.94 362 ASN A CA 1
ATOM 2877 C C . ASN A 1 362 ? 9.090 1.694 -2.536 1.00 87.94 362 ASN A C 1
ATOM 2879 O O . ASN A 1 362 ? 9.850 1.746 -3.500 1.00 87.94 362 ASN A O 1
ATOM 2883 N N . GLN A 1 363 ? 7.879 1.136 -2.637 1.00 89.75 363 GLN A N 1
ATOM 2884 C CA . GLN A 1 363 ? 7.367 0.574 -3.890 1.00 89.75 363 GLN A CA 1
ATOM 2885 C C . GLN A 1 363 ? 7.164 1.652 -4.963 1.00 89.75 363 GLN A C 1
ATOM 2887 O O . GLN A 1 363 ? 6.759 2.779 -4.679 1.00 89.75 363 GLN A O 1
ATOM 2892 N N . GLN A 1 364 ? 7.374 1.280 -6.225 1.00 87.81 364 GLN A N 1
ATOM 2893 C CA . GLN A 1 364 ? 7.001 2.119 -7.358 1.00 87.81 364 GLN A CA 1
ATOM 2894 C C . GLN A 1 364 ? 5.483 2.340 -7.372 1.00 87.81 364 GLN A C 1
ATOM 2896 O O . GLN A 1 364 ? 4.699 1.390 -7.430 1.00 87.81 364 GLN A O 1
ATOM 2901 N N . THR A 1 365 ? 5.065 3.605 -7.348 1.00 87.94 365 THR A N 1
ATOM 2902 C CA . THR A 1 365 ? 3.652 3.987 -7.445 1.00 87.94 365 THR A CA 1
ATOM 2903 C C . THR A 1 365 ? 3.195 4.036 -8.909 1.00 87.94 365 THR A C 1
ATOM 2905 O O . THR A 1 365 ? 4.031 4.202 -9.804 1.00 87.94 365 THR A O 1
ATOM 2908 N N . PRO A 1 366 ? 1.878 3.949 -9.186 1.00 86.50 366 PRO A N 1
ATOM 2909 C CA . PRO A 1 366 ? 1.350 4.128 -10.541 1.00 86.50 366 PRO A CA 1
ATOM 2910 C C . PRO A 1 366 ? 1.801 5.445 -11.187 1.00 86.50 366 PRO A C 1
ATOM 2912 O O . PRO A 1 366 ? 2.241 5.445 -12.328 1.00 86.50 366 PRO A O 1
ATOM 2915 N N . LYS A 1 367 ? 1.825 6.541 -10.415 1.00 86.50 367 LYS A N 1
ATOM 2916 C CA . LYS A 1 367 ? 2.301 7.856 -10.871 1.00 86.50 367 LYS A CA 1
ATOM 2917 C C . LYS A 1 367 ? 3.745 7.813 -11.381 1.00 86.50 367 LYS A C 1
ATOM 2919 O O . LYS A 1 367 ? 4.034 8.368 -12.436 1.00 86.50 367 LYS A O 1
ATOM 2924 N N . ILE A 1 368 ? 4.646 7.152 -10.651 1.00 87.19 368 ILE A N 1
ATOM 2925 C CA . ILE A 1 368 ? 6.055 7.024 -11.057 1.00 87.19 368 ILE A CA 1
ATOM 2926 C C . ILE A 1 368 ? 6.171 6.151 -12.308 1.00 87.19 368 ILE A C 1
ATOM 2928 O O . ILE A 1 368 ? 6.926 6.482 -13.219 1.00 87.19 368 ILE A O 1
ATOM 2932 N N . TYR A 1 369 ? 5.407 5.059 -12.387 1.00 90.06 369 TYR A N 1
ATOM 2933 C CA . TYR A 1 369 ? 5.373 4.228 -13.590 1.00 90.06 369 TYR A CA 1
ATOM 2934 C C . TYR A 1 369 ? 4.915 5.026 -14.820 1.00 90.06 369 TYR A C 1
ATOM 2936 O O . TYR A 1 369 ? 5.578 4.975 -15.854 1.00 90.06 369 TYR A O 1
ATOM 2944 N N . ASP A 1 370 ? 3.843 5.813 -14.699 1.00 90.19 370 ASP A N 1
ATOM 2945 C CA . ASP A 1 370 ? 3.309 6.624 -15.798 1.00 90.19 370 ASP A CA 1
ATOM 2946 C C . ASP A 1 370 ? 4.307 7.699 -16.258 1.00 90.19 370 ASP A C 1
ATOM 2948 O O . ASP A 1 370 ? 4.446 7.952 -17.455 1.00 90.19 370 ASP A O 1
ATOM 2952 N N . GLN A 1 371 ? 5.059 8.296 -15.326 1.00 90.88 371 GLN A N 1
ATOM 2953 C CA . GLN A 1 371 ? 6.149 9.221 -15.652 1.00 90.88 371 GLN A CA 1
ATOM 2954 C C . GLN A 1 371 ? 7.264 8.529 -16.449 1.00 90.88 371 GLN A C 1
ATOM 2956 O O . GLN A 1 371 ? 7.689 9.051 -17.482 1.00 90.88 371 GLN A O 1
ATOM 2961 N N . LYS A 1 372 ? 7.699 7.339 -16.010 1.00 91.25 372 LYS A N 1
ATOM 2962 C CA . LYS A 1 372 ? 8.715 6.535 -16.706 1.00 91.25 372 LYS A CA 1
ATOM 2963 C C . LYS A 1 372 ? 8.246 6.097 -18.095 1.00 91.25 372 LYS A C 1
ATOM 2965 O O . LYS A 1 372 ? 9.013 6.182 -19.051 1.00 91.25 372 LYS A O 1
ATOM 2970 N N . ASP A 1 373 ? 6.993 5.660 -18.234 1.00 92.06 373 ASP A N 1
ATOM 2971 C CA . ASP A 1 373 ? 6.438 5.245 -19.527 1.00 92.06 373 ASP A CA 1
ATOM 2972 C C . ASP A 1 373 ? 6.242 6.433 -20.480 1.00 92.06 373 ASP A C 1
ATOM 2974 O O . ASP A 1 373 ? 6.520 6.315 -21.671 1.00 92.06 373 ASP A O 1
ATOM 2978 N N . SER A 1 374 ? 5.834 7.599 -19.972 1.00 93.75 374 SER A N 1
ATOM 2979 C CA . SER A 1 374 ? 5.765 8.834 -20.763 1.00 93.75 374 SER A CA 1
ATOM 2980 C C . SER A 1 374 ? 7.144 9.238 -21.294 1.00 93.75 374 SER A C 1
ATOM 2982 O O . SER A 1 374 ? 7.303 9.500 -22.487 1.00 93.75 374 SER A O 1
ATOM 2984 N N . TRP A 1 375 ? 8.168 9.198 -20.435 1.00 94.25 375 TRP A N 1
ATOM 2985 C CA . TRP A 1 375 ? 9.547 9.461 -20.841 1.00 94.25 375 TRP A CA 1
ATOM 2986 C C . TRP A 1 375 ? 10.057 8.442 -21.870 1.00 94.25 375 TRP A C 1
ATOM 2988 O O . TRP A 1 375 ? 10.621 8.825 -22.892 1.00 94.25 375 TRP A O 1
ATOM 2998 N N . ARG A 1 376 ? 9.779 7.148 -21.673 1.00 94.94 376 ARG A N 1
ATOM 2999 C CA . ARG A 1 376 ? 10.094 6.097 -22.652 1.00 94.94 376 ARG A CA 1
ATOM 3000 C C . ARG A 1 376 ? 9.473 6.383 -24.022 1.00 94.94 376 ARG A C 1
ATOM 3002 O O . ARG A 1 376 ? 10.165 6.227 -25.022 1.00 94.94 376 ARG A O 1
ATOM 3009 N N . ARG A 1 377 ? 8.195 6.784 -24.085 1.00 95.19 377 ARG A N 1
ATOM 3010 C CA . ARG A 1 377 ? 7.516 7.121 -25.356 1.00 95.19 377 ARG A CA 1
ATOM 3011 C C . ARG A 1 377 ? 8.215 8.265 -26.078 1.00 95.19 377 ARG A C 1
ATOM 3013 O O . ARG A 1 377 ? 8.351 8.225 -27.293 1.00 95.19 377 ARG A O 1
ATOM 3020 N N . GLU A 1 378 ? 8.679 9.265 -25.341 1.00 95.00 378 GLU A N 1
ATOM 3021 C CA . GLU A 1 378 ? 9.448 10.364 -25.921 1.00 95.00 378 GLU A CA 1
ATOM 3022 C C . GLU A 1 378 ? 10.788 9.881 -26.493 1.00 95.00 378 GLU A C 1
ATOM 3024 O O . GLU A 1 378 ? 11.122 10.210 -27.628 1.00 95.00 378 GLU A O 1
ATOM 3029 N N . MET A 1 379 ? 11.533 9.057 -25.747 1.00 95.56 379 MET A N 1
ATOM 3030 C CA . MET A 1 379 ? 12.798 8.492 -26.237 1.00 95.56 379 MET A CA 1
ATOM 3031 C C . MET A 1 379 ? 12.579 7.586 -27.456 1.00 95.56 379 MET A C 1
ATOM 3033 O O . MET A 1 379 ? 13.396 7.580 -28.373 1.00 95.56 379 MET A O 1
ATOM 3037 N N . GLU A 1 380 ? 11.468 6.845 -27.492 1.00 95.31 380 GLU A N 1
ATOM 3038 C CA . GLU A 1 380 ? 11.062 6.035 -28.642 1.00 95.31 380 GLU A CA 1
ATOM 3039 C C . GLU A 1 380 ? 10.857 6.896 -29.892 1.00 95.31 380 GLU A C 1
ATOM 3041 O O . GLU A 1 380 ? 11.412 6.566 -30.936 1.00 95.31 380 GLU A O 1
ATOM 3046 N N . LEU A 1 381 ? 10.132 8.016 -29.780 1.00 95.31 381 LEU A N 1
ATOM 3047 C CA . LEU A 1 381 ? 9.898 8.938 -30.898 1.00 95.31 381 LEU A CA 1
ATOM 3048 C C . LEU A 1 381 ? 11.203 9.517 -31.452 1.00 95.3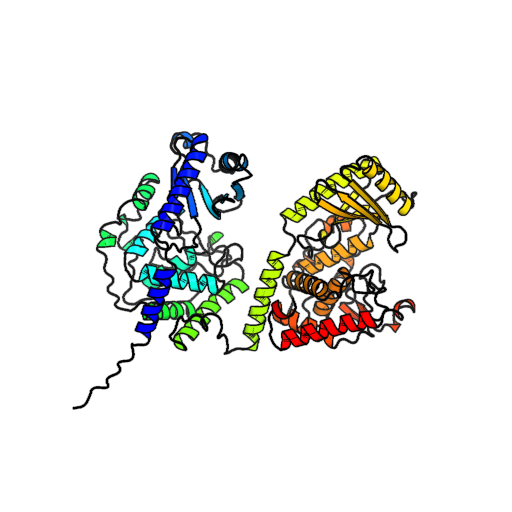1 381 LEU A C 1
ATOM 3050 O O . LEU A 1 381 ? 11.359 9.609 -32.666 1.00 95.31 381 LEU A O 1
ATOM 3054 N N . ILE A 1 382 ? 12.152 9.856 -30.574 1.00 94.44 382 ILE A N 1
ATOM 3055 C CA . ILE A 1 382 ? 13.479 10.323 -30.989 1.00 94.44 382 ILE A CA 1
ATOM 3056 C C . ILE A 1 382 ? 14.186 9.207 -31.769 1.00 94.44 382 ILE A C 1
ATOM 3058 O O . ILE A 1 382 ? 14.570 9.397 -32.919 1.00 94.44 382 ILE A O 1
ATOM 3062 N N . ILE A 1 383 ? 14.304 8.002 -31.198 1.00 94.31 383 ILE A N 1
ATOM 3063 C CA . ILE A 1 383 ? 15.015 6.879 -31.839 1.00 94.31 383 ILE A CA 1
ATOM 3064 C C . ILE A 1 383 ? 14.362 6.460 -33.171 1.00 94.31 383 ILE A C 1
ATOM 3066 O O . ILE A 1 383 ? 15.065 6.009 -34.084 1.00 94.31 383 ILE A O 1
ATOM 3070 N N . GLN A 1 384 ? 13.050 6.656 -33.325 1.00 94.50 384 GLN A N 1
ATOM 3071 C CA . GLN A 1 384 ? 12.323 6.398 -34.570 1.00 94.50 384 GLN A CA 1
ATOM 3072 C C . GLN A 1 384 ? 12.770 7.281 -35.749 1.00 94.50 384 GLN A C 1
ATOM 3074 O O . GLN A 1 384 ? 12.547 6.881 -36.891 1.00 94.50 384 GLN A O 1
ATOM 3079 N N . GLU A 1 385 ? 13.487 8.392 -35.523 1.00 92.19 385 GLU A N 1
ATOM 3080 C CA . GLU A 1 385 ? 14.162 9.143 -36.598 1.00 92.19 385 GLU A CA 1
ATOM 3081 C C . GLU A 1 385 ? 15.222 8.302 -37.327 1.00 92.19 385 GLU A C 1
ATOM 3083 O O . GLU A 1 385 ? 15.437 8.464 -38.528 1.00 92.19 385 GLU A O 1
ATOM 3088 N N . LEU A 1 386 ? 15.902 7.405 -36.603 1.00 90.25 386 LEU A N 1
ATOM 3089 C CA . LEU A 1 386 ? 16.907 6.500 -37.167 1.00 90.25 386 LEU A CA 1
ATOM 3090 C C . LEU A 1 386 ? 16.319 5.137 -37.532 1.00 90.25 386 LEU A C 1
ATOM 3092 O O . LEU A 1 386 ? 16.727 4.544 -38.530 1.00 90.25 386 LEU A O 1
ATOM 3096 N N . TYR A 1 387 ? 15.381 4.639 -36.723 1.00 91.06 387 TYR A N 1
ATOM 3097 C CA . TYR A 1 387 ? 14.789 3.311 -36.877 1.00 91.06 387 TYR A CA 1
ATOM 3098 C C . TYR A 1 387 ? 13.253 3.381 -36.806 1.00 91.06 387 TYR A C 1
ATOM 3100 O O . TYR A 1 387 ? 12.671 3.061 -35.767 1.00 91.06 387 TYR A O 1
ATOM 3108 N N . PRO A 1 388 ? 12.560 3.731 -37.908 1.00 89.38 388 PRO A N 1
ATOM 3109 C CA . PRO A 1 388 ? 11.116 4.003 -37.895 1.00 89.38 388 PRO A CA 1
ATOM 3110 C C . PRO A 1 388 ? 10.239 2.843 -37.406 1.00 89.38 388 PRO A C 1
ATOM 3112 O O . PRO A 1 388 ? 9.162 3.052 -36.860 1.00 89.38 388 PRO A O 1
ATOM 3115 N N . SER A 1 389 ? 10.691 1.599 -37.589 1.00 88.69 389 SER A N 1
ATOM 3116 C CA . SER A 1 389 ? 9.958 0.400 -37.168 1.00 88.69 389 SER A CA 1
ATOM 3117 C C . SER A 1 389 ? 10.341 -0.110 -35.775 1.00 88.69 389 SER A C 1
ATOM 3119 O O . SER A 1 389 ? 9.969 -1.236 -35.429 1.00 88.69 389 SER A O 1
ATOM 3121 N N . CYS A 1 390 ? 11.162 0.626 -35.021 1.00 91.12 390 CYS A N 1
ATOM 3122 C CA . CYS A 1 390 ? 11.610 0.183 -33.708 1.00 91.12 390 CYS A CA 1
ATOM 3123 C C . CYS A 1 390 ? 10.522 0.359 -32.645 1.00 91.12 390 CYS A C 1
ATOM 3125 O O . CYS A 1 390 ? 9.639 1.210 -32.779 1.00 91.12 390 CYS A O 1
ATOM 3127 N N . ARG A 1 391 ? 10.619 -0.429 -31.570 1.00 91.81 391 ARG A N 1
ATOM 3128 C CA . ARG A 1 391 ? 9.903 -0.146 -30.322 1.00 91.81 391 ARG A CA 1
ATOM 3129 C C . ARG A 1 391 ? 10.845 -0.119 -29.145 1.00 91.81 391 ARG A C 1
ATOM 3131 O O . ARG A 1 391 ? 11.724 -0.975 -29.053 1.00 91.81 391 ARG A O 1
ATOM 3138 N N . LEU A 1 392 ? 10.605 0.798 -28.220 1.00 94.0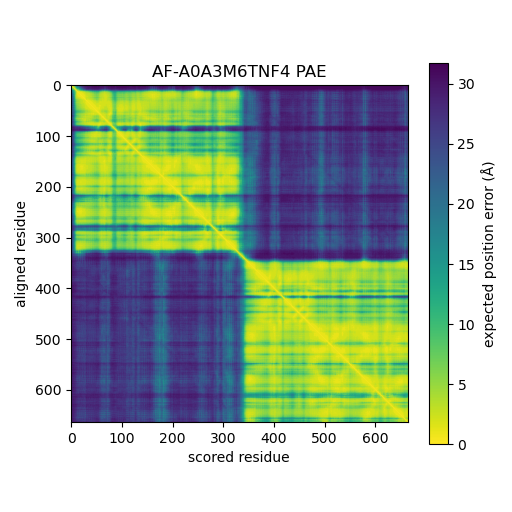6 392 LEU A N 1
ATOM 3139 C CA . LEU A 1 392 ? 11.360 0.897 -26.977 1.00 94.06 392 LEU A CA 1
ATOM 3140 C C . LEU A 1 392 ? 10.527 0.314 -25.837 1.00 94.06 392 LEU A C 1
ATOM 3142 O O . LEU A 1 392 ? 9.467 0.841 -25.519 1.00 94.06 392 LEU A O 1
ATOM 3146 N N . VAL A 1 393 ? 10.966 -0.786 -25.233 1.00 93.38 393 VAL A N 1
ATOM 3147 C CA . VAL A 1 393 ? 10.184 -1.534 -24.236 1.00 93.38 393 VAL A CA 1
ATOM 3148 C C . VAL A 1 393 ? 10.730 -1.272 -22.837 1.00 93.38 393 VAL A C 1
ATOM 3150 O O . VAL A 1 393 ? 11.919 -1.469 -22.597 1.00 93.38 393 VAL A O 1
ATOM 3153 N N . LEU A 1 394 ? 9.856 -0.870 -21.908 1.00 92.75 394 LEU A N 1
ATOM 3154 C CA . LEU A 1 394 ? 10.191 -0.773 -20.485 1.00 92.75 394 LEU A CA 1
ATOM 3155 C C . LEU A 1 394 ? 10.408 -2.182 -19.918 1.00 92.75 394 LEU A C 1
ATOM 3157 O O . LEU A 1 394 ? 9.553 -3.053 -20.079 1.00 92.75 394 LEU A O 1
ATOM 3161 N N . CYS A 1 395 ? 11.534 -2.415 -19.255 1.00 90.88 395 CYS A N 1
ATOM 3162 C CA . CYS A 1 395 ? 11.917 -3.720 -18.721 1.00 90.88 395 CYS A CA 1
ATOM 3163 C C . CYS A 1 395 ? 12.469 -3.606 -17.294 1.00 90.88 395 CYS A C 1
ATOM 3165 O O . CYS A 1 395 ? 12.283 -2.597 -16.606 1.00 90.88 395 CYS A O 1
ATOM 3167 N N . GLY A 1 396 ? 13.071 -4.696 -16.811 1.00 87.56 396 GLY A N 1
ATOM 3168 C CA . GLY A 1 396 ? 13.696 -4.742 -15.497 1.00 87.56 396 GLY A CA 1
ATOM 3169 C C . GLY A 1 396 ? 12.719 -4.455 -14.361 1.00 87.56 396 GLY A C 1
ATOM 3170 O O . GLY A 1 396 ? 11.549 -4.850 -14.397 1.00 87.56 396 GLY A O 1
ATOM 3171 N N . SER A 1 397 ? 13.211 -3.780 -13.323 1.00 86.75 397 SER A N 1
ATOM 3172 C CA . SER A 1 397 ? 12.430 -3.553 -12.101 1.00 86.75 397 SER A CA 1
ATOM 3173 C C . SER A 1 397 ? 11.210 -2.651 -12.312 1.00 86.75 397 SER A C 1
ATOM 3175 O O . SER A 1 397 ? 10.188 -2.837 -11.653 1.00 86.75 397 SER A O 1
ATOM 3177 N N . SER A 1 398 ? 11.262 -1.757 -13.301 1.00 88.94 398 SER A N 1
ATOM 3178 C CA . SER A 1 398 ? 10.152 -0.858 -13.617 1.00 88.94 398 SER A CA 1
ATOM 3179 C C . SER A 1 398 ? 8.932 -1.597 -14.199 1.00 88.94 398 SER A C 1
ATOM 3181 O O . SER A 1 398 ? 7.805 -1.156 -13.979 1.00 88.94 398 SER A O 1
ATOM 3183 N N . ALA A 1 399 ? 9.131 -2.736 -14.882 1.00 88.44 399 ALA A N 1
ATOM 3184 C CA . ALA A 1 399 ? 8.064 -3.512 -15.536 1.00 88.44 399 ALA A CA 1
ATOM 3185 C C . ALA A 1 399 ? 7.720 -4.847 -14.844 1.00 88.44 399 ALA A C 1
ATOM 3187 O O . ALA A 1 399 ? 6.635 -5.393 -15.047 1.00 88.44 399 ALA A O 1
ATOM 3188 N N . ASN A 1 400 ? 8.624 -5.389 -14.022 1.00 90.25 400 ASN A N 1
ATOM 3189 C CA . ASN A 1 400 ? 8.481 -6.730 -13.444 1.00 90.25 400 ASN A CA 1
ATOM 3190 C C . ASN A 1 400 ? 7.689 -6.795 -12.122 1.00 90.25 400 ASN A C 1
ATOM 3192 O O . ASN A 1 400 ? 7.579 -7.864 -11.526 1.00 90.25 400 ASN A O 1
ATOM 3196 N N . GLY A 1 401 ? 7.164 -5.663 -11.643 1.00 88.38 401 GLY A N 1
ATOM 3197 C CA . GLY A 1 401 ? 6.376 -5.583 -10.409 1.00 88.38 401 GLY A CA 1
ATOM 3198 C C . GLY A 1 401 ? 7.183 -5.462 -9.110 1.00 88.38 401 GLY A C 1
ATOM 3199 O O . GLY A 1 401 ? 6.570 -5.405 -8.043 1.00 88.38 401 GLY A O 1
ATOM 3200 N N . PHE A 1 402 ? 8.518 -5.384 -9.185 1.00 92.12 402 PHE A N 1
ATOM 3201 C CA . PHE A 1 402 ? 9.432 -5.229 -8.041 1.00 92.12 402 PHE A CA 1
ATOM 3202 C C . PHE A 1 402 ? 10.190 -3.890 -8.037 1.00 92.12 402 PHE A C 1
ATOM 3204 O O . PHE A 1 402 ? 11.236 -3.772 -7.391 1.00 92.12 402 PHE A O 1
ATOM 3211 N N . GLY A 1 403 ? 9.708 -2.900 -8.789 1.00 85.62 403 GLY A N 1
ATOM 3212 C CA . GLY A 1 403 ? 10.290 -1.561 -8.874 1.00 85.62 403 GLY A CA 1
ATOM 3213 C C . GLY A 1 403 ? 10.142 -0.773 -7.577 1.00 85.62 403 GLY A C 1
ATOM 3214 O O . GLY A 1 403 ? 9.137 -0.896 -6.874 1.00 85.62 403 GLY A O 1
ATOM 3215 N N . SER A 1 404 ? 11.143 0.053 -7.285 1.00 81.62 404 SER A N 1
ATOM 3216 C CA . SER A 1 404 ? 11.102 1.075 -6.234 1.00 81.62 404 SER A CA 1
ATOM 3217 C C . SER A 1 404 ? 10.922 2.473 -6.830 1.00 81.62 404 SER A C 1
ATOM 3219 O O . SER A 1 404 ? 11.022 2.638 -8.048 1.00 81.62 404 SER A O 1
ATOM 3221 N N . THR A 1 405 ? 10.677 3.488 -6.003 1.00 75.88 405 THR A N 1
ATOM 3222 C CA . THR A 1 405 ? 10.623 4.893 -6.456 1.00 75.88 405 THR A CA 1
ATOM 3223 C C . THR A 1 405 ? 11.890 5.303 -7.209 1.00 75.88 405 THR A C 1
ATOM 3225 O O . THR A 1 405 ? 11.800 5.877 -8.290 1.00 75.88 405 THR A O 1
ATOM 3228 N N . ASP A 1 406 ? 13.044 4.875 -6.701 1.00 75.75 406 ASP A N 1
ATOM 3229 C CA . ASP A 1 406 ? 14.369 5.265 -7.200 1.00 75.75 406 ASP A CA 1
ATOM 3230 C C . ASP A 1 406 ? 14.966 4.220 -8.152 1.00 75.75 406 ASP A C 1
ATOM 3232 O O . ASP A 1 406 ? 16.174 4.152 -8.351 1.00 75.75 406 ASP A O 1
ATOM 3236 N N . SER A 1 407 ? 14.135 3.317 -8.679 1.00 77.56 407 SER A N 1
ATOM 3237 C CA . SER A 1 407 ? 14.629 2.261 -9.559 1.00 77.56 407 SER A CA 1
ATOM 3238 C C . SER A 1 407 ? 15.017 2.793 -10.935 1.00 77.56 407 SER A C 1
ATOM 3240 O O . SER A 1 407 ? 14.233 3.512 -11.561 1.00 77.56 407 SER A O 1
ATOM 3242 N N . ASP A 1 408 ? 16.177 2.346 -11.419 1.00 79.62 408 ASP A N 1
ATOM 3243 C CA . ASP A 1 408 ? 16.670 2.615 -12.770 1.00 79.62 408 ASP A CA 1
ATOM 3244 C C . ASP A 1 408 ? 15.648 2.211 -13.850 1.00 79.62 408 ASP A C 1
ATOM 3246 O O . ASP A 1 408 ? 14.829 1.290 -13.679 1.00 79.62 408 ASP A O 1
ATOM 3250 N N . ILE A 1 409 ? 15.692 2.913 -14.984 1.00 89.38 409 ILE A N 1
ATOM 3251 C CA . ILE A 1 409 ? 14.853 2.614 -16.145 1.00 89.38 409 ILE A CA 1
ATOM 3252 C C . ILE A 1 409 ? 15.637 1.715 -17.104 1.00 89.38 409 ILE A C 1
ATOM 3254 O O . ILE A 1 409 ? 16.502 2.177 -17.844 1.00 89.38 409 ILE A O 1
ATOM 3258 N N . ASP A 1 410 ? 15.309 0.427 -17.143 1.00 91.75 410 ASP A N 1
ATOM 3259 C CA . ASP A 1 410 ? 15.858 -0.498 -18.138 1.00 91.75 410 ASP A CA 1
ATOM 3260 C C . ASP A 1 410 ? 15.019 -0.452 -19.421 1.00 91.75 410 ASP A C 1
ATOM 3262 O O . ASP A 1 410 ? 13.812 -0.721 -19.382 1.00 91.75 410 ASP A O 1
ATOM 3266 N N . LEU A 1 411 ? 15.644 -0.150 -20.562 1.00 94.81 411 LEU A N 1
ATOM 3267 C CA . LEU A 1 411 ? 14.963 -0.081 -21.856 1.00 94.81 411 LEU A CA 1
ATOM 3268 C C . LEU A 1 411 ? 15.550 -1.070 -22.861 1.00 94.81 411 LEU A C 1
ATOM 3270 O O . LEU A 1 411 ? 16.764 -1.190 -23.028 1.00 94.81 411 LEU A O 1
ATOM 3274 N N . ILE A 1 412 ? 14.669 -1.762 -23.578 1.00 94.56 412 ILE A N 1
ATOM 3275 C CA . ILE A 1 412 ? 15.054 -2.667 -24.661 1.00 94.56 412 ILE A CA 1
ATOM 3276 C C . ILE A 1 412 ? 14.563 -2.085 -25.978 1.00 94.56 412 ILE A C 1
ATOM 3278 O O . ILE A 1 412 ? 13.357 -1.978 -26.207 1.00 94.56 412 ILE A O 1
ATOM 3282 N N . LEU A 1 413 ? 15.497 -1.716 -26.849 1.00 94.19 413 LEU A N 1
ATOM 3283 C CA . LEU A 1 413 ? 15.191 -1.348 -28.220 1.00 94.19 413 LEU A CA 1
ATOM 3284 C C . LEU A 1 413 ? 14.980 -2.620 -29.035 1.00 94.19 413 LEU A C 1
ATOM 3286 O O . LEU A 1 413 ? 15.887 -3.434 -29.190 1.00 94.19 413 LEU A O 1
ATOM 3290 N N . THR A 1 414 ? 13.787 -2.768 -29.586 1.00 90.31 414 THR A N 1
ATOM 3291 C CA . THR A 1 414 ? 13.456 -3.845 -30.515 1.00 90.31 414 THR A CA 1
ATOM 3292 C C . THR A 1 414 ? 13.562 -3.299 -31.929 1.00 90.31 414 THR A C 1
ATOM 3294 O O . THR A 1 414 ? 12.835 -2.381 -32.310 1.00 90.31 414 THR A O 1
ATOM 3297 N N . ALA A 1 415 ? 14.515 -3.821 -32.695 1.00 83.62 415 ALA A N 1
ATOM 3298 C CA . ALA A 1 415 ? 14.791 -3.384 -34.056 1.00 83.62 415 ALA A CA 1
ATOM 3299 C C . ALA A 1 415 ? 14.729 -4.588 -34.998 1.00 83.62 415 ALA A C 1
ATOM 3301 O O . ALA A 1 415 ? 15.368 -5.612 -34.761 1.00 83.62 415 ALA A O 1
ATOM 3302 N N . LYS A 1 416 ? 13.951 -4.455 -36.079 1.00 73.00 416 LYS A N 1
ATOM 3303 C CA . LYS A 1 416 ? 13.808 -5.499 -37.108 1.00 73.00 416 LYS A CA 1
ATOM 3304 C C . LYS A 1 416 ? 14.988 -5.553 -38.081 1.00 73.00 416 LYS A C 1
ATOM 3306 O O . LYS A 1 416 ? 15.137 -6.559 -38.769 1.00 73.00 416 LYS A O 1
ATOM 3311 N N . SER A 1 417 ? 15.802 -4.496 -38.146 1.00 63.91 417 SER A N 1
ATOM 3312 C CA . SER A 1 417 ? 17.004 -4.473 -38.981 1.00 63.91 417 SER A CA 1
ATOM 3313 C C . SER A 1 417 ? 18.030 -5.449 -38.408 1.00 63.91 417 SER A C 1
ATOM 3315 O O . SER A 1 417 ? 18.628 -5.184 -37.368 1.00 63.91 417 SER A O 1
ATOM 3317 N N . ARG A 1 418 ? 18.184 -6.608 -39.057 1.00 60.25 418 ARG A N 1
ATOM 3318 C CA . ARG A 1 418 ? 19.198 -7.619 -38.714 1.00 60.25 418 ARG A CA 1
ATOM 3319 C C . ARG A 1 418 ? 20.548 -7.361 -39.393 1.00 60.25 418 ARG A C 1
ATOM 3321 O O . ARG A 1 418 ? 21.474 -8.134 -39.179 1.00 60.25 418 ARG A O 1
ATOM 3328 N N . GLU A 1 419 ? 20.640 -6.327 -40.226 1.00 61.72 419 GLU A N 1
ATOM 3329 C CA . GLU A 1 419 ? 21.835 -6.022 -41.023 1.00 61.72 419 GLU A CA 1
ATOM 3330 C C . GLU A 1 419 ? 22.889 -5.249 -40.216 1.00 61.72 419 GLU A C 1
ATOM 3332 O O . GLU A 1 419 ? 24.085 -5.467 -40.397 1.00 61.72 419 GLU A O 1
ATOM 3337 N N . ASP A 1 420 ? 22.457 -4.407 -39.272 1.00 71.00 420 ASP A N 1
ATOM 3338 C CA . ASP A 1 420 ? 23.352 -3.638 -38.410 1.00 71.00 420 ASP A CA 1
ATOM 3339 C C . ASP A 1 420 ? 23.756 -4.444 -37.165 1.00 71.00 420 ASP A C 1
ATOM 3341 O O . ASP A 1 420 ? 22.920 -5.025 -36.470 1.00 71.00 420 ASP A O 1
ATOM 3345 N N . ALA A 1 421 ? 25.044 -4.424 -36.813 1.00 83.25 421 ALA A N 1
ATOM 3346 C CA . ALA A 1 421 ? 25.497 -4.947 -35.527 1.00 83.25 421 ALA 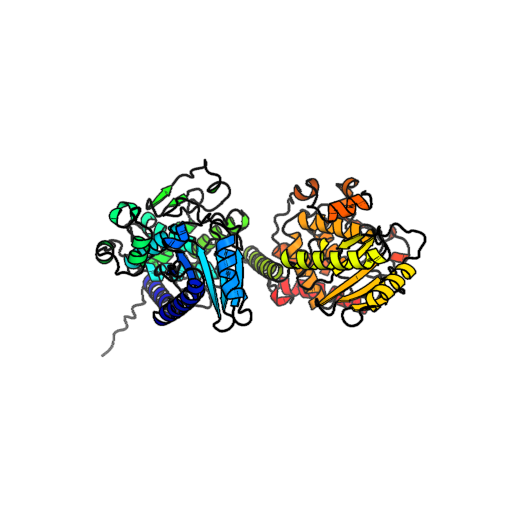A CA 1
ATOM 3347 C C . ALA A 1 421 ? 24.912 -4.116 -34.364 1.00 83.25 421 ALA A C 1
ATOM 3349 O O . ALA A 1 421 ? 24.858 -2.888 -34.438 1.00 83.25 421 ALA A O 1
ATOM 3350 N N . GLU A 1 422 ? 24.546 -4.754 -33.246 1.00 87.56 422 GLU A N 1
ATOM 3351 C CA . GLU A 1 422 ? 23.961 -4.080 -32.067 1.00 87.56 422 GLU A CA 1
ATOM 3352 C C . GLU A 1 422 ? 24.805 -2.894 -31.583 1.00 87.56 422 GLU A C 1
ATOM 3354 O O . GLU A 1 422 ? 24.293 -1.805 -31.331 1.00 87.56 422 GLU A O 1
ATOM 3359 N N . THR A 1 423 ? 26.126 -3.071 -31.534 1.00 88.00 423 THR A N 1
ATOM 3360 C CA . THR A 1 423 ? 27.077 -2.013 -31.180 1.00 88.00 423 THR A CA 1
ATOM 3361 C C . THR A 1 423 ? 27.032 -0.823 -32.137 1.00 88.00 423 THR A C 1
ATOM 3363 O O . THR A 1 423 ? 27.144 0.323 -31.699 1.00 88.00 423 THR A O 1
ATOM 3366 N N . TYR A 1 424 ? 26.865 -1.075 -33.436 1.00 90.19 424 TYR A N 1
ATOM 3367 C CA . TYR A 1 424 ? 26.745 -0.016 -34.433 1.00 90.19 424 TYR A CA 1
ATOM 3368 C C . TYR A 1 424 ? 25.433 0.754 -34.245 1.00 90.19 424 TYR A C 1
ATOM 3370 O O . TYR A 1 424 ? 25.446 1.987 -34.223 1.00 90.19 424 TYR A O 1
ATOM 3378 N N . MET A 1 425 ? 24.328 0.045 -33.983 1.00 91.12 425 MET A N 1
ATOM 3379 C CA . MET A 1 425 ? 23.045 0.678 -33.672 1.00 91.12 425 MET A CA 1
ATOM 3380 C C . MET A 1 425 ? 23.136 1.592 -32.446 1.00 91.12 425 MET A C 1
ATOM 3382 O O . MET A 1 425 ? 22.697 2.740 -32.511 1.00 91.12 425 MET A O 1
ATOM 3386 N N . LEU A 1 426 ? 23.769 1.126 -31.363 1.00 93.38 426 LEU A N 1
ATOM 3387 C CA . LEU A 1 426 ? 23.974 1.915 -30.143 1.00 93.38 426 LEU A CA 1
ATOM 3388 C C . LEU A 1 426 ? 24.786 3.194 -30.394 1.00 93.38 426 LEU A C 1
ATOM 3390 O O . LEU A 1 426 ? 24.414 4.252 -29.892 1.00 93.38 426 LEU A O 1
ATOM 3394 N N . ARG A 1 427 ? 25.850 3.136 -31.208 1.00 93.44 427 ARG A N 1
ATOM 3395 C CA . ARG A 1 427 ? 26.642 4.329 -31.572 1.00 93.44 427 ARG A CA 1
ATOM 3396 C C . ARG A 1 427 ? 25.854 5.325 -32.424 1.00 93.44 427 ARG A C 1
ATOM 3398 O O . ARG A 1 427 ? 26.003 6.532 -32.257 1.00 93.44 427 ARG A O 1
ATOM 3405 N N . ARG A 1 428 ? 24.982 4.848 -33.317 1.00 93.25 428 ARG A N 1
ATOM 3406 C CA . ARG A 1 428 ? 24.086 5.736 -34.078 1.00 93.25 428 ARG A CA 1
ATOM 3407 C C . ARG A 1 428 ? 23.074 6.429 -33.166 1.00 93.25 428 ARG A C 1
ATOM 3409 O O . ARG A 1 428 ? 22.842 7.623 -33.322 1.00 93.25 428 ARG A O 1
ATOM 3416 N N . ILE A 1 429 ? 22.526 5.708 -32.189 1.00 93.38 429 ILE A N 1
ATOM 3417 C CA . ILE A 1 429 ? 21.628 6.272 -31.172 1.00 93.38 429 ILE A CA 1
ATOM 3418 C C . ILE A 1 429 ? 22.363 7.305 -30.305 1.00 93.38 429 ILE A C 1
ATOM 3420 O O . ILE A 1 429 ? 21.827 8.378 -30.044 1.00 93.38 429 ILE A O 1
ATOM 3424 N N . GLU A 1 430 ? 23.613 7.042 -29.917 1.00 94.94 430 GLU A N 1
ATOM 3425 C CA . GLU A 1 430 ? 24.463 8.017 -29.219 1.00 94.94 430 GLU A CA 1
ATOM 3426 C C . GLU A 1 430 ? 24.630 9.311 -30.032 1.00 94.94 430 GLU A C 1
ATOM 3428 O O . GLU A 1 430 ? 24.434 10.411 -29.512 1.00 94.94 430 GLU A O 1
ATOM 3433 N N . SER A 1 431 ? 24.904 9.194 -31.336 1.00 93.25 431 SER A N 1
ATOM 3434 C CA . SER A 1 431 ? 25.003 10.344 -32.246 1.00 93.25 431 SER A CA 1
ATOM 3435 C C . SER A 1 431 ? 23.705 11.158 -32.340 1.00 93.25 431 SER A C 1
ATOM 3437 O O . SER A 1 431 ? 23.759 12.364 -32.569 1.00 93.25 431 SER A O 1
ATOM 3439 N N . LEU A 1 432 ? 22.545 10.526 -32.159 1.00 93.38 432 LEU A N 1
ATOM 3440 C CA . LEU A 1 432 ? 21.249 11.198 -32.177 1.00 93.38 432 LEU A CA 1
ATOM 3441 C C . LEU A 1 432 ? 21.037 12.054 -30.923 1.00 93.38 432 LEU A C 1
ATOM 3443 O O . LEU A 1 432 ? 20.748 13.243 -31.033 1.00 93.38 432 LEU A O 1
ATOM 3447 N N . PHE A 1 433 ? 21.243 11.478 -29.738 1.00 93.69 433 PHE A N 1
ATOM 3448 C CA . PHE A 1 433 ? 21.055 12.186 -28.466 1.00 93.69 433 PHE A CA 1
ATOM 3449 C C . PHE A 1 433 ? 22.111 13.275 -28.225 1.00 93.69 433 PHE A C 1
ATOM 3451 O O . PHE A 1 433 ? 21.809 14.324 -27.653 1.00 93.69 433 PHE A O 1
ATOM 3458 N N . THR A 1 434 ? 23.333 13.087 -28.730 1.00 91.31 434 THR A N 1
ATOM 3459 C CA . THR A 1 434 ? 24.408 14.094 -28.647 1.00 91.31 434 THR A CA 1
ATOM 3460 C C . THR A 1 434 ? 24.166 15.338 -29.507 1.00 91.31 434 THR A C 1
ATOM 3462 O O . THR A 1 434 ? 24.874 16.328 -29.326 1.00 91.31 434 THR A O 1
ATOM 3465 N N . ARG A 1 435 ? 23.128 15.364 -30.361 1.00 91.38 435 ARG A N 1
ATOM 3466 C CA . ARG A 1 435 ? 22.654 16.596 -31.030 1.00 91.38 435 ARG A CA 1
ATOM 3467 C C . ARG A 1 435 ? 22.072 17.610 -30.044 1.00 91.38 435 ARG A C 1
ATOM 3469 O O . ARG A 1 435 ? 22.046 18.803 -30.337 1.00 91.38 435 ARG A O 1
ATOM 3476 N N . THR A 1 436 ? 21.633 17.161 -28.867 1.00 89.38 436 THR A N 1
ATOM 3477 C CA . THR A 1 436 ? 21.069 18.017 -27.813 1.00 89.38 436 THR A CA 1
ATOM 3478 C C . THR A 1 436 ? 21.846 17.840 -26.499 1.00 89.38 436 THR A C 1
ATOM 3480 O O . THR A 1 436 ? 21.280 17.429 -25.485 1.00 89.38 436 THR A O 1
ATOM 3483 N N . PRO A 1 437 ? 23.148 18.190 -26.460 1.00 86.62 437 PRO A N 1
ATOM 3484 C CA . PRO A 1 437 ? 24.037 17.877 -25.330 1.00 86.62 437 PRO A CA 1
ATOM 3485 C C . PRO A 1 437 ? 23.697 18.653 -24.043 1.00 86.62 437 PRO A C 1
ATOM 3487 O O . PRO A 1 437 ? 24.125 18.295 -22.940 1.00 86.62 437 PRO A O 1
ATOM 3490 N N . ARG A 1 438 ? 22.908 19.732 -24.173 1.00 90.12 438 ARG A N 1
ATOM 3491 C CA . ARG A 1 438 ? 22.344 20.475 -23.036 1.00 90.12 438 ARG A CA 1
ATOM 3492 C C . ARG A 1 438 ? 21.333 19.639 -22.251 1.00 90.12 438 ARG A C 1
ATOM 3494 O O . ARG A 1 438 ? 21.290 19.764 -21.033 1.00 90.12 438 ARG A O 1
ATOM 3501 N N . ARG A 1 439 ? 20.582 18.773 -22.936 1.00 93.88 439 ARG A N 1
ATOM 3502 C CA . ARG A 1 439 ? 19.564 17.907 -22.339 1.00 93.88 439 ARG A CA 1
ATOM 3503 C C . ARG A 1 439 ? 20.103 16.514 -22.045 1.00 93.88 439 ARG A C 1
ATOM 3505 O O . ARG A 1 439 ? 19.948 16.031 -20.929 1.00 93.88 439 ARG A O 1
ATOM 3512 N N . PHE A 1 440 ? 20.756 15.882 -23.017 1.00 95.50 440 PHE A N 1
ATOM 3513 C CA . PHE A 1 440 ? 21.168 14.487 -22.901 1.00 95.50 440 PHE A CA 1
ATOM 3514 C C . PHE A 1 440 ? 22.663 14.330 -22.645 1.00 95.50 440 PHE A C 1
ATOM 3516 O O . PHE A 1 440 ? 23.498 15.064 -23.172 1.00 95.50 440 PHE A O 1
ATOM 3523 N N . GLU A 1 441 ? 22.995 13.331 -21.839 1.00 94.75 441 GLU A N 1
ATOM 3524 C CA . GLU A 1 441 ? 24.338 12.789 -21.689 1.00 94.75 441 GLU A CA 1
ATOM 3525 C C . GLU A 1 441 ? 24.290 11.292 -21.979 1.00 94.75 441 GLU A C 1
ATOM 3527 O O . GLU A 1 441 ? 23.403 10.584 -21.502 1.00 94.75 441 GLU A O 1
ATOM 3532 N N . THR A 1 442 ? 25.230 10.814 -22.787 1.00 95.00 442 THR A N 1
ATOM 3533 C CA . THR A 1 442 ? 25.249 9.430 -23.254 1.00 95.00 442 THR A CA 1
ATOM 3534 C C . THR A 1 442 ? 26.620 8.802 -23.108 1.00 95.00 442 THR A C 1
ATOM 3536 O O . THR A 1 442 ? 27.639 9.474 -23.265 1.00 95.00 442 THR A O 1
ATOM 3539 N N . ARG A 1 443 ? 26.643 7.494 -22.846 1.00 94.12 443 ARG A N 1
ATOM 3540 C CA . ARG A 1 443 ? 27.868 6.696 -22.871 1.00 94.12 443 ARG A CA 1
ATOM 3541 C C . ARG A 1 443 ? 27.592 5.284 -23.363 1.00 94.12 443 ARG A C 1
ATOM 3543 O O . ARG A 1 443 ? 26.942 4.500 -22.668 1.00 94.12 443 ARG A O 1
ATOM 3550 N N . VAL A 1 444 ? 28.145 4.932 -24.517 1.00 93.50 444 VAL A N 1
ATOM 3551 C CA . VAL A 1 444 ? 28.122 3.556 -25.028 1.00 93.50 444 VAL A CA 1
ATOM 3552 C C . VAL A 1 444 ? 29.147 2.675 -24.293 1.00 93.50 444 VAL A C 1
ATOM 3554 O O . VAL A 1 444 ? 30.295 3.060 -24.078 1.00 93.50 444 VAL A O 1
ATOM 3557 N N . ILE A 1 445 ? 28.728 1.471 -23.894 1.00 90.94 445 ILE A N 1
ATOM 3558 C CA . ILE A 1 445 ? 29.545 0.448 -23.230 1.00 90.94 445 ILE A CA 1
ATOM 3559 C C . ILE A 1 445 ? 29.443 -0.842 -24.047 1.00 90.94 445 ILE A C 1
ATOM 3561 O O . ILE A 1 445 ? 28.400 -1.494 -24.059 1.00 90.94 445 ILE A O 1
ATOM 3565 N N . THR A 1 446 ? 30.532 -1.221 -24.716 1.00 87.81 446 THR A N 1
ATOM 3566 C CA . THR A 1 446 ? 30.577 -2.366 -25.646 1.00 87.81 446 THR A CA 1
ATOM 3567 C C . THR A 1 446 ? 31.273 -3.595 -25.091 1.00 87.81 446 THR A C 1
ATOM 3569 O O . THR A 1 446 ? 31.000 -4.696 -25.548 1.00 87.81 446 THR A O 1
ATOM 3572 N N . ASP A 1 447 ? 32.133 -3.428 -24.087 1.00 80.75 447 ASP A N 1
ATOM 3573 C CA . ASP A 1 447 ? 33.015 -4.499 -23.594 1.00 80.75 447 ASP A CA 1
ATOM 3574 C C . ASP A 1 447 ? 32.295 -5.483 -22.649 1.00 80.75 447 ASP A C 1
ATOM 3576 O O . ASP A 1 447 ? 32.890 -6.404 -22.090 1.00 80.75 447 ASP A O 1
ATOM 3580 N N . ALA A 1 448 ? 30.990 -5.288 -22.443 1.00 77.06 448 ALA A N 1
ATOM 3581 C CA . ALA A 1 448 ? 30.137 -6.175 -21.665 1.00 77.06 448 ALA A CA 1
ATOM 3582 C C . ALA A 1 448 ? 29.511 -7.267 -22.551 1.00 77.06 448 ALA A C 1
ATOM 3584 O O . ALA A 1 448 ? 29.328 -7.087 -23.748 1.00 77.06 448 ALA A O 1
ATOM 3585 N N . ARG A 1 449 ? 29.085 -8.387 -21.939 1.00 77.31 449 ARG A N 1
ATOM 3586 C CA . ARG A 1 449 ? 28.356 -9.474 -22.644 1.00 77.31 449 ARG A CA 1
ATOM 3587 C C . ARG A 1 449 ? 27.148 -8.956 -23.435 1.00 77.31 449 ARG A C 1
ATOM 3589 O O . ARG A 1 449 ? 26.820 -9.528 -24.463 1.00 77.31 449 ARG A O 1
ATOM 3596 N N . ILE A 1 450 ? 26.471 -7.942 -22.902 1.00 86.19 450 ILE A N 1
ATOM 3597 C CA . ILE A 1 450 ? 25.343 -7.273 -23.545 1.00 86.19 450 ILE A CA 1
ATOM 3598 C C . ILE A 1 450 ? 25.743 -5.802 -23.659 1.00 86.19 450 ILE A C 1
ATOM 3600 O O . ILE A 1 450 ? 25.841 -5.141 -22.619 1.00 86.19 450 ILE A O 1
ATOM 3604 N N . PRO A 1 451 ? 26.034 -5.306 -24.872 1.00 90.00 451 PRO A N 1
ATOM 3605 C CA . PRO A 1 451 ? 26.318 -3.898 -25.094 1.00 90.00 451 PRO A CA 1
ATOM 3606 C C . PRO A 1 451 ? 25.129 -3.024 -24.687 1.00 90.00 451 PRO A C 1
ATOM 3608 O O . PRO A 1 451 ? 23.975 -3.357 -24.965 1.00 90.00 451 PRO A O 1
ATOM 3611 N N . ILE A 1 452 ? 25.414 -1.895 -24.041 1.00 94.00 452 ILE A N 1
ATOM 3612 C CA . ILE A 1 452 ? 24.397 -0.926 -23.617 1.00 94.00 452 ILE A CA 1
ATOM 3613 C C . ILE A 1 452 ? 24.823 0.499 -23.958 1.00 94.00 452 ILE A C 1
ATOM 3615 O O . ILE A 1 452 ? 26.014 0.795 -24.046 1.00 94.00 452 ILE A O 1
ATOM 3619 N N . ILE A 1 453 ? 23.855 1.400 -24.085 1.00 94.94 453 ILE A N 1
ATOM 3620 C CA . ILE A 1 453 ? 24.073 2.844 -23.987 1.00 94.94 453 ILE A CA 1
ATOM 3621 C C . ILE A 1 453 ? 23.437 3.340 -22.693 1.00 94.94 453 ILE A C 1
ATOM 3623 O O . ILE A 1 453 ? 22.255 3.108 -22.445 1.00 94.94 453 ILE A O 1
ATOM 3627 N N . LYS A 1 454 ? 24.231 4.011 -21.859 1.00 94.19 454 LYS A N 1
ATOM 3628 C CA . LYS A 1 454 ? 23.715 4.777 -20.726 1.00 94.19 454 LYS A CA 1
ATOM 3629 C C . LYS A 1 454 ? 23.210 6.108 -21.257 1.00 94.19 454 LYS A C 1
ATOM 3631 O O . LYS A 1 454 ? 23.984 6.811 -21.900 1.00 94.19 454 LYS A O 1
ATOM 3636 N N . LEU A 1 455 ? 21.953 6.437 -21.001 1.00 94.81 455 LEU A N 1
ATOM 3637 C CA . LEU A 1 455 ? 21.309 7.687 -21.381 1.00 94.81 455 LEU A CA 1
ATOM 3638 C C . LEU A 1 455 ? 20.833 8.407 -20.120 1.00 94.81 455 LEU A C 1
ATOM 3640 O O . LEU A 1 455 ? 20.072 7.849 -19.332 1.00 94.81 455 LEU A O 1
ATOM 3644 N N . LYS A 1 456 ? 21.253 9.658 -19.958 1.00 94.31 456 LYS A N 1
ATOM 3645 C CA . LYS A 1 456 ? 20.833 10.553 -18.883 1.00 94.31 456 LYS A CA 1
ATOM 3646 C C . LYS A 1 456 ? 20.128 11.769 -19.468 1.00 94.31 456 LYS A C 1
ATOM 3648 O O . LYS A 1 456 ? 20.711 12.494 -20.271 1.00 94.31 456 LYS A O 1
ATOM 3653 N N . ASP A 1 457 ? 18.889 11.996 -19.049 1.00 93.50 457 ASP A N 1
ATOM 3654 C CA . ASP A 1 457 ? 18.100 13.188 -19.362 1.00 93.50 457 ASP A CA 1
ATOM 3655 C C . ASP A 1 457 ? 18.212 14.180 -18.197 1.00 93.50 457 ASP A C 1
ATOM 3657 O O . ASP A 1 457 ? 17.625 13.979 -17.131 1.00 93.50 457 ASP A O 1
ATOM 3661 N N . LYS A 1 458 ? 18.997 15.244 -18.389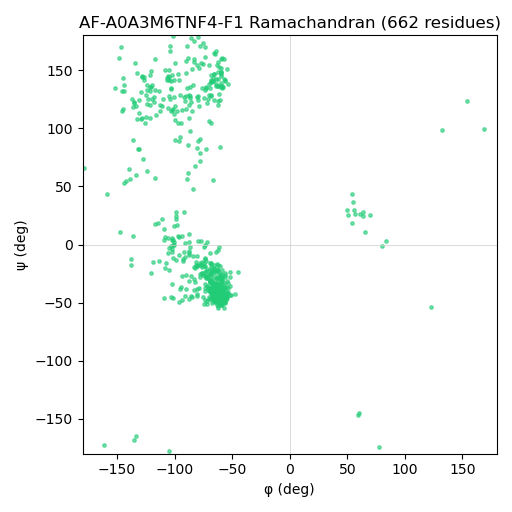 1.00 92.06 458 LYS A N 1
ATOM 3662 C CA . LYS A 1 458 ? 19.298 16.259 -17.367 1.00 92.06 458 LYS A CA 1
ATOM 3663 C C . LYS A 1 458 ? 18.091 17.128 -17.023 1.00 92.06 458 LYS A C 1
ATOM 3665 O O . LYS A 1 458 ? 18.043 17.667 -15.924 1.00 92.06 458 LYS A O 1
ATOM 3670 N N . GLU A 1 459 ? 17.134 17.276 -17.938 1.00 91.19 459 GLU A N 1
ATOM 3671 C CA . GLU A 1 459 ? 15.940 18.100 -17.712 1.00 91.19 459 GLU A CA 1
ATOM 3672 C C . GLU A 1 459 ? 14.906 17.368 -16.857 1.00 91.19 459 GLU A C 1
ATOM 3674 O O . GLU A 1 459 ? 14.245 17.978 -16.018 1.00 91.19 459 GLU A O 1
ATOM 3679 N N . LYS A 1 460 ? 14.770 16.053 -17.063 1.00 85.94 460 LYS A N 1
ATOM 3680 C CA . LYS A 1 460 ? 13.775 15.216 -16.373 1.00 85.94 460 LYS A CA 1
ATOM 3681 C C . LYS A 1 460 ? 14.357 14.362 -15.247 1.00 85.94 460 LYS A C 1
ATOM 3683 O O . LYS A 1 460 ? 13.605 13.649 -14.589 1.00 85.94 460 LYS A O 1
ATOM 3688 N N . SER A 1 461 ? 15.668 14.443 -15.020 1.00 88.19 461 SER A N 1
ATOM 3689 C CA . SER A 1 461 ? 16.403 13.674 -14.007 1.00 88.19 461 SER A CA 1
ATOM 3690 C C . SER A 1 461 ? 16.197 12.158 -14.125 1.00 88.19 461 SER A C 1
ATOM 3692 O O . SER A 1 461 ? 16.131 11.458 -13.117 1.00 88.19 461 SER A O 1
ATOM 3694 N N . PHE A 1 462 ? 16.097 11.649 -15.358 1.00 90.25 462 PHE A N 1
ATOM 3695 C CA . PHE A 1 462 ? 16.004 10.214 -15.630 1.00 90.25 462 PHE A CA 1
ATOM 3696 C C . PHE A 1 462 ? 17.332 9.657 -16.131 1.00 90.25 462 PHE A C 1
ATOM 3698 O O . PHE A 1 462 ? 18.012 10.275 -16.951 1.00 90.25 462 PHE A O 1
ATOM 3705 N N . GLU A 1 463 ? 17.666 8.456 -15.666 1.00 91.31 463 GLU A N 1
ATOM 3706 C CA . GLU A 1 463 ? 18.800 7.669 -16.141 1.00 91.31 463 GLU A CA 1
ATOM 3707 C C . GLU A 1 463 ? 18.308 6.299 -16.612 1.00 91.31 463 GLU A C 1
ATOM 3709 O O . GLU A 1 463 ? 17.444 5.673 -15.988 1.00 91.31 463 GLU A O 1
ATOM 3714 N N . SER A 1 464 ? 18.836 5.849 -17.749 1.00 92.88 464 SER A N 1
ATOM 3715 C CA . SER A 1 464 ? 18.428 4.602 -18.378 1.00 92.88 464 SER A CA 1
ATOM 3716 C C . SER A 1 464 ? 19.582 3.879 -19.048 1.00 92.88 464 SER A C 1
ATOM 3718 O O . SER A 1 464 ? 20.433 4.496 -19.688 1.00 92.88 464 SER A O 1
ATOM 3720 N N . ASP A 1 465 ? 19.555 2.554 -18.954 1.00 92.56 465 ASP A N 1
ATOM 3721 C CA . ASP A 1 465 ? 20.416 1.665 -19.720 1.00 92.56 465 ASP A CA 1
ATOM 3722 C C . ASP A 1 465 ? 19.590 1.081 -20.884 1.00 92.56 465 ASP A C 1
ATOM 3724 O O . ASP A 1 465 ? 18.604 0.370 -20.666 1.00 92.56 465 ASP A O 1
ATOM 3728 N N . ILE A 1 466 ? 19.982 1.390 -22.127 1.00 94.56 466 ILE A N 1
ATOM 3729 C CA . ILE A 1 466 ? 19.320 0.894 -23.344 1.00 94.56 466 ILE A CA 1
ATOM 3730 C C . ILE A 1 466 ? 20.171 -0.214 -23.971 1.00 94.56 466 ILE A C 1
ATOM 3732 O O . ILE A 1 466 ? 21.342 -0.001 -24.286 1.00 94.56 466 ILE A O 1
ATOM 3736 N N . SER A 1 467 ? 19.579 -1.389 -24.190 1.00 94.00 467 SER A N 1
ATOM 3737 C CA . SER A 1 467 ? 20.174 -2.485 -24.980 1.00 94.00 467 SER A CA 1
ATOM 3738 C C . SER A 1 467 ? 19.327 -2.790 -26.210 1.00 94.00 467 SER A C 1
ATOM 3740 O O . SER A 1 467 ? 18.143 -2.456 -26.246 1.00 94.00 467 SER A O 1
ATOM 3742 N N . VAL A 1 468 ? 19.916 -3.428 -27.220 1.00 92.88 468 VAL A N 1
ATOM 3743 C CA . VAL A 1 468 ? 19.210 -3.787 -28.458 1.00 92.88 468 VAL A CA 1
ATOM 3744 C C . VAL A 1 468 ? 18.871 -5.273 -28.449 1.00 92.88 468 VAL A C 1
ATOM 3746 O O . VAL A 1 468 ? 19.713 -6.086 -28.096 1.00 92.88 468 VAL A O 1
ATOM 3749 N N . ASN A 1 469 ? 17.629 -5.621 -28.798 1.00 91.06 469 ASN A N 1
ATOM 3750 C CA . ASN A 1 469 ? 17.145 -6.992 -29.015 1.00 91.06 469 ASN A CA 1
ATOM 3751 C C . ASN A 1 469 ? 17.456 -8.005 -27.890 1.00 91.06 469 ASN A C 1
ATOM 3753 O O . ASN A 1 469 ? 17.465 -9.218 -28.109 1.00 91.06 469 ASN A O 1
ATOM 3757 N N . ASN A 1 470 ? 17.636 -7.538 -26.650 1.00 91.00 470 ASN A N 1
ATOM 3758 C CA . ASN A 1 470 ? 17.853 -8.397 -25.486 1.00 91.00 470 ASN A CA 1
ATOM 3759 C C . ASN A 1 470 ? 16.532 -9.025 -25.001 1.00 91.00 470 ASN A C 1
ATOM 3761 O O . ASN A 1 470 ? 15.966 -8.681 -23.958 1.00 91.00 470 ASN A O 1
ATOM 3765 N N . TRP A 1 471 ? 16.031 -9.978 -25.783 1.00 90.62 471 TRP A N 1
ATOM 3766 C CA . TRP A 1 471 ? 14.764 -10.665 -25.539 1.00 90.62 471 TRP A CA 1
ATOM 3767 C C . TRP A 1 471 ? 14.762 -11.543 -24.289 1.00 90.62 471 TRP A C 1
ATOM 3769 O O . TRP A 1 471 ? 13.694 -11.805 -23.732 1.00 90.62 471 TRP A O 1
ATOM 3779 N N . ALA A 1 472 ? 15.934 -11.987 -23.827 1.00 90.38 472 ALA A N 1
ATOM 3780 C CA . ALA A 1 472 ? 16.050 -12.701 -22.560 1.00 90.38 472 ALA A CA 1
ATOM 3781 C C . ALA A 1 472 ? 15.596 -11.815 -21.390 1.00 90.38 472 ALA A C 1
ATOM 3783 O O . ALA A 1 472 ? 14.818 -12.260 -20.548 1.00 90.38 472 ALA A O 1
ATOM 3784 N N . ASN A 1 473 ? 15.980 -10.532 -21.391 1.00 90.94 473 ASN A N 1
ATOM 3785 C CA . ASN A 1 473 ? 15.544 -9.570 -20.378 1.00 90.94 473 ASN A CA 1
ATOM 3786 C C . ASN A 1 473 ? 14.024 -9.342 -20.423 1.00 90.94 473 ASN A C 1
ATOM 3788 O O . ASN A 1 473 ? 13.369 -9.424 -19.387 1.00 90.94 473 ASN A O 1
ATOM 3792 N N . VAL A 1 474 ? 13.441 -9.170 -21.617 1.00 92.62 474 VAL A N 1
ATOM 3793 C CA . VAL A 1 474 ? 11.983 -8.997 -21.787 1.00 92.62 474 VAL A CA 1
ATOM 3794 C C . VAL A 1 474 ? 11.209 -10.205 -21.238 1.00 92.62 474 VAL A C 1
ATOM 3796 O O . VAL A 1 474 ? 10.241 -10.048 -20.490 1.00 92.62 474 VAL A O 1
ATOM 3799 N N . ARG A 1 475 ? 11.653 -11.428 -21.559 1.00 93.88 475 ARG A N 1
ATOM 3800 C CA . ARG A 1 475 ? 11.038 -12.675 -21.069 1.00 93.88 475 ARG A CA 1
ATOM 3801 C C . ARG A 1 475 ? 11.194 -12.842 -19.559 1.00 93.88 475 ARG A C 1
ATOM 3803 O O . ARG A 1 475 ? 10.214 -13.167 -18.889 1.00 93.88 475 ARG A O 1
ATOM 3810 N N . ASN A 1 476 ? 12.374 -12.551 -19.013 1.00 94.19 476 ASN A N 1
ATOM 3811 C CA . ASN A 1 476 ? 12.605 -12.566 -17.569 1.00 94.19 476 ASN A CA 1
ATOM 3812 C C . ASN A 1 476 ? 11.744 -11.523 -16.846 1.00 94.19 476 ASN A C 1
ATOM 3814 O O . ASN A 1 476 ? 11.156 -11.836 -15.814 1.00 94.19 476 ASN A O 1
ATOM 3818 N N . ALA A 1 477 ? 11.596 -10.314 -17.394 1.00 94.50 477 ALA A N 1
ATOM 3819 C CA . ALA A 1 477 ? 10.719 -9.289 -16.833 1.00 94.50 477 ALA A CA 1
ATOM 3820 C C . ALA A 1 477 ? 9.259 -9.766 -16.786 1.00 94.50 477 ALA A C 1
ATOM 3822 O O . ALA A 1 477 ? 8.594 -9.600 -15.762 1.00 94.50 477 ALA A O 1
ATOM 3823 N N . PHE A 1 478 ? 8.780 -10.428 -17.844 1.00 95.06 478 PHE A N 1
ATOM 3824 C CA . PHE A 1 478 ? 7.435 -11.005 -17.873 1.00 95.06 478 PHE A CA 1
ATOM 3825 C C . PHE A 1 478 ? 7.263 -12.159 -16.873 1.00 95.06 478 PHE A C 1
ATOM 3827 O O . PHE A 1 478 ? 6.261 -12.215 -16.156 1.00 95.06 478 PHE A O 1
ATOM 3834 N N . LEU A 1 479 ? 8.248 -13.055 -16.769 1.00 95.81 479 LEU A N 1
ATOM 3835 C CA . LEU A 1 479 ? 8.243 -14.140 -15.787 1.00 95.81 479 LEU A CA 1
ATOM 3836 C C . LEU A 1 479 ? 8.187 -13.603 -14.353 1.00 95.81 479 LEU A C 1
ATOM 3838 O O . LEU A 1 479 ? 7.359 -14.034 -13.551 1.00 95.81 479 LEU A O 1
ATOM 3842 N N . LEU A 1 480 ? 9.039 -12.630 -14.040 1.00 96.38 480 LEU A N 1
ATOM 3843 C CA . LEU A 1 480 ? 9.070 -11.977 -12.738 1.00 96.38 480 LEU A CA 1
ATOM 3844 C C . LEU A 1 480 ? 7.765 -11.233 -12.438 1.00 96.38 480 LEU A C 1
ATOM 3846 O O . LEU A 1 480 ? 7.264 -11.337 -11.320 1.00 96.38 480 LEU A O 1
ATOM 3850 N N . LYS A 1 481 ? 7.160 -10.578 -13.439 1.00 95.00 481 LYS A N 1
ATOM 3851 C CA . LYS A 1 481 ? 5.827 -9.977 -13.311 1.00 95.00 481 LYS A CA 1
ATOM 3852 C C . LYS A 1 481 ? 4.787 -11.010 -12.900 1.00 95.00 481 LYS A C 1
ATOM 3854 O O . LYS A 1 481 ? 4.031 -10.764 -11.960 1.00 95.00 481 LYS A O 1
ATOM 3859 N N . CYS A 1 482 ? 4.788 -12.173 -13.550 1.00 95.88 482 CYS A N 1
ATOM 3860 C CA . CYS A 1 482 ? 3.891 -13.269 -13.199 1.00 95.88 482 CYS A CA 1
ATOM 3861 C C . CYS A 1 482 ? 4.103 -13.715 -11.746 1.00 95.88 482 CYS A C 1
ATOM 3863 O O . CYS A 1 482 ? 3.134 -13.783 -10.997 1.00 95.88 482 CYS A O 1
ATOM 3865 N N . TYR A 1 483 ? 5.347 -13.926 -11.304 1.00 97.25 483 TYR A N 1
ATOM 3866 C CA . TYR A 1 483 ? 5.618 -14.245 -9.897 1.00 97.25 483 TYR A CA 1
ATOM 3867 C C . TYR A 1 483 ? 5.158 -13.138 -8.936 1.00 97.25 483 TYR A C 1
ATOM 3869 O O . TYR A 1 483 ? 4.597 -13.442 -7.885 1.00 97.25 483 TYR A O 1
ATOM 3877 N N . SER A 1 484 ? 5.327 -11.865 -9.306 1.00 95.25 484 SER A N 1
ATOM 3878 C CA . SER A 1 484 ? 4.898 -10.719 -8.493 1.00 95.25 484 SER A CA 1
ATOM 3879 C C . SER A 1 484 ? 3.376 -10.651 -8.294 1.00 95.25 484 SER A C 1
ATOM 3881 O O . SER A 1 484 ? 2.909 -10.121 -7.288 1.00 95.25 484 SER A O 1
ATOM 3883 N N . GLU A 1 485 ? 2.600 -11.168 -9.251 1.00 93.06 485 GLU A N 1
ATOM 3884 C CA . GLU A 1 485 ? 1.131 -11.186 -9.232 1.00 93.06 485 GLU A CA 1
ATOM 3885 C C . GLU A 1 485 ? 0.558 -12.551 -8.799 1.00 93.06 485 GLU A C 1
ATOM 3887 O O . GLU A 1 485 ? -0.661 -12.715 -8.772 1.00 93.06 485 GLU A O 1
ATOM 3892 N N . CYS A 1 486 ? 1.415 -13.520 -8.456 1.00 92.62 486 CYS A N 1
ATOM 3893 C CA . CYS A 1 486 ? 1.016 -14.884 -8.103 1.00 92.62 486 CYS A CA 1
ATOM 3894 C C . CYS A 1 486 ? 0.575 -15.022 -6.634 1.00 92.62 486 CYS A C 1
ATOM 3896 O O . CYS A 1 486 ? -0.396 -15.716 -6.349 1.00 92.62 486 CYS A O 1
ATOM 3898 N N . ASP A 1 487 ? 1.255 -14.347 -5.700 1.00 93.94 487 ASP A N 1
ATOM 3899 C CA . ASP A 1 487 ? 0.894 -14.328 -4.275 1.00 93.94 487 ASP A CA 1
ATOM 3900 C C . ASP A 1 487 ? 1.189 -12.940 -3.665 1.00 93.94 487 ASP A C 1
ATOM 3902 O O . ASP A 1 487 ? 2.240 -12.353 -3.947 1.00 93.94 487 ASP A O 1
ATOM 3906 N N . PRO A 1 488 ? 0.288 -12.380 -2.831 1.00 91.50 488 PRO A N 1
ATOM 3907 C CA . PRO A 1 488 ? 0.436 -11.027 -2.287 1.00 91.50 488 PRO A CA 1
ATOM 3908 C C . PRO A 1 488 ? 1.681 -10.833 -1.409 1.00 91.50 488 PRO A C 1
ATOM 3910 O O . PRO A 1 488 ? 2.136 -9.701 -1.250 1.00 91.50 488 PRO A O 1
ATOM 3913 N N . ARG A 1 489 ? 2.254 -11.907 -0.851 1.00 94.56 489 ARG A N 1
ATOM 3914 C CA . ARG A 1 489 ? 3.438 -11.853 0.024 1.00 94.56 489 ARG A CA 1
ATOM 3915 C C . ARG A 1 489 ? 4.744 -11.652 -0.750 1.00 94.56 489 ARG A C 1
ATOM 3917 O O . ARG A 1 489 ? 5.738 -11.237 -0.161 1.00 94.56 489 ARG A O 1
ATOM 3924 N N . VAL A 1 490 ? 4.748 -11.901 -2.063 1.00 96.62 490 VAL A N 1
ATOM 3925 C CA . VAL A 1 490 ? 5.963 -11.896 -2.898 1.00 96.62 490 VAL A CA 1
ATOM 3926 C C . VAL A 1 490 ? 6.546 -10.492 -3.031 1.00 96.62 490 VAL A C 1
ATOM 3928 O O . VAL A 1 490 ? 7.737 -10.304 -2.798 1.00 96.62 490 VAL A O 1
ATOM 3931 N N . LYS A 1 491 ? 5.727 -9.492 -3.385 1.00 94.69 491 LYS A N 1
ATOM 3932 C CA . LYS A 1 491 ? 6.215 -8.119 -3.610 1.00 94.69 491 LYS A CA 1
ATOM 3933 C C . LYS A 1 491 ? 6.853 -7.507 -2.356 1.00 94.69 491 LYS A C 1
ATOM 3935 O O . LYS A 1 491 ? 7.996 -7.059 -2.476 1.00 94.69 491 LYS A O 1
ATOM 3940 N N . PRO A 1 492 ? 6.202 -7.527 -1.171 1.00 95.06 492 PRO A N 1
ATOM 3941 C CA . PRO A 1 492 ? 6.828 -7.027 0.047 1.00 95.06 492 PRO A CA 1
ATOM 3942 C C . PRO A 1 492 ? 8.144 -7.744 0.350 1.00 95.06 492 PRO A C 1
ATOM 3944 O O . PRO A 1 492 ? 9.158 -7.085 0.565 1.00 95.06 492 PRO A O 1
ATOM 3947 N N . LEU A 1 493 ? 8.160 -9.079 0.284 1.00 97.25 493 LEU A N 1
ATOM 3948 C CA . LEU A 1 493 ? 9.345 -9.863 0.626 1.00 97.25 493 LEU A CA 1
ATOM 3949 C C . LEU A 1 493 ? 10.529 -9.560 -0.307 1.00 97.25 493 LEU A C 1
ATOM 3951 O O . LEU A 1 493 ? 11.636 -9.301 0.161 1.00 97.25 493 LEU A O 1
ATOM 3955 N N . VAL A 1 494 ? 10.290 -9.516 -1.622 1.00 96.75 494 VAL A N 1
ATOM 3956 C CA . VAL A 1 494 ? 11.325 -9.203 -2.618 1.00 96.75 494 VAL A CA 1
ATOM 3957 C C . VAL A 1 494 ? 11.885 -7.796 -2.415 1.00 96.75 494 VAL A C 1
ATOM 3959 O O . VAL A 1 494 ? 13.103 -7.623 -2.418 1.00 96.75 494 VAL A O 1
ATOM 3962 N N . VAL A 1 495 ? 11.031 -6.785 -2.232 1.00 93.81 495 VAL A N 1
ATOM 3963 C CA . VAL A 1 495 ? 11.488 -5.396 -2.063 1.00 93.81 495 VAL A CA 1
ATOM 3964 C C . VAL A 1 495 ? 12.308 -5.238 -0.785 1.00 93.81 495 VAL A C 1
ATOM 3966 O O . VAL A 1 495 ? 13.390 -4.655 -0.835 1.00 93.81 495 VAL A O 1
ATOM 3969 N N . ILE A 1 496 ? 11.854 -5.799 0.339 1.00 95.25 496 ILE A N 1
ATOM 3970 C CA . ILE A 1 496 ? 12.591 -5.723 1.605 1.00 95.25 496 ILE A CA 1
ATOM 3971 C C . ILE A 1 496 ? 13.959 -6.392 1.503 1.00 95.25 496 ILE A C 1
ATOM 3973 O O . ILE A 1 496 ? 14.957 -5.787 1.889 1.00 95.25 496 ILE A O 1
ATOM 3977 N N . ILE A 1 497 ? 14.035 -7.599 0.940 1.00 97.06 497 ILE A N 1
ATOM 3978 C CA . ILE A 1 497 ? 15.306 -8.321 0.813 1.00 97.06 497 ILE A CA 1
ATOM 3979 C C . ILE A 1 497 ? 16.251 -7.603 -0.160 1.00 97.06 497 ILE A C 1
ATOM 3981 O O . ILE A 1 497 ? 17.457 -7.572 0.073 1.00 97.06 497 ILE A O 1
ATOM 3985 N N . ARG A 1 498 ? 15.736 -6.963 -1.218 1.00 94.00 498 ARG A N 1
ATOM 3986 C CA . ARG A 1 498 ? 16.561 -6.124 -2.104 1.00 94.00 498 ARG A CA 1
ATOM 3987 C C . ARG A 1 498 ? 17.154 -4.921 -1.372 1.00 94.00 498 ARG A C 1
ATOM 3989 O O . ARG A 1 498 ? 18.354 -4.689 -1.496 1.00 94.00 498 ARG A O 1
ATOM 3996 N N . LEU A 1 499 ? 16.338 -4.188 -0.612 1.00 92.75 499 LEU A N 1
ATOM 3997 C CA . LEU A 1 499 ? 16.797 -3.039 0.176 1.00 92.75 499 LEU A CA 1
ATOM 3998 C C . LEU A 1 499 ? 17.821 -3.471 1.237 1.00 92.75 499 LEU A C 1
ATOM 4000 O O . LEU A 1 499 ? 18.837 -2.806 1.423 1.00 92.75 499 LEU A O 1
ATOM 4004 N N . TRP A 1 500 ? 17.584 -4.608 1.896 1.00 95.81 500 TRP A N 1
ATOM 4005 C CA . TRP A 1 500 ? 18.530 -5.199 2.841 1.00 95.81 500 TRP A CA 1
ATOM 4006 C C . TRP A 1 500 ? 19.858 -5.538 2.156 1.00 95.81 500 TRP A C 1
ATOM 4008 O O . TRP A 1 500 ? 20.916 -5.151 2.638 1.00 95.81 500 TRP A O 1
ATOM 4018 N N . ALA A 1 501 ? 19.820 -6.202 0.999 1.00 95.19 501 ALA A N 1
ATOM 4019 C CA . ALA A 1 501 ? 21.024 -6.613 0.284 1.00 95.19 501 ALA A CA 1
ATOM 4020 C C . ALA A 1 501 ? 21.868 -5.409 -0.184 1.00 95.19 501 ALA A C 1
ATOM 4022 O O . ALA A 1 501 ? 23.099 -5.482 -0.197 1.00 95.19 501 ALA A O 1
ATOM 4023 N N . GLN A 1 502 ? 21.211 -4.295 -0.531 1.00 91.88 502 GLN A N 1
ATOM 4024 C CA . GLN A 1 502 ? 21.869 -3.017 -0.814 1.00 91.88 502 GLN A CA 1
ATOM 4025 C C . GLN A 1 502 ? 22.528 -2.437 0.441 1.00 91.88 502 GLN A C 1
ATOM 4027 O O . GLN A 1 502 ? 23.707 -2.094 0.402 1.00 91.88 502 GLN A O 1
ATOM 4032 N N . LYS A 1 503 ? 21.799 -2.385 1.563 1.00 92.44 503 LYS A N 1
ATOM 4033 C CA . LYS A 1 503 ? 22.298 -1.877 2.850 1.00 92.44 503 LYS A CA 1
ATOM 4034 C C . LYS A 1 503 ? 23.458 -2.706 3.410 1.00 92.44 503 LYS A C 1
ATOM 4036 O O . LYS A 1 503 ? 24.415 -2.139 3.922 1.00 92.44 503 LYS A O 1
ATOM 4041 N N . ALA A 1 504 ? 23.399 -4.028 3.268 1.00 93.38 504 ALA A N 1
ATOM 4042 C CA . ALA A 1 504 ? 24.463 -4.959 3.642 1.00 93.38 504 ALA A CA 1
ATOM 4043 C C . ALA A 1 504 ? 25.659 -4.933 2.667 1.00 93.38 504 ALA A C 1
ATOM 4045 O O . ALA A 1 504 ? 26.617 -5.688 2.835 1.00 93.38 504 ALA A O 1
ATOM 4046 N N . GLU A 1 505 ? 25.599 -4.096 1.624 1.00 92.81 505 GLU A N 1
ATOM 4047 C CA . GLU A 1 505 ? 26.617 -3.943 0.586 1.00 92.81 505 GLU A CA 1
ATOM 4048 C C . GLU A 1 505 ? 26.983 -5.247 -0.134 1.00 92.81 505 GLU A C 1
ATOM 4050 O O . GLU A 1 505 ? 28.107 -5.396 -0.616 1.00 92.81 505 GLU A O 1
ATOM 4055 N N . ILE A 1 506 ? 26.050 -6.196 -0.239 1.00 93.56 506 ILE A N 1
ATOM 4056 C CA . ILE A 1 506 ? 26.255 -7.474 -0.943 1.00 93.56 506 ILE A CA 1
ATOM 4057 C C . ILE A 1 506 ? 25.727 -7.448 -2.381 1.00 93.56 506 ILE A C 1
ATOM 4059 O O . ILE A 1 506 ? 25.733 -8.471 -3.070 1.00 93.56 506 ILE A O 1
ATOM 4063 N N . THR A 1 507 ? 25.292 -6.277 -2.853 1.00 90.44 507 THR A N 1
ATOM 4064 C CA . THR A 1 507 ? 24.893 -6.037 -4.242 1.00 90.44 507 THR A CA 1
ATOM 4065 C C . THR A 1 507 ? 25.859 -5.084 -4.929 1.00 90.44 507 THR A C 1
ATOM 4067 O O . THR A 1 507 ? 26.000 -3.957 -4.469 1.00 90.44 507 THR A O 1
ATOM 4070 N N . ASN A 1 508 ? 26.500 -5.530 -6.013 1.00 82.38 508 ASN A N 1
ATOM 4071 C CA . ASN A 1 508 ? 27.219 -4.749 -7.034 1.00 82.38 508 ASN A CA 1
ATOM 4072 C C . ASN A 1 508 ? 28.018 -5.742 -7.898 1.00 82.38 508 ASN A C 1
ATOM 4074 O O . ASN A 1 508 ? 29.104 -6.180 -7.516 1.00 82.38 508 ASN A O 1
ATOM 4078 N N . ALA A 1 509 ? 27.497 -6.098 -9.073 1.00 77.75 509 ALA A N 1
ATOM 4079 C CA . ALA A 1 509 ? 28.127 -7.107 -9.926 1.00 77.75 509 ALA A CA 1
ATOM 4080 C C . ALA A 1 509 ? 29.553 -6.728 -10.376 1.00 77.75 509 ALA A C 1
ATOM 4082 O O . ALA A 1 509 ? 30.371 -7.616 -10.609 1.00 77.75 509 ALA A O 1
ATOM 4083 N N . ARG A 1 510 ? 29.874 -5.425 -10.456 1.00 78.44 510 ARG A N 1
ATOM 4084 C CA . ARG A 1 510 ? 31.223 -4.946 -10.808 1.00 78.44 510 ARG A CA 1
ATOM 4085 C C . ARG A 1 510 ? 32.250 -5.213 -9.709 1.00 78.44 510 ARG A C 1
ATOM 4087 O O . ARG A 1 510 ? 33.432 -5.289 -10.005 1.00 78.44 510 ARG A O 1
ATOM 4094 N N . LEU A 1 511 ? 31.797 -5.377 -8.466 1.00 80.56 511 LEU A N 1
ATOM 4095 C CA . LEU A 1 511 ? 32.631 -5.698 -7.307 1.00 80.56 511 LEU A CA 1
ATOM 4096 C C . LEU A 1 511 ? 32.594 -7.194 -6.962 1.00 80.56 511 LEU A C 1
ATOM 4098 O O . LEU A 1 511 ? 32.848 -7.556 -5.822 1.00 80.56 511 LEU A O 1
ATOM 4102 N N . HIS A 1 512 ? 32.246 -8.068 -7.915 1.00 83.88 512 HIS A N 1
ATOM 4103 C CA . HIS A 1 512 ? 32.132 -9.522 -7.702 1.00 83.88 512 HIS A CA 1
ATOM 4104 C C . HIS A 1 512 ? 31.044 -9.943 -6.696 1.00 83.88 512 HIS A C 1
ATOM 4106 O O . HIS A 1 512 ? 31.102 -11.031 -6.123 1.00 83.88 512 HIS A O 1
ATOM 4112 N N . ARG A 1 513 ? 30.026 -9.095 -6.504 1.00 89.38 513 ARG A N 1
ATOM 4113 C CA . ARG A 1 513 ? 28.885 -9.328 -5.606 1.00 89.38 513 ARG A CA 1
ATOM 4114 C C . ARG A 1 513 ? 27.617 -9.694 -6.383 1.00 89.38 513 ARG A C 1
ATOM 4116 O O . ARG A 1 513 ? 27.632 -9.794 -7.611 1.00 89.38 513 ARG A O 1
ATOM 4123 N N . LEU A 1 514 ? 26.496 -9.888 -5.684 1.00 91.56 514 LEU A N 1
ATOM 4124 C CA . LEU A 1 514 ? 25.224 -10.235 -6.322 1.00 91.56 514 LEU A CA 1
ATOM 4125 C C . LEU A 1 514 ? 24.701 -9.080 -7.194 1.00 91.56 514 LEU A C 1
ATOM 4127 O O . LEU A 1 514 ? 24.820 -7.902 -6.854 1.00 91.56 514 LEU A O 1
ATOM 4131 N N . ALA A 1 515 ? 24.083 -9.418 -8.325 1.00 89.88 515 ALA A N 1
ATOM 4132 C CA . ALA A 1 515 ? 23.244 -8.480 -9.066 1.00 89.88 515 ALA A CA 1
ATOM 4133 C C . ALA A 1 515 ? 21.853 -8.398 -8.414 1.00 89.88 515 ALA A C 1
ATOM 4135 O O . ALA A 1 515 ? 21.388 -9.375 -7.827 1.00 89.88 515 ALA A O 1
ATOM 4136 N N . GLY A 1 516 ? 21.142 -7.278 -8.579 1.00 89.56 516 GLY A N 1
ATOM 4137 C CA . GLY A 1 516 ? 19.775 -7.138 -8.053 1.00 89.56 516 GLY A CA 1
ATOM 4138 C C . GLY A 1 516 ? 18.828 -8.239 -8.551 1.00 89.56 516 GLY A C 1
ATOM 4139 O O . GLY A 1 516 ? 18.039 -8.769 -7.776 1.00 89.56 516 GLY A O 1
ATOM 4140 N N . PHE A 1 517 ? 18.974 -8.653 -9.814 1.00 92.19 517 PHE A N 1
ATOM 4141 C CA . PHE A 1 517 ? 18.233 -9.778 -10.391 1.00 92.19 517 PHE A CA 1
ATOM 4142 C C . PHE A 1 517 ? 18.530 -11.115 -9.688 1.00 92.19 517 PHE A C 1
ATOM 4144 O O . PHE A 1 517 ? 17.605 -11.874 -9.414 1.00 92.19 517 PHE A O 1
ATOM 4151 N N . ALA A 1 518 ? 19.787 -11.372 -9.303 1.00 94.88 518 ALA A N 1
ATOM 4152 C CA . ALA A 1 518 ? 20.153 -12.579 -8.561 1.00 94.88 518 ALA A CA 1
ATOM 4153 C C . ALA A 1 518 ? 19.451 -12.639 -7.196 1.00 94.88 518 ALA A C 1
ATOM 4155 O O . ALA A 1 518 ? 18.928 -13.683 -6.823 1.00 94.88 518 ALA A O 1
ATOM 4156 N N . VAL A 1 519 ? 19.373 -11.509 -6.482 1.00 96.31 519 VAL A N 1
ATOM 4157 C CA . VAL A 1 519 ? 18.657 -11.427 -5.196 1.00 96.31 519 VAL A CA 1
ATOM 4158 C C . VAL A 1 519 ? 17.179 -11.789 -5.369 1.00 96.31 519 VAL A C 1
ATOM 4160 O O . VAL A 1 519 ? 16.656 -12.583 -4.594 1.00 96.31 519 VAL A O 1
ATOM 4163 N N . VAL A 1 520 ? 16.516 -11.286 -6.417 1.00 96.81 520 VAL A N 1
ATOM 4164 C CA . VAL A 1 520 ? 15.109 -11.626 -6.714 1.00 96.81 520 VAL A CA 1
ATOM 4165 C C . VAL A 1 520 ? 14.932 -13.130 -6.944 1.00 96.81 520 VAL A C 1
ATOM 4167 O O . VAL A 1 520 ? 14.011 -13.731 -6.393 1.00 96.81 520 VAL A O 1
ATOM 4170 N N . LEU A 1 521 ? 15.824 -13.755 -7.718 1.00 97.69 521 LEU A N 1
ATOM 4171 C CA . LEU A 1 521 ? 15.762 -15.193 -7.985 1.00 97.69 521 LEU A CA 1
ATOM 4172 C C . LEU A 1 521 ? 16.004 -16.039 -6.724 1.00 97.69 521 LEU A C 1
ATOM 4174 O O . LEU A 1 521 ? 15.352 -17.070 -6.571 1.00 97.69 521 LEU A O 1
ATOM 4178 N N . LEU A 1 522 ? 16.867 -15.601 -5.796 1.00 98.06 522 LEU A N 1
ATOM 4179 C CA . LEU A 1 522 ? 17.036 -16.270 -4.498 1.00 98.06 522 LEU A CA 1
ATOM 4180 C C . LEU A 1 522 ? 15.736 -16.251 -3.680 1.00 98.06 522 LEU A C 1
ATOM 4182 O O . LEU A 1 522 ? 15.361 -17.273 -3.103 1.00 98.06 522 LEU A O 1
ATOM 4186 N N . VAL A 1 523 ? 15.021 -15.121 -3.658 1.00 98.38 523 VAL A N 1
ATOM 4187 C CA . VAL A 1 523 ? 13.723 -15.017 -2.966 1.00 98.38 523 VAL A CA 1
ATOM 4188 C C . VAL A 1 523 ? 12.687 -15.933 -3.611 1.00 98.38 523 VAL A C 1
ATOM 4190 O O . VAL A 1 523 ? 12.014 -16.683 -2.909 1.00 98.38 523 VAL A O 1
ATOM 4193 N N . ILE A 1 524 ? 12.580 -15.923 -4.944 1.00 98.31 524 ILE A N 1
ATOM 4194 C CA . ILE A 1 524 ? 11.634 -16.790 -5.660 1.00 98.31 524 ILE A CA 1
ATOM 4195 C C . ILE A 1 524 ? 11.954 -18.263 -5.405 1.00 98.31 524 ILE A C 1
ATOM 4197 O O . ILE A 1 524 ? 11.048 -19.027 -5.086 1.00 98.31 524 ILE A O 1
ATOM 4201 N N . ASN A 1 525 ? 13.226 -18.661 -5.475 1.00 97.94 525 ASN A N 1
ATOM 4202 C CA . ASN A 1 525 ? 13.616 -20.040 -5.206 1.00 97.94 525 ASN A CA 1
ATOM 4203 C C . ASN A 1 525 ? 13.292 -20.468 -3.769 1.00 97.94 525 ASN A C 1
ATOM 4205 O O . ASN A 1 525 ? 12.773 -21.564 -3.566 1.00 97.94 525 ASN A O 1
ATOM 4209 N N . TYR A 1 526 ? 13.528 -19.600 -2.784 1.00 98.38 526 TYR A N 1
ATOM 4210 C CA . TYR A 1 526 ? 13.132 -19.870 -1.405 1.00 98.38 526 TYR A CA 1
ATOM 4211 C C . TYR A 1 526 ? 11.613 -20.076 -1.285 1.00 98.38 526 TYR A C 1
ATOM 4213 O O . TYR A 1 526 ? 11.167 -21.040 -0.669 1.00 98.38 526 TYR A O 1
ATOM 4221 N N . LEU A 1 527 ? 10.806 -19.248 -1.948 1.00 98.19 527 LEU A N 1
ATOM 4222 C CA . LEU A 1 527 ? 9.349 -19.406 -1.950 1.00 98.19 527 LEU A CA 1
ATOM 4223 C C . LEU A 1 527 ? 8.858 -20.651 -2.714 1.00 98.19 527 LEU A C 1
ATOM 4225 O O . LEU A 1 527 ? 7.720 -21.073 -2.504 1.00 98.19 527 LEU A O 1
ATOM 4229 N N . GLN A 1 528 ? 9.682 -21.227 -3.593 1.00 97.31 528 GLN A N 1
ATOM 4230 C CA . GLN A 1 528 ? 9.390 -22.462 -4.332 1.00 97.31 528 GLN A CA 1
ATOM 4231 C C . GLN A 1 528 ? 9.840 -23.732 -3.598 1.00 97.31 528 GLN A C 1
ATOM 4233 O O . GLN A 1 528 ? 9.164 -24.753 -3.686 1.00 97.31 528 GLN A O 1
ATOM 4238 N N . ALA A 1 529 ? 10.993 -23.695 -2.925 1.00 95.25 529 ALA A N 1
ATOM 4239 C CA . ALA A 1 529 ? 11.668 -24.893 -2.417 1.00 95.25 529 ALA A CA 1
ATOM 4240 C C . ALA A 1 529 ? 12.242 -24.760 -0.999 1.00 95.25 529 ALA A C 1
ATOM 4242 O O . ALA A 1 529 ? 12.657 -25.762 -0.419 1.00 95.25 529 ALA A O 1
ATOM 4243 N N . GLY A 1 530 ? 12.319 -23.544 -0.460 1.00 92.69 530 GLY A N 1
ATOM 4244 C CA . GLY A 1 530 ? 12.861 -23.266 0.870 1.00 92.69 530 GLY A CA 1
ATOM 4245 C C . GLY A 1 530 ? 11.807 -23.223 1.976 1.00 92.69 530 GLY A C 1
ATOM 4246 O O . GLY A 1 530 ? 12.126 -23.559 3.111 1.00 92.69 530 GLY A O 1
ATOM 4247 N N . CYS A 1 531 ? 10.555 -22.879 1.657 1.00 93.56 531 CYS A N 1
ATOM 4248 C CA . CYS A 1 531 ? 9.431 -22.948 2.593 1.00 93.56 531 CYS A CA 1
ATOM 4249 C C . CYS A 1 531 ? 8.511 -24.147 2.310 1.00 93.56 531 CYS A C 1
ATOM 4251 O O . CYS A 1 531 ? 8.366 -24.601 1.172 1.00 93.56 531 CYS A O 1
ATOM 4253 N N . SER A 1 532 ? 7.876 -24.668 3.364 1.00 91.06 532 SER A N 1
ATOM 4254 C CA . SER A 1 532 ? 6.945 -25.796 3.280 1.00 91.06 532 SER A CA 1
ATOM 4255 C C . SER A 1 532 ? 5.648 -25.482 4.032 1.00 91.06 532 SER A C 1
ATOM 4257 O O . SER A 1 532 ? 5.709 -25.176 5.222 1.00 91.06 532 SER A O 1
ATOM 4259 N N . PRO A 1 533 ? 4.468 -25.570 3.386 1.00 95.38 533 PRO A N 1
ATOM 4260 C CA . PRO A 1 533 ? 4.258 -25.790 1.948 1.00 95.38 533 PRO A CA 1
ATOM 4261 C C . PRO A 1 533 ? 4.904 -24.692 1.077 1.00 95.38 533 PRO A C 1
ATOM 4263 O O . PRO A 1 533 ? 5.132 -23.595 1.587 1.00 95.38 533 PRO A O 1
ATOM 4266 N N . PRO A 1 534 ? 5.172 -24.930 -0.219 1.00 96.31 534 PRO A N 1
ATOM 4267 C CA . PRO A 1 534 ? 5.690 -23.887 -1.099 1.00 96.31 534 PRO A CA 1
ATOM 4268 C C . PRO A 1 534 ? 4.648 -22.782 -1.310 1.00 96.31 534 PRO A C 1
ATOM 4270 O O . PRO A 1 534 ? 3.448 -23.047 -1.452 1.00 96.31 534 PRO A O 1
ATOM 4273 N N . VAL A 1 535 ? 5.113 -21.534 -1.334 1.00 96.94 535 VAL A N 1
ATOM 4274 C CA . VAL A 1 535 ? 4.284 -20.358 -1.637 1.00 96.94 535 VAL A CA 1
ATOM 4275 C C . VAL A 1 535 ? 4.112 -20.215 -3.148 1.00 96.94 535 VAL A C 1
ATOM 4277 O O . VAL A 1 535 ? 3.000 -19.990 -3.630 1.00 96.94 535 VAL A O 1
ATOM 4280 N N . LEU A 1 536 ? 5.204 -20.376 -3.900 1.00 97.19 536 LEU A N 1
ATOM 4281 C CA . LEU A 1 536 ? 5.230 -20.204 -5.348 1.00 97.19 536 LEU A CA 1
ATOM 4282 C C . LEU A 1 536 ? 5.334 -21.545 -6.089 1.00 97.19 536 LEU A C 1
ATOM 4284 O O . LEU A 1 536 ? 6.074 -22.429 -5.656 1.00 97.19 536 LEU A O 1
ATOM 4288 N N . PRO A 1 537 ? 4.638 -21.692 -7.231 1.00 95.69 537 PRO A N 1
ATOM 4289 C CA . PRO A 1 537 ? 4.811 -22.821 -8.133 1.00 95.69 537 PRO A CA 1
ATOM 4290 C C . PRO A 1 537 ? 6.054 -22.627 -9.019 1.00 95.69 537 PRO A C 1
ATOM 4292 O O . PRO A 1 537 ? 6.727 -21.590 -8.979 1.00 95.69 537 PRO A O 1
ATOM 4295 N N . SER A 1 538 ? 6.348 -23.604 -9.874 1.00 95.88 538 SER A N 1
ATOM 4296 C CA . SER A 1 538 ? 7.355 -23.450 -10.922 1.00 95.88 538 SER A CA 1
ATOM 4297 C C . SER A 1 538 ? 6.652 -23.062 -12.219 1.00 95.88 538 SER A C 1
ATOM 4299 O O . SER A 1 538 ? 6.254 -23.916 -13.002 1.00 95.88 538 SER A O 1
ATOM 4301 N N . LEU A 1 539 ? 6.471 -21.759 -12.460 1.00 95.31 539 LEU A N 1
ATOM 4302 C CA . LEU A 1 539 ? 5.587 -21.282 -13.534 1.00 95.31 539 LEU A CA 1
ATOM 4303 C C . LEU A 1 539 ? 5.974 -21.810 -14.924 1.00 95.31 539 LEU A C 1
ATOM 4305 O O . LEU A 1 539 ? 5.098 -22.165 -15.705 1.00 95.31 539 LEU A O 1
ATOM 4309 N N . GLN A 1 540 ? 7.268 -21.901 -15.232 1.00 94.25 540 GLN A N 1
ATOM 4310 C CA . GLN A 1 540 ? 7.735 -22.414 -16.527 1.00 94.25 540 GLN A CA 1
ATOM 4311 C C . GLN A 1 540 ? 7.567 -23.928 -16.676 1.00 94.25 540 GLN A C 1
ATOM 4313 O O . GLN A 1 540 ? 7.420 -24.410 -17.797 1.00 94.25 540 GLN A O 1
ATOM 4318 N N . LYS A 1 541 ? 7.589 -24.674 -15.569 1.00 92.94 541 LYS A N 1
ATOM 4319 C CA . LYS A 1 541 ? 7.347 -26.118 -15.559 1.00 92.94 541 LYS A CA 1
ATOM 4320 C C . LYS A 1 541 ? 5.853 -26.432 -15.608 1.00 92.94 541 LYS A C 1
ATOM 4322 O O . LYS A 1 541 ? 5.444 -27.324 -16.342 1.00 92.94 541 LYS A O 1
ATOM 4327 N N . ASP A 1 542 ? 5.062 -25.685 -14.845 1.00 92.19 542 ASP A N 1
ATOM 4328 C CA . ASP A 1 542 ? 3.633 -25.930 -14.651 1.00 92.19 542 ASP A CA 1
ATOM 4329 C C . ASP A 1 542 ? 2.795 -25.335 -15.799 1.00 92.19 542 ASP A C 1
ATOM 4331 O O . ASP A 1 542 ? 1.757 -25.885 -16.163 1.00 92.19 542 ASP A O 1
ATOM 4335 N N . PHE A 1 543 ? 3.265 -24.244 -16.422 1.00 92.12 543 PHE A N 1
ATOM 4336 C CA . PHE A 1 543 ? 2.596 -23.551 -17.532 1.00 92.12 543 PHE A CA 1
ATOM 4337 C C . PHE A 1 543 ? 3.564 -23.218 -18.688 1.00 92.12 543 PHE A C 1
ATOM 4339 O O . PHE A 1 543 ? 3.716 -22.047 -19.048 1.00 92.12 543 PHE A O 1
ATOM 4346 N N . PRO A 1 544 ? 4.222 -24.212 -19.315 1.00 90.69 544 PRO A N 1
ATOM 4347 C CA . PRO A 1 544 ? 5.273 -23.974 -20.311 1.00 90.69 544 PRO A CA 1
ATOM 4348 C C . PRO A 1 544 ? 4.794 -23.151 -21.516 1.00 90.69 544 PRO A C 1
ATOM 4350 O O . PRO A 1 544 ? 5.508 -22.260 -21.979 1.00 90.69 544 PRO A O 1
ATOM 4353 N N . GLU A 1 545 ? 3.561 -23.375 -21.976 1.00 88.94 545 GLU A N 1
ATOM 4354 C CA . GLU A 1 545 ? 2.959 -22.648 -23.105 1.00 88.94 545 GLU A CA 1
ATOM 4355 C C . GLU A 1 545 ? 2.861 -21.138 -22.866 1.00 88.94 545 GLU A C 1
ATOM 4357 O O . GLU A 1 545 ? 2.935 -20.340 -23.799 1.00 88.94 545 GLU A O 1
ATOM 4362 N N . LEU A 1 546 ? 2.757 -20.707 -21.605 1.00 87.12 546 LEU A N 1
ATOM 4363 C CA . LEU A 1 546 ? 2.669 -19.287 -21.294 1.00 87.12 546 LEU A CA 1
ATOM 4364 C C . LEU A 1 546 ? 3.982 -18.547 -21.591 1.00 87.12 546 LEU A C 1
ATOM 4366 O O . LEU A 1 546 ? 3.954 -17.371 -21.970 1.00 87.12 546 LEU A O 1
ATOM 4370 N N . PHE A 1 547 ? 5.109 -19.250 -21.460 1.00 88.94 547 PHE A N 1
ATOM 4371 C CA . PHE A 1 547 ? 6.462 -18.705 -21.578 1.00 88.94 547 PHE A CA 1
ATOM 4372 C C . PHE A 1 547 ? 7.132 -19.026 -22.926 1.00 88.94 547 PHE A C 1
ATOM 4374 O O . PHE A 1 547 ? 8.161 -18.433 -23.245 1.00 88.94 547 PHE A O 1
ATOM 4381 N N . ARG A 1 548 ? 6.508 -19.857 -23.775 1.00 83.56 548 ARG A N 1
ATOM 4382 C CA . ARG A 1 548 ? 6.887 -20.104 -25.184 1.00 83.56 548 ARG A CA 1
ATOM 4383 C C . ARG A 1 548 ? 6.301 -19.054 -26.144 1.00 83.56 548 ARG A C 1
ATOM 4385 O O . ARG A 1 548 ? 5.696 -19.381 -27.156 1.00 83.56 548 ARG A O 1
ATOM 4392 N N . SER A 1 549 ? 6.430 -17.772 -25.802 1.00 78.12 549 SER A N 1
ATOM 4393 C CA . SER A 1 549 ? 5.813 -16.676 -26.570 1.00 78.12 549 SER A CA 1
ATOM 4394 C C . SER A 1 549 ? 6.725 -16.127 -27.669 1.00 78.12 549 SER A C 1
ATOM 4396 O O . SER A 1 549 ? 7.947 -16.046 -27.487 1.00 78.12 549 SER A O 1
ATOM 4398 N N . THR A 1 550 ? 6.120 -15.675 -28.774 1.00 82.50 550 THR A N 1
ATOM 4399 C CA . THR A 1 550 ? 6.823 -14.866 -29.780 1.00 82.50 550 THR A CA 1
ATOM 4400 C C . THR A 1 550 ? 7.239 -13.510 -29.194 1.00 82.50 550 THR A C 1
ATOM 4402 O O . THR A 1 550 ? 6.768 -13.091 -28.133 1.00 82.50 550 THR A O 1
ATOM 4405 N N . GLU A 1 551 ? 8.141 -12.815 -29.884 1.00 82.56 551 GLU A N 1
ATOM 4406 C CA . GLU A 1 551 ? 8.659 -11.496 -29.499 1.00 82.56 551 GLU A CA 1
ATOM 4407 C C . GLU A 1 551 ? 7.552 -10.442 -29.302 1.00 82.56 551 GLU A C 1
ATOM 4409 O O . GLU A 1 551 ? 7.525 -9.738 -28.292 1.00 82.56 551 GLU A O 1
ATOM 4414 N N . ASN A 1 552 ? 6.583 -10.371 -30.218 1.00 78.88 552 ASN A N 1
ATOM 4415 C CA . ASN A 1 552 ? 5.473 -9.418 -30.103 1.00 78.88 552 ASN A CA 1
ATOM 4416 C C . ASN A 1 552 ? 4.504 -9.805 -28.977 1.00 78.88 552 ASN A C 1
ATOM 4418 O O . ASN A 1 552 ? 4.031 -8.937 -28.235 1.00 78.88 552 ASN A O 1
ATOM 4422 N N . ASP A 1 553 ? 4.248 -11.104 -28.809 1.00 84.62 553 ASP A N 1
ATOM 4423 C CA . ASP A 1 553 ? 3.338 -11.596 -27.778 1.00 84.62 553 ASP A CA 1
ATOM 4424 C C . ASP A 1 553 ? 3.879 -11.303 -26.378 1.00 84.62 553 ASP A C 1
ATOM 4426 O O . ASP A 1 553 ? 3.126 -10.848 -25.517 1.00 84.62 553 ASP A O 1
ATOM 4430 N N . VAL A 1 554 ? 5.182 -11.504 -26.137 1.00 87.06 554 VAL A N 1
ATOM 4431 C CA . VAL A 1 554 ? 5.771 -11.261 -24.809 1.00 87.06 554 VAL A CA 1
ATOM 4432 C C . VAL A 1 554 ? 5.739 -9.781 -24.426 1.00 87.06 554 VAL A C 1
ATOM 4434 O O . VAL A 1 554 ? 5.469 -9.471 -23.268 1.00 87.06 554 VAL A O 1
ATOM 4437 N N . ILE A 1 555 ? 5.912 -8.861 -25.383 1.00 86.81 555 ILE A N 1
ATOM 4438 C CA . ILE A 1 555 ? 5.776 -7.418 -25.125 1.00 86.81 555 ILE A CA 1
ATOM 4439 C C . ILE A 1 555 ? 4.344 -7.091 -24.705 1.00 86.81 555 ILE A C 1
ATOM 4441 O O . ILE A 1 555 ? 4.135 -6.429 -23.686 1.00 86.81 555 ILE A O 1
ATOM 4445 N N . SER A 1 556 ? 3.350 -7.589 -25.450 1.00 86.31 556 SER A N 1
ATOM 4446 C CA . SER A 1 556 ? 1.940 -7.340 -25.125 1.00 86.31 556 SER A CA 1
ATOM 4447 C C . SER A 1 556 ? 1.594 -7.852 -23.720 1.00 86.31 556 SER A C 1
ATOM 4449 O O . SER A 1 556 ? 1.030 -7.117 -22.905 1.00 86.31 556 SER A O 1
ATOM 4451 N N . LYS A 1 557 ? 2.049 -9.065 -23.384 1.00 87.38 557 LYS A N 1
ATOM 4452 C CA . LYS A 1 557 ? 1.865 -9.688 -22.070 1.00 87.38 557 LYS A CA 1
ATOM 4453 C C . LYS A 1 557 ? 2.580 -8.932 -20.947 1.00 87.38 557 LYS A C 1
ATOM 4455 O O . LYS A 1 557 ? 2.027 -8.811 -19.858 1.00 87.38 557 LYS A O 1
ATOM 4460 N N . LEU A 1 558 ? 3.776 -8.393 -21.195 1.00 87.44 558 LEU A N 1
ATOM 4461 C CA . LEU A 1 558 ? 4.522 -7.603 -20.212 1.00 87.44 558 LEU A CA 1
ATOM 4462 C C . LEU A 1 558 ? 3.816 -6.282 -19.882 1.00 87.44 558 LEU A C 1
ATOM 4464 O O . LEU A 1 558 ? 3.817 -5.867 -18.725 1.00 87.44 558 LEU A O 1
ATOM 4468 N N . THR A 1 559 ? 3.173 -5.644 -20.863 1.00 83.12 559 THR A N 1
ATOM 4469 C CA . THR A 1 559 ? 2.409 -4.403 -20.639 1.00 83.12 559 THR A CA 1
ATOM 4470 C C . THR A 1 559 ? 1.032 -4.642 -20.005 1.00 83.12 559 THR A C 1
ATOM 4472 O O . THR A 1 559 ? 0.546 -3.796 -19.259 1.00 83.12 559 THR A O 1
ATOM 4475 N N . GLY A 1 560 ? 0.422 -5.811 -20.230 1.00 83.50 560 GLY A N 1
ATOM 4476 C CA . GLY A 1 560 ? -0.887 -6.190 -19.685 1.00 83.50 560 GLY A CA 1
ATOM 4477 C C . GLY A 1 560 ? -0.844 -6.805 -18.280 1.00 83.50 560 GLY A C 1
ATOM 4478 O O . GLY A 1 560 ? 0.212 -6.996 -17.694 1.00 83.50 560 GLY A O 1
ATOM 4479 N N . SER A 1 561 ? -2.004 -7.135 -17.711 1.00 82.19 561 SER A N 1
ATOM 4480 C CA . SER A 1 561 ? -2.095 -7.888 -16.445 1.00 82.19 561 SER A CA 1
ATOM 4481 C C . SER A 1 561 ? -1.499 -9.297 -16.550 1.00 82.19 561 SER A C 1
ATOM 4483 O O . SER A 1 561 ? -1.545 -9.895 -17.626 1.00 82.19 561 SER A O 1
ATOM 4485 N N . ALA A 1 562 ? -1.037 -9.874 -15.430 1.00 85.81 562 ALA A N 1
ATOM 4486 C CA . ALA A 1 562 ? -0.620 -11.273 -15.438 1.00 85.81 562 ALA A CA 1
ATOM 4487 C C . ALA A 1 562 ? -1.779 -12.209 -15.857 1.00 85.81 562 ALA A C 1
ATOM 4489 O O . ALA A 1 562 ? -2.948 -11.920 -15.561 1.00 85.81 562 ALA A O 1
ATOM 4490 N N . PRO A 1 563 ? -1.473 -13.336 -16.523 1.00 88.44 563 PRO A N 1
ATOM 4491 C CA . PRO A 1 563 ? -2.479 -14.271 -17.020 1.00 88.44 563 PRO A CA 1
ATOM 4492 C C . PRO A 1 563 ? -3.374 -14.850 -15.910 1.00 88.44 563 PRO A C 1
ATOM 4494 O O . PRO A 1 563 ? -2.894 -15.062 -14.791 1.00 88.44 563 PRO A O 1
ATOM 4497 N N . PRO A 1 564 ? -4.651 -15.175 -16.199 1.00 87.25 564 PRO A N 1
ATOM 4498 C CA . PRO A 1 564 ? -5.583 -15.717 -15.206 1.00 87.25 564 PRO A CA 1
ATOM 4499 C C . PRO A 1 564 ? -5.074 -16.972 -14.493 1.00 87.25 564 PRO A C 1
ATOM 4501 O O . PRO A 1 564 ? -5.282 -17.108 -13.291 1.00 87.25 564 PRO A O 1
ATOM 4504 N N . GLN A 1 565 ? -4.356 -17.851 -15.202 1.00 87.12 565 GLN A N 1
ATOM 4505 C CA . GLN A 1 565 ? -3.759 -19.067 -14.641 1.00 87.12 565 GLN A CA 1
ATOM 4506 C C . GLN A 1 565 ? -2.834 -18.735 -13.463 1.00 87.12 565 GLN A C 1
ATOM 4508 O O . GLN A 1 565 ? -2.927 -19.356 -12.408 1.00 87.12 565 GLN A O 1
ATOM 4513 N N . VAL A 1 566 ? -2.018 -17.687 -13.609 1.00 88.75 566 VAL A N 1
ATOM 4514 C CA . VAL A 1 566 ? -1.091 -17.211 -12.574 1.00 88.75 566 VAL A CA 1
ATOM 4515 C C . VAL A 1 566 ? -1.849 -16.583 -11.405 1.00 88.75 566 VAL A C 1
ATOM 4517 O O . VAL A 1 566 ? -1.570 -16.903 -10.254 1.00 88.75 566 VAL A O 1
ATOM 4520 N N . LYS A 1 567 ? -2.845 -15.732 -11.692 1.00 85.19 567 LYS A N 1
ATOM 4521 C CA . LYS A 1 567 ? -3.653 -15.041 -10.666 1.00 85.19 567 LYS A CA 1
ATOM 4522 C C . LYS A 1 567 ? -4.567 -15.976 -9.874 1.00 85.19 567 LYS A C 1
ATOM 4524 O O . LYS A 1 567 ? -4.985 -15.641 -8.770 1.00 85.19 567 LYS A O 1
ATOM 4529 N N . SER A 1 568 ? -4.917 -17.121 -10.454 1.00 84.25 568 SER A N 1
ATOM 4530 C CA . SER A 1 568 ? -5.766 -18.131 -9.818 1.00 84.25 568 SER A CA 1
ATOM 4531 C C . SER A 1 568 ? -5.016 -19.034 -8.836 1.00 84.25 568 SER A C 1
ATOM 4533 O O . SER A 1 568 ? -5.662 -19.776 -8.091 1.00 84.25 568 SER A O 1
ATOM 4535 N N . HIS A 1 569 ? -3.678 -18.966 -8.810 1.00 87.00 569 HIS A N 1
ATOM 4536 C CA . HIS A 1 569 ? -2.855 -19.736 -7.882 1.00 87.00 569 HIS A CA 1
ATOM 4537 C C . HIS A 1 569 ? -3.223 -19.418 -6.430 1.00 87.00 569 HIS A C 1
ATOM 4539 O O . HIS A 1 569 ? -3.379 -18.261 -6.040 1.00 87.00 569 HIS A O 1
ATOM 4545 N N . LYS A 1 570 ? -3.350 -20.463 -5.611 1.00 87.31 570 LYS A N 1
ATOM 4546 C CA . LYS A 1 570 ? -3.596 -20.345 -4.172 1.00 87.31 570 LYS A CA 1
ATOM 4547 C C . LYS A 1 570 ? -2.582 -21.186 -3.421 1.00 87.31 570 LYS A C 1
ATOM 4549 O O . LYS A 1 570 ? -2.657 -22.414 -3.411 1.00 87.31 570 LYS A O 1
ATOM 4554 N N . SER A 1 571 ? -1.649 -20.505 -2.769 1.00 90.56 571 SER A N 1
ATOM 4555 C CA . SER A 1 571 ? -0.690 -21.126 -1.863 1.00 90.56 571 SER A CA 1
ATOM 4556 C C . SER A 1 571 ? -1.404 -21.846 -0.711 1.00 90.56 571 SER A C 1
ATOM 4558 O O . SER A 1 571 ? -2.296 -21.282 -0.077 1.00 90.56 571 SER A O 1
ATOM 4560 N N . LYS A 1 572 ? -0.949 -23.062 -0.380 1.00 90.81 572 LYS A N 1
ATOM 4561 C CA . LYS A 1 572 ? -1.343 -23.778 0.851 1.00 90.81 572 LYS A CA 1
ATOM 4562 C C . LYS A 1 572 ? -0.557 -23.316 2.083 1.00 90.81 572 LYS A C 1
ATOM 4564 O O . LYS A 1 572 ? -0.945 -23.625 3.203 1.00 90.81 572 LYS A O 1
ATOM 4569 N N . ASN A 1 573 ? 0.551 -22.606 1.880 1.00 92.38 573 ASN A N 1
ATOM 4570 C CA . ASN A 1 573 ? 1.368 -22.047 2.948 1.00 92.38 573 ASN A CA 1
ATOM 4571 C C . ASN A 1 573 ? 0.621 -20.917 3.673 1.00 92.38 573 ASN A C 1
ATOM 4573 O O . ASN A 1 573 ? 0.159 -19.976 3.021 1.00 92.38 573 ASN A O 1
ATOM 4577 N N . THR A 1 574 ? 0.557 -20.999 5.002 1.00 85.25 574 THR A N 1
ATOM 4578 C CA . THR A 1 574 ? -0.140 -20.048 5.884 1.00 85.25 574 THR A CA 1
ATOM 4579 C C . THR A 1 574 ? 0.782 -19.044 6.575 1.00 85.25 574 THR A C 1
ATOM 4581 O O . THR A 1 574 ? 0.280 -18.209 7.324 1.00 85.25 574 THR A O 1
ATOM 4584 N N . GLN A 1 575 ? 2.097 -19.111 6.339 1.00 85.62 575 GLN A N 1
ATOM 4585 C CA . GLN A 1 575 ? 3.066 -18.209 6.957 1.00 85.62 575 GLN A CA 1
ATOM 4586 C C . GLN A 1 575 ? 2.831 -16.763 6.504 1.00 85.62 575 GLN A C 1
ATOM 4588 O O . GLN A 1 575 ? 2.570 -16.481 5.326 1.00 85.62 575 GLN A O 1
ATOM 4593 N N . ASN A 1 576 ? 2.936 -15.832 7.440 1.00 86.31 576 ASN A N 1
ATOM 4594 C CA . ASN A 1 576 ? 2.943 -14.404 7.172 1.00 86.31 576 ASN A CA 1
ATOM 4595 C C . ASN A 1 576 ? 4.302 -13.953 6.593 1.00 86.31 576 ASN A C 1
ATOM 4597 O O . ASN A 1 576 ? 5.248 -14.731 6.475 1.00 86.31 576 ASN A O 1
ATOM 4601 N N . VAL A 1 577 ? 4.400 -12.691 6.168 1.00 91.62 577 VAL A N 1
ATOM 4602 C CA . VAL A 1 577 ? 5.616 -12.184 5.502 1.00 91.62 577 VAL A CA 1
ATOM 4603 C C . VAL A 1 577 ? 6.809 -12.107 6.465 1.00 91.62 577 VAL A C 1
ATOM 4605 O O . VAL A 1 577 ? 7.937 -12.324 6.034 1.00 91.62 577 VAL A O 1
ATOM 4608 N N . GLY A 1 578 ? 6.573 -11.838 7.751 1.00 89.00 578 GLY A N 1
ATOM 4609 C CA . GLY A 1 578 ? 7.601 -11.835 8.794 1.00 89.00 578 GLY A CA 1
ATOM 4610 C C . GLY A 1 578 ? 8.199 -13.222 9.022 1.00 89.00 578 GLY A C 1
ATOM 4611 O O . GLY A 1 578 ? 9.416 -13.370 8.943 1.00 89.00 578 GLY A O 1
ATOM 4612 N N . GLU A 1 579 ? 7.352 -14.243 9.182 1.00 88.62 579 GLU A N 1
ATOM 4613 C CA . GLU A 1 579 ? 7.761 -15.656 9.263 1.00 88.62 579 GLU A CA 1
ATOM 4614 C C . GLU A 1 579 ? 8.583 -16.055 8.029 1.00 88.62 579 GLU A C 1
ATOM 4616 O O . GLU A 1 579 ? 9.653 -16.653 8.145 1.00 88.62 579 GLU A O 1
ATOM 4621 N N . LEU A 1 580 ? 8.117 -15.677 6.831 1.00 95.81 580 LEU A N 1
ATOM 4622 C CA . LEU A 1 580 ? 8.827 -15.962 5.584 1.00 95.81 580 LEU A CA 1
ATOM 4623 C C . LEU A 1 580 ? 10.185 -15.255 5.501 1.00 95.81 580 LEU A C 1
ATOM 4625 O O . LEU A 1 580 ? 11.109 -15.839 4.940 1.00 95.81 580 LEU A O 1
ATOM 4629 N N . LEU A 1 581 ? 10.316 -14.035 6.031 1.00 96.69 581 LEU A N 1
ATOM 4630 C CA . LEU A 1 581 ? 11.577 -13.291 6.049 1.00 96.69 581 LEU A CA 1
ATOM 4631 C C . LEU A 1 581 ? 12.601 -13.944 6.983 1.00 96.69 581 LEU A C 1
ATOM 4633 O O . LEU A 1 581 ? 13.753 -14.114 6.590 1.00 96.69 581 LEU A O 1
ATOM 4637 N N . ILE A 1 582 ? 12.185 -14.329 8.191 1.00 93.56 582 ILE A N 1
ATOM 4638 C CA . ILE A 1 582 ? 13.055 -15.004 9.165 1.00 93.56 582 ILE A CA 1
ATOM 4639 C C . ILE A 1 582 ? 13.577 -16.314 8.571 1.00 93.56 582 ILE A C 1
ATOM 4641 O O . ILE A 1 582 ? 14.787 -16.537 8.488 1.00 93.56 582 ILE A O 1
ATOM 4645 N N . GLU A 1 583 ? 12.664 -17.148 8.075 1.00 95.25 583 GLU A N 1
ATOM 4646 C CA . GLU A 1 583 ? 13.019 -18.448 7.510 1.00 95.25 583 GLU A CA 1
ATOM 4647 C C . GLU A 1 583 ? 13.804 -18.315 6.189 1.00 95.25 583 GLU A C 1
ATOM 4649 O O . GLU A 1 583 ? 14.640 -19.166 5.896 1.00 95.25 583 GLU A O 1
ATOM 4654 N N . PHE A 1 584 ? 13.659 -17.217 5.432 1.00 97.88 584 PHE A N 1
ATOM 4655 C CA . PHE A 1 584 ? 14.512 -16.925 4.270 1.00 97.88 584 PHE A CA 1
ATOM 4656 C C . PHE A 1 584 ? 15.985 -16.757 4.665 1.00 97.88 584 PHE A C 1
ATOM 4658 O O . PHE A 1 584 ? 16.869 -17.351 4.038 1.00 97.88 584 PHE A O 1
ATOM 4665 N N . PHE A 1 585 ? 16.269 -15.959 5.700 1.00 97.56 585 PHE A N 1
ATOM 4666 C CA . PHE A 1 585 ? 17.647 -15.739 6.146 1.00 97.56 585 PHE A CA 1
ATOM 4667 C C . PHE A 1 585 ? 18.256 -17.000 6.748 1.00 97.56 585 PHE A C 1
ATOM 4669 O O . PHE A 1 585 ? 19.406 -17.321 6.450 1.00 97.56 585 PHE A O 1
ATOM 4676 N N . LYS A 1 586 ? 17.464 -17.754 7.508 1.00 95.88 586 LYS A N 1
ATOM 4677 C CA . LYS A 1 586 ? 17.858 -19.047 8.070 1.00 95.88 586 LYS A CA 1
ATOM 4678 C C . LYS A 1 586 ? 18.116 -20.111 6.999 1.00 95.88 586 LYS A C 1
ATOM 4680 O O . LYS A 1 586 ? 19.065 -20.892 7.099 1.00 95.88 586 LYS A O 1
ATOM 4685 N N . TYR A 1 587 ? 17.308 -20.120 5.940 1.00 97.12 587 TYR A N 1
ATOM 4686 C CA . TYR A 1 587 ? 17.505 -21.007 4.798 1.00 97.12 587 TYR A CA 1
ATOM 4687 C C . TYR A 1 587 ? 18.850 -20.733 4.118 1.00 97.12 587 TYR A C 1
ATOM 4689 O O . TYR A 1 587 ? 19.639 -21.655 3.925 1.00 9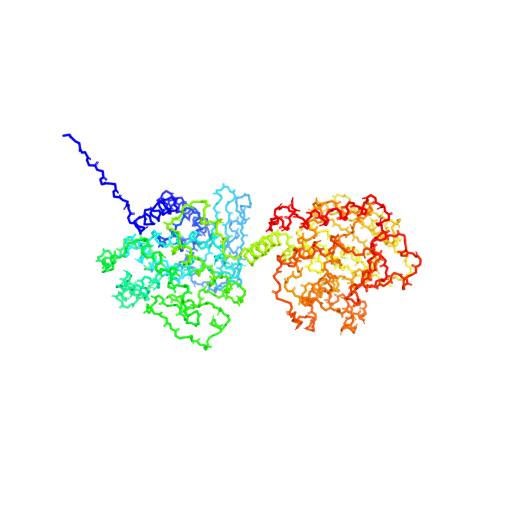7.12 587 TYR A O 1
ATOM 4697 N N . TYR A 1 588 ? 19.155 -19.469 3.802 1.00 97.56 588 TYR A N 1
ATOM 4698 C CA . TYR A 1 588 ? 20.392 -19.116 3.096 1.00 97.56 588 TYR A CA 1
ATOM 4699 C C . TYR A 1 588 ? 21.644 -19.028 3.978 1.00 97.56 588 TYR A C 1
ATOM 4701 O O . TYR A 1 588 ? 22.752 -19.147 3.448 1.00 97.56 588 TYR A O 1
ATOM 4709 N N . SER A 1 589 ? 21.508 -18.898 5.301 1.00 95.75 589 SER A N 1
ATOM 4710 C CA . SER A 1 589 ? 22.642 -18.985 6.234 1.00 95.75 589 SER A CA 1
ATOM 4711 C C . SER A 1 589 ? 23.235 -20.399 6.293 1.00 95.75 589 SER A C 1
ATOM 4713 O O . SER A 1 589 ? 24.449 -20.560 6.402 1.00 95.75 589 SER A O 1
ATOM 4715 N N . SER A 1 590 ? 22.392 -21.422 6.118 1.00 93.38 590 SER A N 1
ATOM 4716 C CA . SER A 1 590 ? 22.765 -22.844 6.144 1.00 93.38 590 SER A CA 1
ATOM 4717 C C . SER A 1 590 ? 22.739 -23.531 4.767 1.00 93.38 590 SER A C 1
ATOM 4719 O O . SER A 1 590 ? 22.936 -24.744 4.668 1.00 93.38 590 SER A O 1
ATOM 4721 N N . PHE A 1 591 ? 22.523 -22.774 3.685 1.00 95.56 591 PHE A N 1
ATOM 4722 C CA . PHE A 1 591 ? 22.362 -23.316 2.335 1.00 95.56 591 PHE A CA 1
ATOM 4723 C C . PHE A 1 591 ? 23.649 -23.936 1.763 1.00 95.56 591 PHE A C 1
ATOM 4725 O O . PHE A 1 591 ? 24.745 -23.379 1.860 1.00 95.56 591 PHE A O 1
ATOM 4732 N N . ASP A 1 592 ? 23.505 -25.070 1.070 1.00 93.56 592 ASP A N 1
ATOM 4733 C CA . ASP A 1 592 ? 24.600 -25.709 0.335 1.00 93.56 592 ASP A CA 1
ATOM 4734 C C . ASP A 1 592 ? 24.846 -25.028 -1.023 1.00 93.56 592 ASP A C 1
ATOM 4736 O O . ASP A 1 592 ? 24.330 -25.438 -2.068 1.00 93.56 592 ASP A O 1
ATOM 4740 N N . TRP A 1 593 ? 25.706 -24.007 -1.013 1.00 92.38 593 TRP A N 1
ATOM 4741 C CA . TRP A 1 593 ? 26.121 -23.237 -2.194 1.00 92.38 593 TRP A CA 1
ATOM 4742 C C . TRP A 1 593 ? 26.865 -24.055 -3.272 1.00 92.38 593 TRP A C 1
ATOM 4744 O O . TRP A 1 593 ? 27.168 -23.538 -4.351 1.00 92.38 593 TRP A O 1
ATOM 4754 N N . LYS A 1 594 ? 27.166 -25.344 -3.040 1.00 89.19 594 LYS A N 1
ATOM 4755 C CA . LYS A 1 594 ? 27.703 -26.223 -4.095 1.00 89.19 594 LYS A CA 1
ATOM 4756 C C . LYS A 1 594 ? 26.642 -26.589 -5.131 1.00 89.19 594 LYS A C 1
ATOM 4758 O O . LYS A 1 594 ? 27.009 -26.867 -6.278 1.00 89.19 594 LYS A O 1
ATOM 4763 N N . LYS A 1 595 ? 25.363 -26.584 -4.743 1.00 91.25 595 LYS A N 1
ATOM 4764 C CA . LYS A 1 595 ? 24.224 -26.867 -5.623 1.00 91.25 595 LYS A CA 1
ATOM 4765 C C . LYS A 1 595 ? 23.935 -25.689 -6.549 1.00 91.25 595 LYS A C 1
ATOM 4767 O O . LYS A 1 595 ? 24.248 -24.543 -6.236 1.00 91.25 595 LYS A O 1
ATOM 4772 N N . THR A 1 596 ? 23.318 -25.983 -7.688 1.00 92.94 596 THR A N 1
ATOM 4773 C CA . THR A 1 596 ? 22.845 -24.963 -8.628 1.00 92.94 596 THR A CA 1
ATOM 4774 C C . THR A 1 596 ? 21.374 -24.673 -8.366 1.00 92.94 596 THR A C 1
ATOM 4776 O O . THR A 1 596 ? 20.563 -25.592 -8.287 1.00 92.94 596 THR A O 1
ATOM 4779 N N . ILE A 1 597 ? 21.023 -23.403 -8.202 1.00 96.00 597 ILE A N 1
ATOM 4780 C CA . ILE A 1 597 ? 19.650 -22.959 -7.961 1.00 96.00 597 ILE A CA 1
ATOM 4781 C C . ILE A 1 597 ? 18.949 -22.750 -9.307 1.00 96.00 597 ILE A C 1
ATOM 4783 O O . ILE A 1 597 ? 19.467 -22.020 -10.150 1.00 96.00 597 ILE A O 1
ATOM 4787 N N . SER A 1 598 ? 17.765 -23.346 -9.491 1.00 95.88 598 SER A N 1
ATOM 4788 C CA . SER A 1 598 ? 16.941 -23.171 -10.693 1.00 95.88 598 SER A CA 1
ATOM 4789 C C . SER A 1 598 ? 15.508 -22.785 -10.328 1.00 95.88 598 SER A C 1
ATOM 4791 O O . SER A 1 598 ? 14.713 -23.600 -9.853 1.00 95.88 598 SER A O 1
ATOM 4793 N N . VAL A 1 599 ? 15.152 -21.527 -10.604 1.00 96.94 599 VAL A N 1
ATOM 4794 C CA . VAL A 1 599 ? 13.765 -21.035 -10.492 1.00 96.94 599 VAL A CA 1
ATOM 4795 C C . VAL A 1 599 ? 12.862 -21.683 -11.546 1.00 96.94 599 VAL A C 1
ATOM 4797 O O . VAL A 1 599 ? 11.690 -21.969 -11.286 1.00 96.94 599 VAL A O 1
ATOM 4800 N N . ARG A 1 600 ? 13.423 -21.972 -12.725 1.00 94.81 600 ARG A N 1
ATOM 4801 C CA . ARG A 1 600 ? 12.738 -22.642 -13.833 1.00 94.81 600 ARG A CA 1
ATOM 4802 C C . ARG A 1 600 ? 12.300 -24.061 -13.476 1.00 94.81 600 ARG A C 1
ATOM 4804 O O . ARG A 1 600 ? 11.230 -24.472 -13.902 1.00 94.81 600 ARG A O 1
ATOM 4811 N N . MET A 1 601 ? 13.092 -24.790 -12.687 1.00 93.00 601 MET A N 1
ATOM 4812 C CA . MET A 1 601 ? 12.753 -26.136 -12.200 1.00 93.00 601 MET A CA 1
ATOM 4813 C C . MET A 1 601 ? 12.058 -26.129 -10.831 1.00 93.00 601 MET A C 1
ATOM 4815 O O . MET A 1 601 ? 11.517 -27.157 -10.417 1.00 93.00 601 MET A O 1
ATOM 4819 N N . GLY A 1 602 ? 12.072 -24.987 -10.135 1.00 94.06 602 GLY A N 1
ATOM 4820 C CA . GLY A 1 602 ? 11.487 -24.812 -8.806 1.00 94.06 602 GLY A CA 1
ATOM 4821 C C . GLY A 1 602 ? 12.238 -25.547 -7.697 1.00 94.06 602 GLY A C 1
ATOM 4822 O O . GLY A 1 602 ? 11.622 -25.943 -6.715 1.00 94.06 602 GLY A O 1
ATOM 4823 N N . ASN A 1 603 ? 13.538 -25.813 -7.867 1.00 93.38 603 ASN A N 1
ATOM 4824 C CA . ASN A 1 603 ? 14.359 -26.549 -6.901 1.00 93.38 603 ASN A CA 1
ATOM 4825 C C . ASN A 1 603 ? 15.866 -26.312 -7.129 1.00 93.38 603 ASN A C 1
ATOM 4827 O O . ASN A 1 603 ? 16.278 -25.462 -7.920 1.00 93.38 603 ASN A O 1
ATOM 4831 N N . THR A 1 604 ? 16.701 -27.063 -6.406 1.00 93.31 604 THR A N 1
ATOM 4832 C CA . THR A 1 604 ? 18.149 -27.118 -6.639 1.00 93.31 604 THR A CA 1
ATOM 4833 C C . THR A 1 604 ? 18.523 -28.331 -7.489 1.00 93.31 604 THR A C 1
ATOM 4835 O O . THR A 1 604 ? 17.904 -29.391 -7.398 1.00 93.31 604 THR A O 1
ATOM 4838 N N . GLN A 1 605 ? 19.552 -28.177 -8.319 1.00 90.62 605 GLN A N 1
ATOM 4839 C CA . GLN A 1 605 ? 20.066 -29.188 -9.238 1.00 90.62 605 GLN A CA 1
ATOM 4840 C C . GLN A 1 605 ? 21.542 -29.506 -8.938 1.00 90.62 605 GLN A C 1
ATOM 4842 O O . GLN A 1 605 ? 22.296 -28.621 -8.510 1.00 90.62 605 GLN A O 1
ATOM 4847 N N . PRO A 1 606 ? 21.998 -30.750 -9.186 1.00 87.12 606 PRO A N 1
ATOM 4848 C CA . PRO A 1 606 ? 23.419 -31.073 -9.168 1.00 87.12 606 PRO A CA 1
ATOM 4849 C C . PRO A 1 606 ? 24.175 -30.269 -10.229 1.00 87.12 606 PRO A C 1
ATOM 4851 O O . PRO A 1 606 ? 23.812 -30.285 -11.404 1.00 87.12 606 PRO A O 1
ATOM 4854 N N . THR A 1 607 ? 25.268 -29.619 -9.831 1.00 83.38 607 THR A N 1
ATOM 4855 C CA . THR A 1 607 ? 26.097 -28.804 -10.736 1.00 83.38 607 THR A CA 1
ATOM 4856 C C . THR A 1 607 ? 26.720 -29.621 -11.872 1.00 83.38 607 T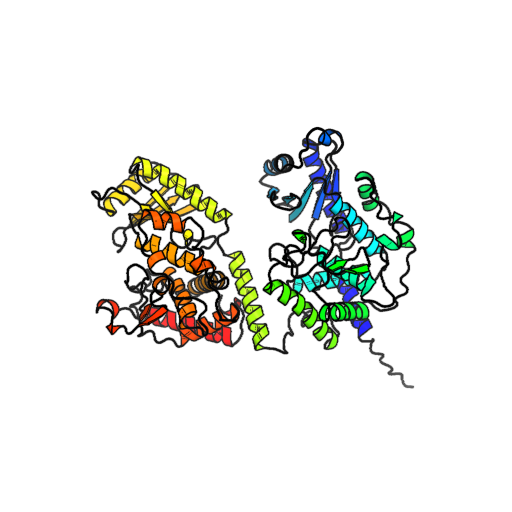HR A C 1
ATOM 4858 O O . THR A 1 607 ? 26.998 -29.072 -12.928 1.00 83.38 607 THR A O 1
ATOM 4861 N N . SER A 1 608 ? 26.872 -30.941 -11.709 1.00 77.69 608 SER A N 1
ATOM 4862 C CA . SER A 1 608 ? 27.337 -31.847 -12.771 1.00 77.69 608 SER A CA 1
ATOM 4863 C C . SER A 1 608 ? 26.433 -31.879 -14.007 1.00 77.69 608 SER A C 1
ATOM 4865 O O . SER A 1 608 ? 26.885 -32.298 -15.068 1.00 77.69 608 SER A O 1
ATOM 4867 N N . ARG A 1 609 ? 25.173 -31.434 -13.892 1.00 76.44 609 ARG A N 1
ATOM 4868 C CA . ARG A 1 609 ? 24.261 -31.275 -15.036 1.00 76.44 609 ARG A CA 1
ATOM 4869 C C . ARG A 1 609 ? 24.619 -30.083 -15.926 1.00 76.44 609 ARG A C 1
ATOM 4871 O O . ARG A 1 609 ? 24.121 -30.000 -17.041 1.00 76.44 609 ARG A O 1
ATOM 4878 N N . TYR A 1 610 ? 25.470 -29.183 -15.440 1.00 76.06 610 TYR A N 1
ATOM 4879 C CA . TYR A 1 610 ? 25.898 -27.980 -16.137 1.00 76.06 610 TYR A CA 1
ATOM 4880 C C . TYR A 1 610 ? 27.357 -28.117 -16.597 1.00 76.06 610 TYR A C 1
ATOM 4882 O O . TYR A 1 610 ? 28.166 -28.816 -15.984 1.00 76.06 610 TYR A O 1
ATOM 4890 N N . GLY A 1 611 ? 27.707 -27.456 -17.704 1.00 74.69 611 GLY A N 1
ATOM 4891 C CA . GLY A 1 611 ? 29.061 -27.510 -18.266 1.00 74.69 611 GLY A CA 1
ATOM 4892 C C . GLY A 1 611 ? 30.130 -26.904 -17.344 1.00 74.69 611 GLY A C 1
ATOM 4893 O O . GLY A 1 611 ? 29.822 -26.156 -16.416 1.00 74.69 611 GLY A O 1
ATOM 4894 N N . ARG A 1 612 ? 31.418 -27.156 -17.642 1.00 74.12 612 ARG A N 1
ATOM 4895 C CA . ARG A 1 612 ? 32.574 -26.697 -16.830 1.00 74.12 612 ARG A CA 1
ATOM 4896 C C . ARG A 1 612 ? 32.582 -25.193 -16.516 1.00 74.12 612 ARG A C 1
ATOM 4898 O O . ARG A 1 612 ? 33.145 -24.785 -15.513 1.00 74.12 612 ARG A O 1
ATOM 4905 N N . VAL A 1 613 ? 31.919 -24.366 -17.323 1.00 72.06 613 VAL A N 1
ATOM 4906 C CA . VAL A 1 613 ? 31.785 -22.911 -17.105 1.00 72.06 613 VAL A CA 1
ATOM 4907 C C . VAL A 1 613 ? 31.121 -22.572 -15.754 1.00 72.06 613 VAL A C 1
ATOM 4909 O O . VAL A 1 613 ? 31.333 -21.494 -15.204 1.00 72.06 613 VAL A O 1
ATOM 4912 N N . TRP A 1 614 ? 30.369 -23.508 -15.172 1.00 82.94 614 TRP A N 1
ATOM 4913 C CA . TRP A 1 614 ? 29.671 -23.340 -13.897 1.00 82.94 614 TRP A CA 1
ATOM 4914 C C . TRP A 1 614 ? 30.500 -23.696 -12.660 1.00 82.94 614 TRP A C 1
ATOM 4916 O O . TRP A 1 614 ? 30.061 -23.420 -11.543 1.00 82.94 614 TRP A O 1
ATOM 4926 N N . SER A 1 615 ? 31.684 -24.297 -12.820 1.00 74.94 615 SER A N 1
ATOM 4927 C CA . SER A 1 615 ? 32.495 -24.741 -11.679 1.00 74.94 615 SER A CA 1
ATOM 4928 C C . SER A 1 615 ? 33.312 -23.624 -11.025 1.00 74.94 615 SER A C 1
ATOM 4930 O O . SER A 1 615 ? 33.748 -23.799 -9.893 1.00 74.94 615 SER A O 1
ATOM 4932 N N . GLY A 1 616 ? 33.530 -22.501 -11.718 1.00 79.81 616 GLY A N 1
ATOM 4933 C CA . GLY A 1 616 ? 34.315 -21.368 -11.210 1.00 79.81 616 GLY A CA 1
ATOM 4934 C C . GLY A 1 616 ? 33.594 -20.522 -10.149 1.00 79.81 616 GLY A C 1
ATOM 4935 O O . GLY A 1 616 ? 34.164 -20.281 -9.088 1.00 79.81 616 GLY A O 1
ATOM 4936 N N . PRO A 1 617 ? 32.352 -20.063 -10.391 1.00 85.81 617 PRO A N 1
ATOM 4937 C CA . PRO A 1 617 ? 31.628 -19.225 -9.435 1.00 85.81 617 PRO A CA 1
ATOM 4938 C C . PRO A 1 617 ? 31.233 -19.971 -8.153 1.00 85.81 617 PRO A C 1
ATOM 4940 O O . PRO A 1 617 ? 30.758 -21.113 -8.188 1.00 85.81 617 PRO A O 1
ATOM 4943 N N . TYR A 1 618 ? 31.354 -19.294 -7.009 1.00 90.25 618 TYR A N 1
ATOM 4944 C CA . TYR A 1 618 ? 30.953 -19.850 -5.716 1.00 90.25 618 TYR A CA 1
ATOM 4945 C C . TYR A 1 618 ? 29.435 -19.996 -5.603 1.00 90.25 618 TYR A C 1
ATOM 4947 O O . TYR A 1 618 ? 28.959 -21.005 -5.090 1.00 90.25 618 TYR A O 1
ATOM 4955 N N . ILE A 1 619 ? 28.680 -19.036 -6.147 1.00 92.38 619 ILE A N 1
ATOM 4956 C CA . ILE A 1 619 ? 27.215 -19.077 -6.226 1.00 92.38 619 ILE A CA 1
ATOM 4957 C C . ILE A 1 619 ? 26.805 -19.436 -7.657 1.00 92.38 619 ILE A C 1
ATOM 4959 O O . ILE A 1 619 ? 27.341 -18.889 -8.628 1.00 92.38 619 ILE A O 1
ATOM 4963 N N . LYS A 1 620 ? 25.852 -20.363 -7.790 1.00 93.38 620 LYS A N 1
ATOM 4964 C CA . LYS A 1 620 ? 25.391 -20.908 -9.073 1.00 93.38 620 LYS A CA 1
ATOM 4965 C C . LYS A 1 620 ? 23.886 -20.740 -9.177 1.00 93.38 620 LYS A C 1
ATOM 4967 O O . LYS A 1 620 ? 23.134 -21.459 -8.519 1.00 93.38 620 LYS A O 1
ATOM 4972 N N . LEU A 1 621 ? 23.468 -19.772 -9.980 1.00 94.12 621 LEU A N 1
ATOM 4973 C CA . LEU A 1 621 ? 22.075 -19.373 -10.102 1.00 94.12 621 LEU A CA 1
ATOM 4974 C C . LEU A 1 621 ? 21.689 -19.308 -11.575 1.00 94.12 621 LEU A C 1
ATOM 4976 O O . LEU A 1 621 ? 22.214 -18.477 -12.317 1.00 94.12 621 LEU A O 1
ATOM 4980 N N . GLU A 1 622 ? 20.795 -20.206 -11.977 1.00 94.50 622 GLU A N 1
ATOM 4981 C CA . GLU A 1 622 ? 20.297 -20.315 -13.345 1.00 94.50 622 GLU A CA 1
ATOM 4982 C C . GLU A 1 622 ? 19.378 -19.154 -13.698 1.00 94.50 622 GLU A C 1
ATOM 4984 O O . GLU A 1 622 ? 18.389 -18.887 -13.012 1.00 94.50 622 GLU A O 1
ATOM 4989 N N . ASP A 1 623 ? 19.719 -18.472 -14.790 1.00 93.44 623 ASP A N 1
ATOM 4990 C CA . ASP A 1 623 ? 18.809 -17.564 -15.461 1.00 93.44 623 ASP A CA 1
ATOM 4991 C C . ASP A 1 623 ? 17.642 -18.379 -16.042 1.00 93.44 623 ASP A C 1
ATOM 4993 O O . ASP A 1 623 ? 17.865 -19.315 -16.818 1.00 93.44 623 ASP A O 1
ATOM 4997 N N . PRO A 1 624 ? 16.390 -18.047 -15.701 1.00 93.69 624 PRO A N 1
ATOM 4998 C CA . PRO A 1 624 ? 15.253 -18.851 -16.125 1.00 93.69 624 PRO A CA 1
ATOM 4999 C C . PRO A 1 624 ? 15.007 -18.856 -17.642 1.00 93.69 624 PRO A C 1
ATOM 5001 O O . PRO A 1 624 ? 14.274 -19.723 -18.117 1.00 93.69 624 PRO A O 1
ATOM 5004 N N . THR A 1 625 ? 15.566 -17.899 -18.392 1.00 90.69 625 THR A N 1
ATOM 5005 C CA . THR A 1 625 ? 15.382 -17.781 -19.845 1.00 90.69 625 THR A CA 1
ATOM 5006 C C . THR A 1 625 ? 16.640 -18.132 -20.634 1.00 90.69 625 THR A C 1
ATOM 5008 O O . THR A 1 625 ? 16.525 -18.825 -21.640 1.00 90.69 625 THR A O 1
ATOM 5011 N N . ASP A 1 626 ? 17.815 -17.630 -20.237 1.00 86.69 626 ASP A N 1
ATOM 5012 C CA . ASP A 1 626 ? 19.062 -17.836 -20.998 1.00 86.69 626 ASP A CA 1
ATOM 5013 C C . ASP A 1 626 ? 19.869 -19.071 -20.554 1.00 86.69 626 ASP A C 1
ATOM 5015 O O . ASP A 1 626 ? 20.855 -19.417 -21.205 1.00 86.69 626 ASP A O 1
ATOM 5019 N N . GLU A 1 627 ? 19.442 -19.730 -19.468 1.00 86.25 627 GLU A N 1
ATOM 5020 C CA . GLU A 1 627 ? 20.077 -20.907 -18.856 1.00 86.25 627 GLU A CA 1
ATOM 5021 C C . GLU A 1 627 ? 21.562 -20.707 -18.503 1.00 86.25 627 GLU A C 1
ATOM 5023 O O . GLU A 1 627 ? 22.306 -21.667 -18.303 1.00 86.25 627 GLU A O 1
ATOM 5028 N N . GLY A 1 628 ? 22.017 -19.456 -18.413 1.00 88.38 628 GLY A N 1
ATOM 5029 C CA . GLY A 1 628 ? 23.344 -19.061 -17.969 1.00 88.38 628 GLY A CA 1
ATOM 5030 C C . G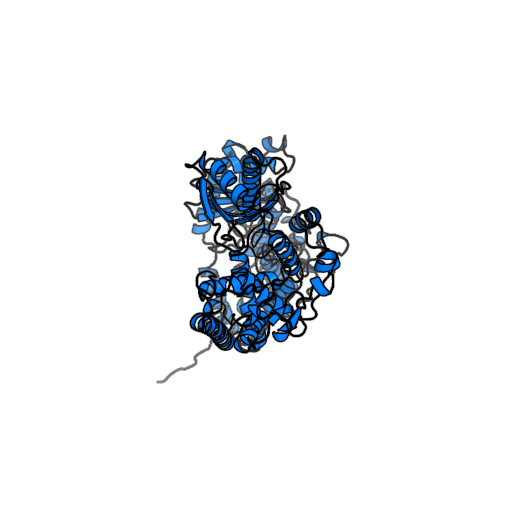LY A 1 628 ? 23.413 -18.843 -16.458 1.00 88.38 628 GLY A C 1
ATOM 5031 O O . GLY A 1 628 ? 22.408 -18.821 -15.750 1.00 88.38 628 GLY A O 1
ATOM 5032 N N . ASN A 1 629 ? 24.633 -18.663 -15.941 1.00 88.88 629 ASN A N 1
ATOM 5033 C CA . ASN A 1 629 ? 24.837 -18.360 -14.525 1.00 88.88 629 ASN A CA 1
ATOM 5034 C C . ASN A 1 629 ? 24.777 -16.845 -14.277 1.00 88.88 629 ASN A C 1
ATOM 5036 O O . ASN A 1 629 ? 25.721 -16.114 -14.601 1.00 88.88 629 ASN A O 1
ATOM 5040 N N . VAL A 1 630 ? 23.704 -16.380 -13.635 1.00 89.44 630 VAL A N 1
ATOM 5041 C CA . VAL A 1 630 ? 23.499 -14.966 -13.272 1.00 89.44 630 VAL A CA 1
ATOM 5042 C C . VAL A 1 630 ? 24.577 -14.478 -12.297 1.00 89.44 630 VAL A C 1
ATOM 5044 O O . VAL A 1 630 ? 24.967 -13.310 -12.317 1.00 89.44 630 VAL A O 1
ATOM 5047 N N . THR A 1 631 ? 25.125 -15.371 -11.472 1.00 88.50 631 THR A N 1
ATOM 5048 C CA . THR A 1 631 ? 26.150 -15.064 -10.463 1.00 88.50 631 THR A CA 1
ATOM 5049 C C . THR A 1 631 ? 27.568 -15.394 -10.924 1.00 88.50 631 THR A C 1
ATOM 5051 O O . THR A 1 631 ? 28.465 -15.547 -10.098 1.00 88.50 631 THR A O 1
ATOM 5054 N N . ARG A 1 632 ? 27.822 -15.429 -12.242 1.00 85.25 632 ARG A N 1
ATOM 5055 C CA . ARG A 1 632 ? 29.164 -15.660 -12.822 1.00 85.25 632 ARG A CA 1
ATOM 5056 C C . ARG A 1 632 ? 30.269 -14.748 -12.273 1.00 85.25 632 ARG A C 1
ATOM 5058 O O . ARG A 1 632 ? 31.428 -15.139 -12.268 1.00 85.25 632 ARG A O 1
ATOM 5065 N N . GLY A 1 633 ? 29.914 -13.540 -11.826 1.00 82.19 633 GLY A N 1
ATOM 5066 C CA . GLY A 1 633 ? 30.852 -12.571 -11.252 1.00 82.19 633 GLY A CA 1
ATOM 5067 C C . GLY A 1 633 ? 31.295 -12.894 -9.822 1.00 82.19 633 GLY A C 1
ATOM 5068 O O . GLY A 1 633 ? 32.297 -12.346 -9.380 1.00 82.19 633 GLY A O 1
ATOM 5069 N N . VAL A 1 634 ? 30.597 -13.793 -9.117 1.00 87.19 634 VAL A N 1
ATOM 5070 C CA . VAL A 1 634 ? 30.874 -14.167 -7.719 1.00 87.19 634 VAL A CA 1
ATOM 5071 C C . VAL A 1 634 ? 31.887 -15.316 -7.671 1.00 87.19 634 VAL A C 1
ATOM 5073 O O . VAL A 1 634 ? 31.595 -16.424 -7.221 1.00 87.19 634 VAL A O 1
ATOM 5076 N N . TYR A 1 635 ? 33.084 -15.069 -8.197 1.00 86.69 635 TYR A N 1
ATOM 5077 C CA . TYR A 1 635 ? 34.213 -16.011 -8.171 1.00 86.69 635 TYR A CA 1
ATOM 5078 C C . TYR A 1 635 ? 35.293 -15.614 -7.154 1.00 86.69 635 TYR A C 1
ATOM 5080 O O . TYR A 1 635 ? 36.270 -16.336 -6.980 1.00 86.69 635 TYR A O 1
ATOM 5088 N N . ASN A 1 636 ? 35.138 -14.471 -6.478 1.00 90.69 636 ASN A N 1
ATOM 5089 C CA . ASN A 1 636 ? 36.047 -14.032 -5.427 1.00 90.69 636 ASN A CA 1
ATOM 5090 C C . ASN A 1 636 ? 35.625 -14.623 -4.065 1.00 90.69 636 ASN A C 1
ATOM 5092 O O . ASN A 1 636 ? 34.475 -14.482 -3.644 1.00 90.69 636 ASN A O 1
ATOM 5096 N N . SER A 1 637 ? 36.569 -15.265 -3.369 1.00 91.75 637 SER A N 1
ATOM 5097 C CA . SER A 1 637 ? 36.332 -15.929 -2.080 1.00 91.75 637 SER A CA 1
ATOM 5098 C C . SER A 1 637 ? 35.987 -14.958 -0.940 1.00 91.75 637 SER A C 1
ATOM 5100 O O . SER A 1 637 ? 35.139 -15.277 -0.099 1.00 91.75 637 SER A O 1
ATOM 5102 N N . SER A 1 638 ? 36.587 -13.759 -0.906 1.00 92.00 638 SER A N 1
ATOM 5103 C CA . SER A 1 638 ? 36.297 -12.758 0.132 1.00 92.00 638 SER A CA 1
ATOM 5104 C C . SER A 1 638 ? 34.875 -12.226 -0.005 1.00 92.00 638 SER A C 1
ATOM 5106 O O . SER A 1 638 ? 34.139 -12.175 0.978 1.00 92.00 638 SER A O 1
ATOM 5108 N N . GLU A 1 639 ? 34.452 -11.918 -1.231 1.00 92.38 639 GLU A N 1
ATOM 5109 C CA . GLU A 1 639 ? 33.096 -11.434 -1.507 1.00 92.38 639 GLU A CA 1
ATOM 5110 C C . GLU A 1 639 ? 32.051 -12.530 -1.288 1.00 92.38 639 GLU A C 1
ATOM 5112 O O . GLU A 1 639 ? 31.000 -12.273 -0.703 1.00 92.38 639 GLU A O 1
ATOM 5117 N N . PHE A 1 640 ? 32.355 -13.780 -1.650 1.00 93.81 640 PHE A N 1
ATOM 5118 C CA . PHE A 1 640 ? 31.498 -14.912 -1.302 1.00 93.81 640 PHE A CA 1
ATOM 5119 C C . PHE A 1 640 ? 31.343 -15.072 0.218 1.00 93.81 640 PHE A C 1
ATOM 5121 O O . PHE A 1 640 ? 30.238 -15.287 0.719 1.00 93.81 640 PHE A O 1
ATOM 5128 N N . THR A 1 641 ? 32.434 -14.924 0.971 1.00 94.56 641 THR A N 1
ATOM 5129 C CA . THR A 1 641 ? 32.403 -14.979 2.438 1.00 94.56 641 THR A CA 1
ATOM 5130 C C . THR A 1 641 ? 31.607 -13.816 3.027 1.00 94.56 641 THR A C 1
ATOM 5132 O O . THR A 1 641 ? 30.786 -14.044 3.912 1.00 94.56 641 THR A O 1
ATOM 5135 N N . ARG A 1 642 ? 31.758 -12.598 2.489 1.00 94.31 642 ARG A N 1
ATOM 5136 C CA . ARG A 1 642 ? 30.944 -11.428 2.857 1.00 94.31 642 ARG A CA 1
ATOM 5137 C C . ARG A 1 642 ? 29.452 -11.706 2.664 1.00 94.31 642 ARG A C 1
ATOM 5139 O O . ARG A 1 642 ? 28.673 -11.441 3.574 1.00 94.31 642 ARG A O 1
ATOM 5146 N N . ILE A 1 643 ? 29.062 -12.282 1.523 1.00 94.75 643 ILE A N 1
ATOM 5147 C CA . ILE A 1 643 ? 27.663 -12.640 1.241 1.00 94.75 643 ILE A CA 1
ATOM 5148 C C . ILE A 1 643 ? 27.135 -13.625 2.292 1.00 94.75 643 ILE A C 1
ATOM 5150 O O . ILE A 1 643 ? 26.101 -13.360 2.902 1.00 94.75 643 ILE A O 1
ATOM 5154 N N . LYS A 1 644 ? 27.853 -14.725 2.556 1.00 95.81 644 LYS A N 1
ATOM 5155 C CA . LYS A 1 644 ? 27.445 -15.711 3.576 1.00 95.81 644 LYS A CA 1
ATOM 5156 C C . LYS A 1 644 ? 27.308 -15.086 4.965 1.00 95.81 644 LYS A C 1
ATOM 5158 O O . LYS A 1 644 ? 26.312 -15.321 5.643 1.00 95.81 644 LYS A O 1
ATOM 5163 N N . ASN A 1 645 ? 28.282 -14.271 5.368 1.00 96.19 645 ASN A N 1
ATOM 5164 C CA . ASN A 1 645 ? 28.276 -13.614 6.672 1.00 96.19 645 ASN A CA 1
ATOM 5165 C C . ASN A 1 645 ? 27.105 -12.635 6.808 1.00 96.19 645 ASN A C 1
ATOM 5167 O O . ASN A 1 645 ? 26.522 -12.550 7.883 1.00 96.19 645 ASN A O 1
ATOM 5171 N N . ALA A 1 646 ? 26.716 -11.941 5.733 1.00 96.69 646 ALA A N 1
ATOM 5172 C CA . ALA A 1 646 ? 25.545 -11.068 5.744 1.00 96.69 646 ALA A CA 1
ATOM 5173 C C . ALA A 1 646 ? 24.250 -11.857 6.000 1.00 96.69 646 ALA A C 1
ATOM 5175 O O . ALA A 1 646 ? 23.475 -11.476 6.876 1.00 96.69 646 ALA A O 1
ATOM 5176 N N . PHE A 1 647 ? 24.036 -12.982 5.302 1.00 97.00 647 PHE A N 1
ATOM 5177 C CA . PHE A 1 647 ? 22.883 -13.861 5.553 1.00 97.00 647 PHE A CA 1
ATOM 5178 C C . PHE A 1 647 ? 22.880 -14.409 6.984 1.00 97.00 647 PHE A C 1
ATOM 5180 O O . PHE A 1 647 ? 21.850 -14.366 7.653 1.00 97.00 647 PHE A O 1
ATOM 5187 N N . GLN A 1 648 ? 24.036 -14.872 7.474 1.00 96.38 648 GLN A N 1
ATOM 5188 C CA . GLN A 1 648 ? 24.176 -15.366 8.844 1.00 96.38 648 GLN A CA 1
ATOM 5189 C C . GLN A 1 648 ? 23.872 -14.274 9.878 1.00 96.38 648 GLN A C 1
ATOM 5191 O O . GLN A 1 648 ? 23.119 -14.520 10.814 1.00 96.38 648 GLN A O 1
ATOM 5196 N N . SER A 1 649 ? 24.412 -13.067 9.692 1.00 95.62 649 SER A N 1
ATOM 5197 C CA . SER A 1 649 ? 24.185 -11.928 10.587 1.00 95.62 649 SER A CA 1
ATOM 5198 C C . SER A 1 649 ? 22.709 -11.544 10.642 1.00 95.62 649 SER A C 1
ATOM 5200 O O . SER A 1 649 ? 22.169 -11.381 11.731 1.00 95.62 649 SER A O 1
ATOM 5202 N N . ALA A 1 650 ? 22.043 -11.447 9.487 1.00 95.31 650 ALA A N 1
ATOM 5203 C CA . ALA A 1 650 ? 20.619 -11.128 9.421 1.00 95.31 650 ALA A CA 1
ATOM 5204 C C . ALA A 1 650 ? 19.756 -12.220 10.076 1.00 95.31 650 ALA A C 1
ATOM 5206 O O . ALA A 1 650 ? 18.821 -11.899 10.807 1.00 95.31 650 ALA A O 1
ATOM 5207 N N . SER A 1 651 ? 20.106 -13.500 9.880 1.00 94.94 651 SER A N 1
ATOM 5208 C CA . SER A 1 651 ? 19.454 -14.632 10.556 1.00 94.94 651 SER A CA 1
ATOM 5209 C C . SER A 1 651 ? 19.579 -14.505 12.074 1.00 94.94 651 SER A C 1
ATOM 5211 O O . SER A 1 651 ? 18.573 -14.516 12.774 1.00 94.94 651 SER A O 1
ATOM 5213 N N . THR A 1 652 ? 20.798 -14.308 12.590 1.00 92.25 652 THR A N 1
ATOM 5214 C CA . THR A 1 652 ? 21.047 -14.180 14.033 1.00 92.25 652 THR A CA 1
ATOM 5215 C C . THR A 1 652 ? 20.339 -12.961 14.632 1.00 92.25 652 THR A C 1
ATOM 5217 O O . THR A 1 652 ? 19.741 -13.069 15.701 1.00 92.25 652 THR A O 1
ATOM 5220 N N . GLN A 1 653 ? 20.365 -11.811 13.954 1.00 91.50 653 GLN A N 1
ATOM 5221 C CA . GLN A 1 653 ? 19.685 -10.595 14.413 1.00 91.50 653 GLN A CA 1
ATOM 5222 C C . GLN A 1 653 ? 18.172 -10.802 14.503 1.00 91.50 653 GLN A C 1
ATOM 5224 O O . GLN A 1 653 ? 17.581 -10.519 15.543 1.00 91.50 653 GLN A O 1
ATOM 5229 N N . LEU A 1 654 ? 17.556 -11.364 13.459 1.00 87.94 654 LEU A N 1
ATOM 5230 C CA . LEU A 1 654 ? 16.115 -11.608 13.437 1.00 87.94 654 LEU A CA 1
ATOM 5231 C C . LEU A 1 654 ? 15.671 -12.713 14.398 1.00 87.94 654 LEU A C 1
ATOM 5233 O O . LEU A 1 654 ? 14.555 -12.631 14.909 1.00 87.94 654 LEU A O 1
ATOM 5237 N N . GLU A 1 655 ? 16.523 -13.703 14.684 1.00 83.56 655 GLU A N 1
ATOM 5238 C CA . GLU A 1 655 ? 16.296 -14.721 15.721 1.00 83.56 655 GLU A CA 1
ATOM 5239 C C . GLU A 1 655 ? 16.346 -14.124 17.133 1.00 83.56 655 GLU A C 1
ATOM 5241 O O . GLU A 1 655 ? 15.511 -14.462 17.978 1.00 83.56 655 GLU A O 1
ATOM 5246 N N . GLN A 1 656 ? 17.242 -13.166 17.386 1.00 79.38 656 GLN A N 1
ATOM 5247 C CA . GLN A 1 656 ? 17.330 -12.458 18.669 1.00 79.38 656 GLN A CA 1
ATOM 5248 C C . GLN A 1 656 ? 16.182 -11.463 18.858 1.00 79.38 656 GLN A C 1
ATOM 5250 O O . GLN A 1 656 ? 15.515 -11.479 19.892 1.00 79.38 656 GLN A O 1
ATOM 5255 N N . LYS A 1 657 ? 15.902 -10.641 17.842 1.00 77.75 657 LYS A N 1
ATOM 5256 C CA . LYS A 1 657 ? 14.811 -9.664 17.842 1.00 77.75 657 LYS A CA 1
ATOM 5257 C C . LYS A 1 657 ? 14.216 -9.541 16.436 1.00 77.75 657 LYS A C 1
ATOM 5259 O O . LYS A 1 657 ? 14.885 -9.140 15.495 1.00 77.75 657 LYS A O 1
ATOM 5264 N N . ALA A 1 658 ? 12.937 -9.897 16.269 1.00 77.00 658 ALA A N 1
ATOM 5265 C CA . ALA A 1 658 ? 12.279 -9.851 14.955 1.00 77.00 658 ALA A CA 1
ATOM 5266 C C . ALA A 1 658 ? 11.815 -8.423 14.667 1.00 77.00 658 ALA A C 1
ATOM 5268 O O . ALA A 1 658 ? 10.628 -8.105 14.666 1.00 77.00 658 ALA A O 1
ATOM 5269 N N . SER A 1 659 ? 12.789 -7.544 14.479 1.00 82.25 659 SER A N 1
ATOM 5270 C CA . SER A 1 659 ? 12.573 -6.171 14.077 1.00 82.25 659 SER A CA 1
ATOM 5271 C C . SER A 1 659 ? 13.315 -5.928 12.781 1.00 82.25 659 SER A C 1
ATOM 5273 O O . SER A 1 659 ? 14.503 -6.212 12.646 1.00 82.25 659 SER A O 1
ATOM 5275 N N . LEU A 1 660 ? 12.612 -5.327 11.834 1.00 84.81 660 LEU A N 1
ATOM 5276 C CA . LEU A 1 660 ? 13.167 -4.905 10.567 1.00 84.81 660 LEU A CA 1
ATOM 5277 C C . LEU A 1 660 ? 14.290 -3.881 10.768 1.00 84.81 660 LEU A C 1
ATOM 5279 O O . LEU A 1 660 ? 15.215 -3.845 9.972 1.00 84.81 660 LEU A O 1
ATOM 5283 N N . GLN A 1 661 ? 14.251 -3.081 11.838 1.00 83.06 661 GLN A N 1
ATOM 5284 C CA . GLN A 1 661 ? 15.322 -2.125 12.147 1.00 83.06 661 GLN A CA 1
ATOM 5285 C C . GLN A 1 661 ? 16.679 -2.798 12.372 1.00 83.06 661 GLN A C 1
ATOM 5287 O O . GLN A 1 661 ? 17.699 -2.190 12.073 1.00 83.06 661 GLN A O 1
ATOM 5292 N N . ASP A 1 662 ? 16.699 -4.034 12.873 1.00 77.94 662 ASP A N 1
ATOM 5293 C CA . ASP A 1 662 ? 17.945 -4.678 13.291 1.00 77.94 662 ASP A CA 1
ATOM 5294 C C . ASP A 1 662 ? 18.776 -5.162 12.089 1.00 77.94 662 ASP A C 1
ATOM 5296 O O . ASP A 1 662 ? 19.985 -5.329 12.216 1.00 77.94 662 ASP A O 1
ATOM 5300 N N . ILE A 1 663 ? 18.147 -5.316 10.915 1.00 85.56 663 ILE A N 1
ATOM 5301 C CA . ILE A 1 663 ? 18.819 -5.672 9.657 1.00 85.56 663 ILE A CA 1
ATOM 5302 C C . ILE A 1 663 ? 19.039 -4.464 8.715 1.00 85.56 663 ILE A C 1
ATOM 5304 O O . ILE A 1 663 ? 19.489 -4.667 7.587 1.00 85.56 663 ILE A O 1
ATOM 5308 N N . PHE A 1 664 ? 18.700 -3.229 9.124 1.00 84.88 664 PHE A N 1
ATOM 5309 C CA . PHE A 1 664 ? 18.688 -2.026 8.259 1.00 84.88 664 PHE A CA 1
ATOM 5310 C C . PHE A 1 664 ? 19.611 -0.866 8.677 1.00 84.88 664 PHE A C 1
ATOM 5312 O O . PHE A 1 664 ? 20.569 -1.082 9.444 1.00 84.88 664 PHE A O 1
#

Sequence (664 aa):
MAGASGKTGLSHHALLSSQIEEKFSTNQQTQKIYDQKDTWRQEMELIIQELYPSCCLVMCGSSANGFGSIDSDIDLTLMLGIEGRTAVTRDTYTLRRIESLFSRKPRRFETEVVSNAKDPIIILKDKENSFETDITLENSSSLTNAFLLKCYSECDLRVKPLTIVIKLWAKKAQIIGAKFKRLPGFAIVLMVIHFLQAGCAPPVLPVLHKDFPELIKDTSKNEVIHQLTDEIPLQIQTYKSKNEKSLGELLMAFFRYYSAFQWAETISVRTGNTEPTKMHSKVWRGPKIRIEDPTDGGNVTRAVFDEYEARRIKQSFKTASNNLNRNSSLEINRFGSIIMANENTDRDAQLSCQIQEKFSANQQTPKIYDQKDSWRREMELIIQELYPSCRLVLCGSSANGFGSTDSDIDLILTAKSREDAETYMLRRIESLFTRTPRRFETRVITDARIPIIKLKDKEKSFESDISVNNWANVRNAFLLKCYSECDPRVKPLVVIIRLWAQKAEITNARLHRLAGFAVVLLVINYLQAGCSPPVLPSLQKDFPELFRSTENDVISKLTGSAPPQVKSHKSKNTQNVGELLIEFFKYYSSFDWKKTISVRMGNTQPTSRYGRVWSGPYIKLEDPTDEGNVTRGVYNSSEFTRIKNAFQSASTQLEQKASLQDIF

pLDDT: mean 85.13, std 13.43, range [28.05, 98.38]

Radius of gyration: 30.37 Å; Cα contacts (8 Å, |Δi|>4): 1049; chains: 1; bounding box: 73×67×112 Å

Nearest PDB structures (foldseek):
  6lbj-assembly2_B  TM=9.350E-01  e=1.831E-22  Mus musculus
  6lbk-assembly1_A  TM=9.189E-01  e=7.097E-22  Rattus norvegicus
  8opt-assembly1_A  TM=4.290E-01  e=7.502E-31  Homo sapiens
  5w0o-assembly1_A  TM=8.552E-01  e=6.452E-16  Homo sapiens
  5w0o-assembly2_B  TM=8.516E-01  e=2.193E-15  Homo sapiens

Secondary structure (DSSP, 8-state):
--------PPPHHHHHHHHHHHHHHHHBPPHHHHHHHHHHHHHHHHHHHTT-TT-EEEEEHHHHSS--BTT--EEEEEE-TTGGGGG--S-HHHHHHHHHHHHT-TTTEEEEEETTSSS-EEEEEETTT--EEEEEES-HHHHHHHHHHHHHHHH-TTHHHHHHHHHHHHHHTT-B-GGGTSB-HHHHHHHHHHHHHHSSSS-SS--HHHH-GGGSS---HHHHHHHHHSPPPHHHHH--------HHHHHHHHHHHHHS--TTSEEETTTTEEE---TTSTTTSS-SS-BB-TTT--BTTTT---HHHHHHHHHHHHHHHHHHHH-----TTTTTT---SSHHHHHHHHHHHHHHHHHHHHBPPHHHHHHHHHHHHHHHHHHTTT-TT-EEEEEHHHHSS--BTT--EEEEEE----SS-HHHHHHHHHHHHTTSTTTEEEEEE-SSSS-EEEEEETTTTEEEEEEES-HHHHHHHHHHHHHHTT-TTHHHHHHHHHHHHHHTT-B-GGGTSB-HHHHHHHHHHIIIIISSS-SS--HHHH-HHHHS--HHHHHHHHHSPPPHHHHT--------HHHHHHHHHHHHHS--TTSEEETTTTEEE-GGGS-GGGSS-SS-EE-TTT-SBTTTT---HHHHHHHHHHHHHHHHHHHH---GGGG-

InterPro domains:
  IPR002058 PAP/25A-associated [PF03828] (246-297)
  IPR002058 PAP/25A-associated [PF03828] (576-628)
  IPR043519 Nucleotidyltransferase superfamily [G3DSA:3.30.460.10] (37-155)
  IPR043519 Nucleotidyltransferase superfamily [G3DSA:3.30.460.10] (372-486)
  IPR043519 Nucleotidyltransferase superfamily [SSF81301] (12-154)
  IPR043519 Nucleotidyltransferase superfamily [SSF81301] (349-485)
  IPR054708 Poly(A) RNA polymerase, mitochondrial-like, central palm domain [PF22600] (16-154)
  IPR054708 Poly(A) RNA polymerase, mitochondrial-like, central palm domain [PF22600] (351-485)

Mean predicted aligned error: 16.28 Å

Solvent-accessible surface area (backbone atoms only — not comparable to full-atom values): 36216 Å² total; per-residue (Å²): 140,86,78,90,82,85,80,81,76,77,54,66,46,56,52,31,26,53,50,37,49,53,52,24,73,75,38,44,52,46,70,71,57,49,53,53,53,49,52,52,44,53,54,53,38,58,61,50,31,78,81,34,74,64,44,48,63,42,75,18,46,44,70,51,13,66,66,25,37,73,84,55,62,42,33,35,32,37,36,52,46,76,80,47,62,81,76,61,73,99,43,64,62,61,55,52,56,57,48,50,66,45,61,75,40,61,87,44,34,48,78,45,79,44,66,88,46,98,67,43,33,37,42,40,34,36,69,81,78,72,47,53,34,41,38,30,68,67,51,56,58,53,45,50,46,16,38,55,39,31,50,56,37,58,36,38,85,61,44,38,35,53,45,45,49,50,50,51,48,35,54,73,68,64,39,50,36,48,95,76,30,26,38,38,71,68,52,56,51,50,52,50,52,28,35,31,31,55,70,34,87,58,34,53,43,79,32,51,60,72,78,42,40,83,81,66,53,98,62,55,75,67,55,47,52,47,58,57,74,50,78,80,56,66,73,39,74,69,45,74,52,82,39,84,73,50,59,22,50,49,54,51,49,49,26,46,48,55,44,71,51,69,56,77,35,26,42,27,52,51,76,31,45,74,40,81,64,70,75,86,45,73,71,58,60,63,35,60,47,45,34,48,33,76,75,79,70,42,54,66,29,57,48,19,47,47,69,65,53,39,49,50,47,50,45,51,32,35,51,51,26,55,43,52,75,76,46,67,63,83,54,86,84,45,76,83,67,67,86,77,88,56,69,67,72,52,41,32,50,52,23,29,48,50,43,50,52,56,29,68,74,41,45,49,45,71,70,57,49,52,53,52,51,52,51,43,53,53,54,35,59,59,52,30,78,81,38,74,81,46,48,61,40,77,23,46,43,67,47,12,63,63,23,34,72,88,52,63,43,34,35,35,37,41,64,84,70,81,84,61,54,64,69,56,52,48,53,54,51,46,59,58,47,57,75,43,58,88,42,33,48,72,47,80,45,67,94,48,102,69,46,35,30,39,42,33,37,66,83,78,74,44,53,30,47,36,30,61,66,55,56,54,54,52,51,45,19,36,53,42,25,34,53,38,57,31,43,87,58,44,39,43,51,46,47,49,52,51,54,34,35,51,73,71,63,40,49,41,49,92,73,24,29,40,40,74,67,49,54,48,48,53,49,52,32,34,32,25,56,66,42,85,54,38,57,42,79,26,58,56,66,79,41,43,76,76,73,70,55,55,78,70,55,46,52,55,51,44,77,46,75,66,56,67,76,44,56,66,50,75,55,82,39,81,74,51,59,22,49,49,51,50,51,47,27,49,48,59,48,71,50,70,52,79,40,26,40,28,50,42,77,28,41,74,42,68,48,84,82,49,63,79,86,61,71,65,24,57,47,39,34,45,35,75,69,76,70,42,58,70,32,60,50,22,54,44,68,69,48,50,48,50,45,46,50,50,31,38,49,46,26,53,41,38,72,75,44,55,43,66,70,74,61,104

Organism: Pocillopora damicornis (NCBI:txid46731)